Protein AF-A0A7S0KKI7-F1 (afdb_monomer)

Nearest PDB structures (foldseek):
  8ibj-assembly1_A  TM=8.497E-01  e=2.049E-06  Caldimonas taiwanensis
  8j45-assembly1_A  TM=9.038E-01  e=1.606E-05  Piscinibacter sakaiensis
  6ij5-assembly1_A  TM=8.948E-01  e=1.795E-05  Piscinibacter sakaiensis
  5xfy-assembly1_A  TM=8.787E-01  e=1.285E-05  Piscinibacter sakaiensis
  8c65-assembly2_B  TM=8.769E-01  e=1.795E-05  Acidovorax delafieldii

Solvent-accessible surface area (backbone atoms only — not comparable to full-atom values): 29581 Å² total; per-residue (Å²): 132,77,73,66,61,56,53,54,51,51,50,51,52,48,50,50,49,49,51,53,52,58,57,61,52,77,70,87,57,85,44,60,65,54,38,44,49,38,13,44,51,31,12,50,54,32,53,66,53,82,53,82,66,94,85,71,83,93,77,73,98,78,72,81,60,78,64,56,67,58,47,51,54,48,39,55,48,41,49,51,48,29,36,72,74,73,49,75,43,65,43,49,44,40,26,49,54,20,29,52,52,20,40,47,52,47,49,46,43,70,73,72,46,90,64,57,53,66,57,33,45,50,48,16,48,51,9,43,49,20,25,51,52,16,52,49,36,42,70,77,62,52,82,59,75,56,72,78,62,82,37,93,33,48,31,18,31,44,77,47,58,44,58,40,78,90,40,59,55,84,70,73,93,72,81,90,79,84,78,88,74,58,74,41,29,63,34,47,32,34,42,27,25,28,17,44,78,81,75,77,81,58,78,66,58,63,56,49,55,62,44,54,64,53,56,71,73,61,81,81,72,90,83,91,82,91,90,85,88,86,88,84,89,81,89,82,90,78,96,78,90,83,86,85,86,89,75,96,70,96,71,89,71,69,64,55,74,77,75,43,65,63,43,49,53,51,50,53,54,50,52,50,51,54,51,52,50,52,54,62,72,68,44,95,58,100,62,81,81,74,96,70,88,78,88,84,57,77,63,65,65,55,48,55,57,48,48,52,52,49,48,53,51,52,51,50,62,74,43,45,63,37,62,32,55,60,40,56,61,72,56,31,34,52,49,15,59,72,69,76,41,64,35,66,78,40,41,52,47,49,74,22,49,37,81,32,16,26,73,47,57,57,41,80,50,65,55,25,84,72,33,99,79,49,67,56,53,35,23,38,35,34,42,36,33,37,35,75,57,26,36,44,61,59,63,50,61,58,49,40,31,46,5,5,63,47,23,35,31,40,20,41,31,48,68,26,36,12,43,59,40,80,44,97,89,73,50,69,33,59,57,44,77,77,75,58,85,96,64,94,50,73,66,57,57,44,54,50,40,29,52,52,33,48,54,47,16,52,52,51,53,52,53,48,50,55,48,52,52,34,25,71,33,86,64,26,56,40,41,76,33,57,20,74,84,44,24,32,27,36,9,30,25,44,10,14,36,12,35,53,52,30,42,75,75,36,85,57,43,73,44,77,47,63,46,74,48,44,51,77,40,77,56,133

Organism: Micromonas pusilla (NCBI:txid38833)

Sequence (524 aa):
RHRGASDRRMVLVRVIRAVVRAIRVPLRRPLEPLLWIAASLSAKDVWTLPGSSPGSPSTSRTSRRPTSRRRRGGTLLVVAAQSQLDGARWQVYPAYMSAVACTLVDVVAGAGVDVHPVVCKIVAGLGGVGALVSTAAGVFAPVFLMPKPTGPYRTGKTTRLWIDATRRSWLLRSKARIGKIPESRMLMANVWYPAAAPRPRLRRERRIDRKKDKNNNNASSVGRAAGSNGGGENDDGYVSGESDGGCDSGDDLGKHWPDDEAAKVHYEAMAQEKLLRAQALGSPDGKRPEVGGGVSSIPDRITVANARKAEARRRRRRQRGKRTHWLEPTLATTMAVSFALPGWIVDYFRLVRMEARVDVPVADPPAASSSLDGITEGFPLVLFSHSFTGMKEQNSSLLQELASWGHIVVAVDHPHDAALVLYPDGSTADFRGYDMPMESEPRNWWRFRHEHARWRALDLAHALERIVDANGDPHSPLHRKVDLTRVACVGHSFGGAACLMLAQMDPRITSVVLMDPWMSPLGK

Structure (mmCIF, N/CA/C/O backbone):
data_AF-A0A7S0KKI7-F1
#
_entry.id   AF-A0A7S0KKI7-F1
#
loop_
_atom_site.group_PDB
_atom_site.id
_atom_site.type_symbol
_atom_site.label_atom_id
_atom_site.label_alt_id
_atom_site.label_comp_id
_atom_site.label_asym_id
_atom_site.label_entity_id
_atom_site.label_seq_id
_atom_site.pdbx_PDB_ins_code
_atom_site.Cartn_x
_atom_site.Cartn_y
_atom_site.Cartn_z
_atom_site.occupancy
_atom_site.B_iso_or_equiv
_atom_site.auth_seq_id
_atom_site.auth_comp_id
_atom_site.auth_asym_id
_atom_site.auth_atom_id
_atom_site.pdbx_PDB_model_num
ATOM 1 N N . ARG A 1 1 ? 44.548 33.006 -20.319 1.00 45.94 1 ARG A N 1
ATOM 2 C CA . ARG A 1 1 ? 43.792 31.801 -20.764 1.00 45.94 1 ARG A CA 1
ATOM 3 C C . ARG A 1 1 ? 44.023 30.529 -19.915 1.00 45.94 1 ARG A C 1
ATOM 5 O O . ARG A 1 1 ? 43.305 29.566 -20.132 1.00 45.94 1 ARG A O 1
ATOM 12 N N . HIS A 1 2 ? 44.902 30.512 -18.898 1.00 39.84 2 HIS A N 1
ATOM 13 C CA . HIS A 1 2 ? 45.171 29.296 -18.097 1.00 39.84 2 HIS A CA 1
ATOM 14 C C . HIS A 1 2 ? 44.315 29.080 -16.828 1.00 39.84 2 HIS A C 1
ATOM 16 O O . HIS A 1 2 ? 44.353 27.987 -16.271 1.00 39.84 2 HIS A O 1
ATOM 22 N N . ARG A 1 3 ? 43.493 30.047 -16.384 1.00 36.69 3 ARG A N 1
ATOM 23 C CA . ARG A 1 3 ? 42.661 29.885 -15.167 1.00 36.69 3 ARG A CA 1
ATOM 24 C C . ARG A 1 3 ? 41.327 29.142 -15.379 1.00 36.69 3 ARG A C 1
ATOM 26 O O . ARG A 1 3 ? 40.824 28.548 -14.439 1.00 36.69 3 ARG A O 1
ATOM 33 N N . GLY A 1 4 ? 40.798 29.067 -16.606 1.00 39.69 4 GLY A N 1
ATOM 34 C CA . GLY A 1 4 ? 39.500 28.417 -16.884 1.00 39.69 4 GLY A CA 1
ATOM 35 C C . GLY A 1 4 ? 39.531 26.885 -17.031 1.00 39.69 4 GLY A C 1
ATOM 36 O O . GLY A 1 4 ? 38.496 26.231 -16.923 1.00 39.69 4 GLY A O 1
ATOM 37 N N . ALA A 1 5 ? 40.703 26.288 -17.272 1.00 42.72 5 ALA A N 1
ATOM 38 C CA . ALA A 1 5 ? 40.836 24.836 -17.445 1.00 42.72 5 ALA A CA 1
ATOM 39 C C . ALA A 1 5 ? 40.915 24.076 -16.105 1.00 42.72 5 ALA A C 1
ATOM 41 O O . ALA A 1 5 ? 40.479 22.926 -16.024 1.00 42.72 5 ALA A O 1
ATOM 42 N N . SER A 1 6 ? 41.433 24.728 -15.056 1.00 44.22 6 SER A N 1
ATOM 43 C CA . SER A 1 6 ? 41.508 24.184 -13.693 1.00 44.22 6 SER A CA 1
ATOM 44 C C . SER A 1 6 ? 40.115 24.057 -13.067 1.00 44.22 6 SER A C 1
ATOM 46 O O . SER A 1 6 ? 39.755 22.987 -12.578 1.00 44.22 6 SER A O 1
ATOM 48 N N . ASP A 1 7 ? 39.280 25.092 -13.210 1.00 50.62 7 ASP A N 1
ATOM 49 C CA . ASP A 1 7 ? 37.913 25.101 -12.676 1.00 50.62 7 ASP A CA 1
ATOM 50 C C . ASP A 1 7 ? 37.009 24.065 -13.344 1.00 50.62 7 ASP A C 1
ATOM 52 O O . ASP A 1 7 ? 36.282 23.346 -12.664 1.00 50.62 7 ASP A O 1
ATOM 56 N N . ARG A 1 8 ? 37.105 23.887 -14.668 1.00 49.56 8 ARG A N 1
ATOM 57 C CA . ARG A 1 8 ? 36.327 22.850 -15.370 1.00 49.56 8 ARG A CA 1
ATOM 58 C C . ARG A 1 8 ? 36.723 21.436 -14.944 1.00 49.56 8 ARG A C 1
ATOM 60 O O . ARG A 1 8 ? 35.850 20.582 -14.806 1.00 49.56 8 ARG A O 1
ATOM 67 N N . ARG A 1 9 ? 38.013 21.182 -14.686 1.00 48.06 9 ARG A N 1
ATOM 68 C CA . ARG A 1 9 ? 38.480 19.898 -14.132 1.00 48.06 9 ARG A CA 1
ATOM 69 C C . ARG A 1 9 ? 38.008 19.705 -12.691 1.00 48.06 9 ARG A C 1
ATOM 71 O O . ARG A 1 9 ? 37.605 18.601 -12.342 1.00 48.06 9 ARG A O 1
ATOM 78 N N . MET A 1 10 ? 37.992 20.758 -11.877 1.00 46.94 10 MET A N 1
ATOM 79 C CA . MET A 1 10 ? 37.502 20.697 -10.496 1.00 46.94 10 MET A CA 1
ATOM 80 C C . MET A 1 10 ? 35.989 20.468 -10.419 1.00 46.94 10 MET A C 1
ATOM 82 O O . MET A 1 10 ? 35.539 19.656 -9.611 1.00 46.94 10 MET A O 1
ATOM 86 N N . VAL A 1 11 ? 35.211 21.115 -11.291 1.00 59.84 11 VAL A N 1
ATOM 87 C CA . VAL A 1 11 ? 33.765 20.891 -11.434 1.00 59.84 11 VAL A CA 1
ATOM 88 C C . VAL A 1 11 ? 33.498 19.468 -11.914 1.00 59.84 11 VAL A C 1
ATOM 90 O O . VAL A 1 11 ? 32.695 18.776 -11.301 1.00 59.84 11 VAL A O 1
ATOM 93 N N . LEU A 1 12 ? 34.227 18.977 -12.921 1.00 46.50 12 LEU A N 1
ATOM 94 C CA . LEU A 1 12 ? 34.089 17.601 -13.401 1.00 46.50 12 LEU A CA 1
ATOM 95 C C . LEU A 1 12 ? 34.428 16.576 -12.307 1.00 46.50 12 LEU A C 1
ATOM 97 O O . LEU A 1 12 ? 33.687 15.620 -12.117 1.00 46.50 12 LEU A O 1
ATOM 101 N N . VAL A 1 13 ? 35.491 16.791 -11.526 1.00 53.06 13 VAL A N 1
ATOM 102 C CA . VAL A 1 13 ? 35.854 15.918 -10.394 1.00 53.06 13 VAL A CA 1
ATOM 103 C C . VAL A 1 13 ? 34.822 15.996 -9.264 1.00 53.06 13 VAL A C 1
ATOM 105 O O . VAL A 1 13 ? 34.537 14.978 -8.634 1.00 53.06 13 VAL A O 1
ATOM 108 N N . ARG A 1 14 ? 34.225 17.167 -9.005 1.00 57.19 14 ARG A N 1
ATOM 109 C CA . ARG A 1 14 ? 33.130 17.327 -8.031 1.00 57.19 14 ARG A CA 1
ATOM 110 C C . ARG A 1 14 ? 31.849 16.643 -8.497 1.00 57.19 14 ARG A C 1
ATOM 112 O O . ARG A 1 14 ? 31.239 15.952 -7.691 1.00 57.19 14 ARG A O 1
ATOM 119 N N . VAL A 1 15 ? 31.495 16.755 -9.776 1.00 55.03 15 VAL A N 1
ATOM 120 C CA . VAL A 1 15 ? 30.362 16.047 -10.391 1.00 55.03 15 VAL A CA 1
ATOM 121 C C . VAL A 1 15 ? 30.605 14.542 -10.360 1.00 55.03 15 VAL A C 1
ATOM 123 O O . VAL A 1 15 ? 29.744 13.811 -9.895 1.00 55.03 15 VAL A O 1
ATOM 126 N N . ILE A 1 16 ? 31.799 14.067 -10.726 1.00 49.88 16 ILE A N 1
ATOM 127 C CA . ILE A 1 16 ? 32.164 12.646 -10.630 1.00 49.88 16 ILE A CA 1
ATOM 128 C C . ILE A 1 16 ? 32.102 12.170 -9.176 1.00 49.88 16 ILE A C 1
ATOM 130 O O . ILE A 1 16 ? 31.544 11.115 -8.917 1.00 49.88 16 ILE A O 1
ATOM 134 N N . ARG A 1 17 ? 32.606 12.933 -8.198 1.00 47.69 17 ARG A N 1
ATOM 135 C CA . ARG A 1 17 ? 32.500 12.569 -6.772 1.00 47.69 17 ARG A CA 1
ATOM 136 C C . ARG A 1 17 ? 31.064 12.604 -6.255 1.00 47.69 17 ARG A C 1
ATOM 138 O O . ARG A 1 17 ? 30.732 11.783 -5.407 1.00 47.69 17 ARG A O 1
ATOM 145 N N . ALA A 1 18 ? 30.228 13.521 -6.736 1.00 51.88 18 ALA A N 1
ATOM 146 C CA . ALA A 1 18 ? 28.810 13.591 -6.397 1.00 51.88 18 ALA A CA 1
ATOM 147 C C . ALA A 1 18 ? 28.044 12.409 -7.001 1.00 51.88 18 ALA A C 1
ATOM 149 O O . ALA A 1 18 ? 27.294 11.756 -6.287 1.00 51.88 18 ALA A O 1
ATOM 150 N N . VAL A 1 19 ? 28.324 12.054 -8.257 1.00 47.78 19 VAL A N 1
ATOM 151 C CA . VAL A 1 19 ? 27.808 10.855 -8.929 1.00 47.78 19 VAL A CA 1
ATOM 152 C C . VAL A 1 19 ? 28.298 9.592 -8.218 1.00 47.78 19 VAL A C 1
ATOM 154 O O . VAL A 1 19 ? 27.496 8.731 -7.902 1.00 47.78 19 VAL A O 1
ATOM 157 N N . VAL A 1 20 ? 29.576 9.500 -7.845 1.00 46.78 20 VAL A N 1
ATOM 158 C CA . VAL A 1 20 ? 30.139 8.365 -7.088 1.00 46.78 20 VAL A CA 1
ATOM 159 C C . VAL A 1 20 ? 29.568 8.279 -5.664 1.00 46.78 20 VAL A C 1
ATOM 161 O O . VAL A 1 20 ? 29.371 7.180 -5.153 1.00 46.78 20 VAL A O 1
ATOM 164 N N . ARG A 1 21 ? 29.258 9.406 -5.009 1.00 46.19 21 ARG A N 1
ATOM 165 C CA . ARG A 1 21 ? 28.536 9.422 -3.722 1.00 46.19 21 ARG A CA 1
ATOM 166 C C . ARG A 1 21 ? 27.056 9.070 -3.879 1.00 46.19 21 ARG A C 1
ATOM 168 O O . ARG A 1 21 ? 26.531 8.383 -3.013 1.00 46.19 21 ARG A O 1
ATOM 175 N N . ALA A 1 22 ? 26.412 9.459 -4.975 1.00 44.81 22 ALA A N 1
ATOM 176 C CA . ALA A 1 22 ? 25.058 9.025 -5.314 1.00 44.81 22 ALA A CA 1
ATOM 177 C C . ALA A 1 22 ? 25.017 7.518 -5.636 1.00 44.81 22 ALA A C 1
ATOM 179 O O . ALA A 1 22 ? 24.105 6.824 -5.212 1.00 44.81 22 ALA A O 1
ATOM 180 N N . ILE A 1 23 ? 26.070 6.983 -6.263 1.00 44.47 23 ILE A N 1
ATOM 181 C CA . ILE A 1 23 ? 26.322 5.546 -6.487 1.00 44.47 23 ILE A CA 1
ATOM 182 C C . ILE A 1 23 ? 26.644 4.805 -5.168 1.00 44.47 23 ILE A C 1
ATOM 184 O O . ILE A 1 23 ? 26.488 3.589 -5.092 1.00 44.47 23 ILE A O 1
ATOM 188 N N . ARG A 1 24 ? 27.069 5.508 -4.101 1.00 40.72 24 ARG A N 1
ATOM 189 C CA . ARG A 1 24 ? 27.228 4.939 -2.744 1.00 40.72 24 ARG A CA 1
ATOM 190 C C . ARG A 1 24 ? 25.910 4.800 -1.977 1.00 40.72 24 ARG A C 1
ATOM 192 O O . ARG A 1 24 ? 25.913 4.138 -0.939 1.00 40.72 24 ARG A O 1
ATOM 199 N N . VAL A 1 25 ? 24.796 5.351 -2.470 1.00 46.34 25 VAL A N 1
ATOM 200 C CA . VAL A 1 25 ? 23.472 4.837 -2.086 1.00 46.34 25 VAL A CA 1
ATOM 201 C C . VAL A 1 25 ? 23.472 3.396 -2.569 1.00 46.34 25 VAL A C 1
ATOM 203 O O . VAL A 1 25 ? 23.770 3.170 -3.738 1.00 46.34 25 VAL A O 1
ATOM 206 N N . PRO A 1 26 ? 23.291 2.406 -1.690 1.00 43.72 26 PRO A N 1
ATOM 207 C CA . PRO A 1 26 ? 23.769 1.072 -1.979 1.00 43.72 26 PRO A CA 1
ATOM 208 C C . PRO A 1 26 ? 23.005 0.551 -3.203 1.00 43.72 26 PRO A C 1
ATOM 210 O O . PRO A 1 26 ? 21.804 0.291 -3.133 1.00 43.72 26 PRO A O 1
ATOM 213 N N . LEU A 1 27 ? 23.700 0.442 -4.337 1.00 48.78 27 LEU A N 1
ATOM 214 C CA . LEU A 1 27 ? 23.246 -0.261 -5.532 1.00 48.78 27 LEU A CA 1
ATOM 215 C C . LEU A 1 27 ? 23.137 -1.739 -5.146 1.00 48.78 27 LEU A C 1
ATOM 217 O O . LEU A 1 27 ? 24.065 -2.524 -5.308 1.00 48.78 27 LEU A O 1
ATOM 221 N N . ARG A 1 28 ? 22.022 -2.111 -4.511 1.00 55.84 28 ARG A N 1
ATOM 222 C CA . ARG A 1 28 ? 21.781 -3.446 -3.932 1.00 55.84 28 ARG A CA 1
ATOM 223 C C . ARG A 1 28 ? 21.243 -4.454 -4.963 1.00 55.84 28 ARG A C 1
ATOM 225 O O . ARG A 1 28 ? 20.629 -5.448 -4.581 1.00 55.84 28 ARG A O 1
ATOM 232 N N . ARG A 1 29 ? 21.479 -4.206 -6.257 1.00 64.12 29 ARG A N 1
ATOM 233 C CA . ARG A 1 29 ? 21.270 -5.120 -7.394 1.00 64.12 29 ARG A CA 1
ATOM 234 C C . ARG A 1 29 ? 22.629 -5.301 -8.090 1.00 64.12 29 ARG A C 1
ATOM 236 O O . ARG A 1 29 ? 23.159 -4.326 -8.623 1.00 64.12 29 ARG A O 1
ATOM 243 N N . PRO A 1 30 ? 23.256 -6.487 -8.019 1.00 64.62 30 PRO A N 1
ATOM 244 C CA . PRO A 1 30 ? 24.683 -6.634 -8.307 1.00 64.62 30 PRO A CA 1
ATOM 245 C C . PRO A 1 30 ? 25.046 -6.513 -9.794 1.00 64.62 30 PRO A C 1
ATOM 247 O O . PRO A 1 30 ? 26.224 -6.336 -10.105 1.00 64.62 30 PRO A O 1
ATOM 250 N N . LEU A 1 31 ? 24.081 -6.608 -10.719 1.00 80.19 31 LEU A N 1
ATOM 251 C CA . LEU A 1 31 ? 24.379 -6.723 -12.150 1.00 80.19 31 LEU A CA 1
ATOM 252 C C . LEU A 1 31 ? 24.187 -5.424 -12.942 1.00 80.19 31 LEU A C 1
ATOM 254 O O . LEU A 1 31 ? 24.667 -5.351 -14.070 1.00 80.19 31 LEU A O 1
ATOM 258 N N . GLU A 1 32 ? 23.552 -4.385 -12.387 1.00 82.69 32 GLU A N 1
ATOM 259 C CA . GLU A 1 32 ? 23.390 -3.098 -13.093 1.00 82.69 32 GLU A CA 1
ATOM 260 C C . GLU A 1 32 ? 24.733 -2.421 -13.407 1.00 82.69 32 GLU A C 1
ATOM 262 O O . GLU A 1 32 ? 24.957 -2.066 -14.567 1.00 82.69 32 GLU A O 1
ATOM 267 N N . PRO A 1 33 ? 25.683 -2.308 -12.452 1.00 84.19 33 PRO A N 1
ATOM 268 C CA . PRO A 1 33 ? 26.984 -1.721 -12.758 1.00 84.19 33 PRO A CA 1
ATOM 269 C C . PRO A 1 33 ? 27.750 -2.547 -13.795 1.00 84.19 33 PRO A C 1
ATOM 271 O O . PRO A 1 33 ? 28.417 -1.987 -14.663 1.00 84.19 33 PRO A O 1
ATOM 274 N N . LEU A 1 34 ? 27.621 -3.878 -13.743 1.00 86.12 34 LEU A N 1
ATOM 275 C CA . LEU A 1 34 ? 28.231 -4.775 -14.725 1.00 86.12 34 LEU A CA 1
ATOM 276 C C . LEU A 1 34 ? 27.646 -4.559 -16.122 1.00 86.12 34 LEU A C 1
ATOM 278 O O . LEU A 1 34 ? 28.404 -4.537 -17.090 1.00 86.12 34 LEU A O 1
ATOM 282 N N . LEU A 1 35 ? 26.333 -4.347 -16.231 1.00 86.94 35 LEU A N 1
ATOM 283 C CA . LEU A 1 35 ? 25.683 -4.014 -17.494 1.00 86.94 35 LEU A CA 1
ATOM 284 C C . LEU A 1 35 ? 26.199 -2.690 -18.062 1.00 86.94 35 LEU A C 1
ATOM 286 O O . LEU A 1 35 ? 26.552 -2.632 -19.239 1.00 86.94 35 LEU A O 1
ATOM 290 N N . TRP A 1 36 ? 26.271 -1.634 -17.249 1.00 87.56 36 TRP A N 1
ATOM 291 C CA . TRP A 1 36 ? 26.745 -0.325 -17.709 1.00 87.56 36 TRP A CA 1
ATOM 292 C C . TRP A 1 36 ? 28.208 -0.369 -18.153 1.00 87.56 36 TRP A C 1
ATOM 294 O O . TRP A 1 36 ? 28.561 0.212 -19.183 1.00 87.56 36 TRP A O 1
ATOM 304 N N . ILE A 1 37 ? 29.050 -1.109 -17.424 1.00 86.38 37 ILE A N 1
ATOM 305 C CA . ILE A 1 37 ? 30.443 -1.356 -17.807 1.00 86.38 37 ILE A CA 1
ATOM 306 C C . ILE A 1 37 ? 30.497 -2.125 -19.131 1.00 86.38 37 ILE A C 1
ATOM 308 O O . ILE A 1 37 ? 31.207 -1.705 -20.043 1.00 86.38 37 ILE A O 1
ATOM 312 N N . ALA A 1 38 ? 29.732 -3.210 -19.275 1.00 86.31 38 ALA A N 1
ATOM 313 C CA . ALA A 1 38 ? 29.719 -4.024 -20.489 1.00 86.31 38 ALA A CA 1
ATOM 314 C C . ALA A 1 38 ? 29.248 -3.227 -21.719 1.00 86.31 38 ALA A C 1
ATOM 316 O O . ALA A 1 38 ? 29.893 -3.281 -22.767 1.00 86.31 38 ALA A O 1
ATOM 317 N N . ALA A 1 39 ? 28.187 -2.427 -21.582 1.00 86.69 39 ALA A N 1
ATOM 318 C CA . ALA A 1 39 ? 27.692 -1.548 -22.642 1.00 86.69 39 ALA A CA 1
ATOM 319 C C . ALA A 1 39 ? 28.735 -0.488 -23.041 1.00 86.69 39 ALA A C 1
ATOM 321 O O . ALA A 1 39 ? 28.987 -0.279 -24.227 1.00 86.69 39 ALA A O 1
ATOM 322 N N . SER A 1 40 ? 29.401 0.127 -22.059 1.00 86.12 40 SER A N 1
ATOM 323 C CA . SER A 1 40 ? 30.439 1.142 -22.298 1.00 86.12 40 SER A CA 1
ATOM 324 C C . SER A 1 40 ? 31.681 0.560 -22.977 1.00 86.12 40 SER A C 1
ATOM 326 O O . SER A 1 40 ? 32.249 1.176 -23.879 1.00 86.12 40 SER A O 1
ATOM 328 N N . LEU A 1 41 ? 32.104 -0.640 -22.568 1.00 85.31 41 LEU A N 1
ATOM 329 C CA . LEU A 1 41 ? 33.212 -1.353 -23.203 1.00 85.31 41 LEU A CA 1
ATOM 330 C C . LEU A 1 41 ? 32.865 -1.755 -24.640 1.00 85.31 41 LEU A C 1
ATOM 332 O O . LEU A 1 41 ? 33.694 -1.577 -25.526 1.00 85.31 41 LEU A O 1
ATOM 336 N N . SER A 1 42 ? 31.637 -2.218 -24.884 1.00 85.69 42 SER A N 1
ATOM 337 C CA . SER A 1 42 ? 31.173 -2.570 -26.228 1.00 85.69 42 SER A CA 1
ATOM 338 C C . SER A 1 42 ? 31.150 -1.354 -27.163 1.00 85.69 42 SER A C 1
ATOM 340 O O . SER A 1 42 ? 31.646 -1.435 -28.286 1.00 85.69 42 SER A O 1
ATOM 342 N N . ALA A 1 43 ? 30.680 -0.197 -26.683 1.00 86.50 43 ALA A N 1
ATOM 343 C CA . ALA A 1 43 ? 30.733 1.055 -27.436 1.00 86.50 43 ALA A CA 1
ATOM 344 C C . ALA A 1 43 ? 32.177 1.487 -27.745 1.00 86.50 43 ALA A C 1
ATOM 346 O O . ALA A 1 43 ? 32.480 1.892 -28.867 1.00 86.50 43 ALA A O 1
ATOM 347 N N . LYS A 1 44 ? 33.091 1.358 -26.775 1.00 85.50 44 LYS A N 1
ATOM 348 C CA . LYS A 1 44 ? 34.517 1.650 -26.977 1.00 85.50 44 LYS A CA 1
ATOM 349 C C . LYS A 1 44 ? 35.138 0.745 -28.041 1.00 85.50 44 LYS A C 1
ATOM 351 O O . LYS A 1 44 ? 35.861 1.246 -28.899 1.00 85.50 44 LYS A O 1
ATOM 356 N N . ASP A 1 45 ? 34.862 -0.555 -27.990 1.00 83.19 45 ASP A N 1
ATOM 357 C CA . ASP A 1 45 ? 35.420 -1.520 -28.937 1.00 83.19 45 ASP A CA 1
ATOM 358 C C . ASP A 1 45 ? 34.973 -1.180 -30.374 1.00 83.19 45 ASP A C 1
ATOM 360 O O . ASP A 1 45 ? 35.822 -1.071 -31.262 1.00 83.19 45 ASP A O 1
ATOM 364 N N . VAL A 1 46 ? 33.684 -0.871 -30.580 1.00 84.50 46 VAL A N 1
ATOM 365 C CA . VAL A 1 46 ? 33.142 -0.426 -31.880 1.00 84.50 46 VAL A CA 1
ATOM 366 C C . VAL A 1 46 ? 33.744 0.903 -32.342 1.00 84.50 46 VAL A C 1
ATOM 368 O O . VAL A 1 46 ? 34.077 1.046 -33.517 1.00 84.50 46 VAL A O 1
ATOM 371 N N . TRP A 1 47 ? 33.940 1.865 -31.435 1.00 85.38 47 TRP A N 1
ATOM 372 C CA . TRP A 1 47 ? 34.564 3.155 -31.760 1.00 85.38 47 TRP A CA 1
ATOM 373 C C . TRP A 1 47 ? 35.986 2.997 -32.314 1.00 85.38 47 TRP A C 1
ATOM 375 O O . TRP A 1 47 ? 36.420 3.775 -33.161 1.00 85.38 47 TRP A O 1
ATOM 385 N N . THR A 1 48 ? 36.720 1.999 -31.818 1.00 83.06 48 THR A N 1
ATOM 386 C CA . THR A 1 48 ? 38.120 1.742 -32.189 1.00 83.06 48 THR A CA 1
ATOM 387 C C . THR A 1 48 ? 38.298 0.810 -33.385 1.00 83.06 48 THR A C 1
ATOM 389 O O . THR A 1 48 ? 39.438 0.499 -33.731 1.00 83.06 48 THR A O 1
ATOM 392 N N . LEU A 1 49 ? 37.212 0.350 -34.018 1.00 79.06 49 LEU A N 1
ATOM 393 C CA . LEU A 1 49 ? 37.318 -0.494 -35.205 1.00 79.06 49 LEU A CA 1
ATOM 394 C C . LEU A 1 49 ? 38.060 0.267 -36.320 1.00 79.06 49 LEU A C 1
ATOM 396 O O . LEU A 1 49 ? 37.667 1.390 -36.653 1.00 79.06 49 LEU A O 1
ATOM 400 N N . PRO A 1 50 ? 39.138 -0.307 -36.887 1.00 65.75 50 PRO A N 1
ATOM 401 C CA . PRO A 1 50 ? 39.887 0.345 -37.948 1.00 65.75 50 PRO A CA 1
ATOM 402 C C . PRO A 1 50 ? 38.981 0.510 -39.165 1.00 65.75 50 PRO A C 1
ATOM 404 O O . PRO A 1 50 ? 38.390 -0.454 -39.649 1.00 65.75 50 PRO A O 1
ATOM 407 N N . GLY A 1 51 ? 38.860 1.746 -39.636 1.00 53.66 51 GLY A N 1
ATOM 408 C CA . GLY A 1 51 ? 38.179 2.035 -40.883 1.00 53.66 51 GLY A CA 1
ATOM 409 C C . GLY A 1 51 ? 39.030 1.610 -42.067 1.00 53.66 51 GLY A C 1
ATOM 410 O O . GLY A 1 51 ? 40.209 1.953 -42.123 1.00 53.66 51 GLY A O 1
ATOM 411 N N . SER A 1 52 ? 38.442 0.901 -43.024 1.00 44.44 52 SER A N 1
ATOM 412 C CA . SER A 1 52 ? 39.036 0.751 -44.348 1.00 44.44 52 SER A CA 1
ATOM 413 C C . SER A 1 52 ? 39.005 2.115 -45.043 1.00 44.44 52 SER A C 1
ATOM 415 O O . SER A 1 52 ? 37.954 2.560 -45.508 1.00 44.44 52 SER A O 1
ATOM 417 N N . SER A 1 53 ? 40.143 2.807 -45.092 1.00 38.25 53 SER A N 1
ATOM 418 C CA . SER A 1 53 ? 40.335 3.862 -46.088 1.00 38.25 53 SER A CA 1
ATOM 419 C C . SER A 1 53 ? 40.315 3.206 -47.473 1.00 38.25 53 SER A C 1
ATOM 421 O O . SER A 1 53 ? 40.995 2.192 -47.653 1.00 38.25 53 SER A O 1
ATOM 423 N N . PRO A 1 54 ? 39.573 3.736 -48.459 1.00 37.09 54 PRO A N 1
ATOM 424 C CA . PRO A 1 54 ? 39.644 3.222 -49.817 1.00 37.09 54 PRO A CA 1
ATOM 425 C C . PRO A 1 54 ? 41.033 3.565 -50.376 1.00 37.09 54 PRO A C 1
ATOM 427 O O . PRO A 1 54 ? 41.294 4.717 -50.708 1.00 37.09 54 PRO A O 1
ATOM 430 N N . GLY A 1 55 ? 41.949 2.588 -50.406 1.00 40.38 55 GLY A N 1
ATOM 431 C CA . GLY A 1 55 ? 43.236 2.732 -51.100 1.00 40.38 55 GLY A CA 1
ATOM 432 C C . GLY A 1 55 ? 44.496 2.127 -50.470 1.00 40.38 55 GLY A C 1
ATOM 433 O O . GLY A 1 55 ? 45.549 2.268 -51.082 1.00 40.38 55 GLY A O 1
ATOM 434 N N . SER A 1 56 ? 44.466 1.458 -49.309 1.00 32.81 56 SER A N 1
ATOM 435 C CA . SER A 1 56 ? 45.676 0.800 -48.771 1.00 32.81 56 SER A CA 1
ATOM 436 C C . SER A 1 56 ? 45.650 -0.728 -48.952 1.00 32.81 56 SER A C 1
ATOM 438 O O . SER A 1 56 ? 44.650 -1.369 -48.621 1.00 32.81 56 SER A O 1
ATOM 440 N N . PRO A 1 57 ? 46.730 -1.345 -49.475 1.00 37.75 57 PRO A N 1
ATOM 441 C CA . PRO A 1 57 ? 46.770 -2.780 -49.714 1.00 37.75 57 PRO A CA 1
ATOM 442 C C . PRO A 1 57 ? 46.769 -3.556 -48.395 1.00 37.75 57 PRO A C 1
ATOM 444 O O . PRO A 1 57 ? 47.427 -3.201 -47.414 1.00 37.75 57 PRO A O 1
ATOM 447 N N . SER A 1 58 ? 46.004 -4.644 -48.404 1.00 43.16 58 SER A N 1
ATOM 448 C CA . SER A 1 58 ? 45.789 -5.564 -47.297 1.00 43.16 58 SER A CA 1
ATOM 449 C C . SER A 1 58 ? 47.106 -6.107 -46.741 1.00 43.16 58 SER A C 1
ATOM 451 O O . SER A 1 58 ? 47.705 -7.017 -47.313 1.00 43.16 58 SER A O 1
ATOM 453 N N . THR A 1 59 ? 47.527 -5.612 -45.582 1.00 34.78 59 THR A N 1
ATOM 454 C CA . THR A 1 59 ? 48.578 -6.249 -44.785 1.00 34.78 59 THR A CA 1
ATOM 455 C C . THR A 1 59 ? 48.002 -6.709 -43.445 1.00 34.78 59 THR A C 1
ATOM 457 O O . THR A 1 59 ? 47.522 -5.932 -42.625 1.00 34.78 59 THR A O 1
ATOM 460 N N . SER A 1 60 ? 48.051 -8.030 -43.244 1.00 37.34 60 SER A N 1
ATOM 461 C CA . SER A 1 60 ? 47.709 -8.798 -42.034 1.00 37.34 60 SER A CA 1
ATOM 462 C C . SER A 1 60 ? 46.219 -8.951 -41.663 1.00 37.34 60 SER A C 1
ATOM 464 O O . SER A 1 60 ? 45.712 -8.428 -40.674 1.00 37.34 60 SER A O 1
ATOM 466 N N . ARG A 1 61 ? 45.524 -9.840 -42.388 1.00 44.66 61 ARG A N 1
ATOM 467 C CA . ARG A 1 61 ? 44.191 -10.375 -42.023 1.00 44.66 61 ARG A CA 1
ATOM 468 C C . ARG A 1 61 ? 44.208 -11.351 -40.822 1.00 44.66 61 ARG A C 1
ATOM 470 O O . ARG A 1 61 ? 43.196 -11.986 -40.543 1.00 44.66 61 ARG A O 1
ATOM 477 N N . THR A 1 62 ? 45.329 -11.480 -40.104 1.00 36.03 62 THR A N 1
ATOM 478 C CA . THR A 1 62 ? 45.600 -12.566 -39.138 1.00 36.03 62 THR A CA 1
ATOM 479 C C . THR A 1 62 ? 45.866 -12.135 -37.688 1.00 36.03 62 THR A C 1
ATOM 481 O O . THR A 1 62 ? 46.081 -13.002 -36.850 1.00 36.03 62 THR A O 1
ATOM 484 N N . SER A 1 63 ? 45.782 -10.848 -37.320 1.00 39.53 63 SER A N 1
ATOM 485 C CA . SER A 1 63 ? 46.047 -10.404 -35.929 1.00 39.53 63 SER A CA 1
ATOM 486 C C . SER A 1 63 ? 44.822 -9.892 -35.150 1.00 39.53 63 SER A C 1
ATOM 488 O O . SER A 1 63 ? 44.952 -9.146 -34.175 1.00 39.53 63 SER A O 1
ATOM 490 N N . ARG A 1 64 ? 43.595 -10.302 -35.507 1.00 48.31 64 ARG A N 1
ATOM 491 C CA . ARG A 1 64 ? 42.429 -9.982 -34.662 1.00 48.31 64 ARG A CA 1
ATOM 492 C C . ARG A 1 64 ? 42.521 -10.737 -33.334 1.00 48.31 64 ARG A C 1
ATOM 494 O O . ARG A 1 64 ? 42.327 -11.947 -33.273 1.00 48.31 64 ARG A O 1
ATOM 501 N N . ARG A 1 65 ? 42.830 -9.994 -32.264 1.00 46.38 65 ARG A N 1
ATOM 502 C CA . ARG A 1 65 ? 43.077 -10.515 -30.912 1.00 46.38 65 ARG A CA 1
ATOM 503 C C . ARG A 1 65 ? 41.963 -11.487 -30.461 1.00 46.38 65 ARG A C 1
ATOM 505 O O . ARG A 1 65 ? 40.786 -11.105 -30.504 1.00 46.38 65 ARG A O 1
ATOM 512 N N . PRO A 1 66 ? 42.302 -12.671 -29.906 1.00 42.75 66 PRO A N 1
ATOM 513 C CA . PRO A 1 66 ? 41.339 -13.634 -29.341 1.00 42.75 66 PRO A CA 1
ATOM 514 C C . PRO A 1 66 ? 40.487 -13.058 -28.191 1.00 42.75 66 PRO A C 1
ATOM 516 O O . PRO A 1 66 ? 39.484 -13.643 -27.781 1.00 42.75 66 PRO A O 1
ATOM 519 N N . THR A 1 67 ? 40.848 -11.875 -27.691 1.00 48.41 67 THR A N 1
ATOM 520 C CA . THR A 1 67 ? 40.125 -11.128 -26.662 1.00 48.41 67 THR A CA 1
ATOM 521 C C . THR A 1 67 ? 38.769 -10.587 -27.128 1.00 48.41 67 THR A C 1
ATOM 523 O O . THR A 1 67 ? 37.880 -10.452 -26.293 1.00 48.41 67 THR A O 1
ATOM 526 N N . SER A 1 68 ? 38.573 -10.300 -28.422 1.00 55.09 68 SER A N 1
ATOM 527 C CA . SER A 1 68 ? 37.310 -9.728 -28.939 1.00 55.09 68 SER A CA 1
ATOM 528 C C . SER A 1 68 ? 36.151 -10.730 -28.870 1.00 55.09 68 SER A C 1
ATOM 530 O O . SER A 1 68 ? 35.085 -10.428 -28.341 1.00 55.09 68 SER A O 1
ATOM 532 N N . ARG A 1 69 ? 36.382 -11.981 -29.290 1.00 57.94 69 ARG A N 1
ATOM 533 C CA . ARG A 1 69 ? 35.355 -13.036 -29.323 1.00 57.94 69 ARG A CA 1
ATOM 534 C C . ARG A 1 69 ? 34.864 -13.434 -27.925 1.00 57.94 69 ARG A C 1
ATOM 536 O O . ARG A 1 69 ? 33.665 -13.618 -27.734 1.00 57.94 69 ARG A O 1
ATOM 543 N N . ARG A 1 70 ? 35.765 -13.495 -26.932 1.00 59.50 70 ARG A N 1
ATOM 544 C CA . ARG A 1 70 ? 35.399 -13.725 -25.517 1.00 59.50 70 ARG A CA 1
ATOM 545 C C . ARG A 1 70 ? 34.602 -12.558 -24.920 1.00 59.50 70 ARG A C 1
ATOM 547 O O . ARG A 1 70 ? 33.686 -12.797 -24.139 1.00 59.50 70 ARG A O 1
ATOM 554 N N . ARG A 1 71 ? 34.907 -11.313 -25.303 1.00 67.56 71 ARG A N 1
ATOM 555 C CA . ARG A 1 71 ? 34.182 -10.120 -24.827 1.00 67.56 71 ARG A CA 1
ATOM 556 C C . ARG A 1 71 ? 32.762 -10.022 -25.388 1.00 67.56 71 ARG A C 1
ATOM 558 O O . ARG A 1 71 ? 31.858 -9.713 -24.620 1.00 67.56 71 ARG A O 1
ATOM 565 N N . ARG A 1 72 ? 32.542 -10.386 -26.660 1.00 72.44 72 ARG A N 1
ATOM 566 C CA . ARG A 1 72 ? 31.198 -10.455 -27.283 1.00 72.44 72 ARG A CA 1
ATOM 567 C C . ARG A 1 72 ? 30.246 -11.362 -26.505 1.00 72.44 72 ARG A C 1
ATOM 569 O O . ARG A 1 72 ? 29.142 -10.954 -26.157 1.00 72.44 72 ARG A O 1
ATOM 576 N N . GLY A 1 73 ? 30.702 -12.578 -26.192 1.00 74.75 73 GLY A N 1
ATOM 577 C CA . GLY A 1 73 ? 29.937 -13.521 -25.374 1.00 74.75 73 GLY A CA 1
ATOM 578 C C . GLY A 1 73 ? 29.690 -12.988 -23.962 1.00 74.75 73 GLY A C 1
ATOM 579 O O . GLY A 1 73 ? 28.577 -13.087 -23.459 1.00 74.75 73 GLY A O 1
ATOM 580 N N . GLY A 1 74 ? 30.697 -12.350 -23.355 1.00 82.94 74 GLY A N 1
ATOM 581 C CA . GLY A 1 74 ? 30.584 -11.735 -22.032 1.00 82.94 74 GLY A CA 1
ATOM 582 C C . GLY A 1 74 ? 29.496 -10.660 -21.943 1.00 82.94 74 GLY A C 1
ATOM 583 O O . GLY A 1 74 ? 28.680 -10.707 -21.029 1.00 82.94 74 GLY A O 1
ATOM 584 N N . THR A 1 75 ? 29.428 -9.733 -22.902 1.00 85.12 75 THR A N 1
ATOM 585 C CA . THR A 1 75 ? 28.419 -8.657 -22.905 1.00 85.12 75 THR A CA 1
ATOM 586 C C . THR A 1 75 ? 26.995 -9.203 -23.016 1.00 85.12 75 THR A C 1
ATOM 588 O O . THR A 1 75 ? 26.125 -8.804 -22.242 1.00 85.12 75 THR A O 1
ATOM 591 N N . LEU A 1 76 ? 26.749 -10.154 -23.923 1.00 87.94 76 LEU A N 1
ATOM 592 C CA . LEU A 1 76 ? 25.423 -10.765 -24.077 1.00 87.94 76 LEU A CA 1
ATOM 593 C C . LEU A 1 76 ? 25.032 -11.614 -22.861 1.00 87.94 76 LEU A C 1
ATOM 595 O O . LEU A 1 76 ? 23.874 -11.587 -22.448 1.00 87.94 76 LEU A O 1
ATOM 599 N N . LEU A 1 77 ? 25.991 -12.311 -22.243 1.00 88.88 77 LEU A N 1
ATOM 600 C CA . LEU A 1 77 ? 25.768 -13.029 -20.986 1.00 88.88 77 LEU A CA 1
ATOM 601 C C . LEU A 1 77 ? 25.413 -12.077 -19.844 1.00 88.88 77 LEU A C 1
ATOM 603 O O . LEU A 1 77 ? 24.521 -12.392 -19.065 1.00 88.88 77 LEU A O 1
ATOM 607 N N . VAL A 1 78 ? 26.056 -10.909 -19.752 1.00 88.00 78 VAL A N 1
ATOM 608 C CA . VAL A 1 78 ? 25.717 -9.886 -18.749 1.00 88.00 78 VAL A CA 1
ATOM 609 C C . VAL A 1 78 ? 24.306 -9.342 -18.977 1.00 88.00 78 VAL A C 1
ATOM 611 O O . VAL A 1 78 ? 23.545 -9.245 -18.017 1.00 88.00 78 VAL A O 1
ATOM 614 N N . VAL A 1 79 ? 23.919 -9.052 -20.225 1.00 89.44 79 VAL A N 1
ATOM 615 C CA . VAL A 1 79 ? 22.545 -8.633 -20.569 1.00 89.44 79 VAL A CA 1
ATOM 616 C C . VAL A 1 79 ? 21.532 -9.714 -20.177 1.00 89.44 79 VAL A C 1
ATOM 618 O O . VAL A 1 79 ? 20.552 -9.423 -19.490 1.00 89.44 79 VAL A O 1
ATOM 621 N N . ALA A 1 80 ? 21.786 -10.974 -20.545 1.00 87.94 80 ALA A N 1
ATOM 622 C CA . ALA A 1 80 ? 20.912 -12.095 -20.210 1.00 87.94 80 ALA A CA 1
ATOM 623 C C . ALA A 1 80 ? 20.816 -12.314 -18.690 1.00 87.94 80 ALA A C 1
ATOM 625 O O . ALA A 1 80 ? 19.715 -12.428 -18.150 1.00 87.94 80 ALA A O 1
ATOM 626 N N . ALA A 1 81 ? 21.948 -12.311 -17.985 1.00 86.62 81 ALA A N 1
ATOM 627 C CA . ALA A 1 81 ? 22.006 -12.479 -16.538 1.00 86.62 81 ALA A CA 1
ATOM 628 C C . ALA A 1 81 ? 21.282 -11.339 -15.809 1.00 86.62 81 ALA A C 1
ATOM 630 O O . ALA A 1 81 ? 20.473 -11.608 -14.923 1.00 86.62 81 ALA A O 1
ATOM 631 N N . GLN A 1 82 ? 21.499 -10.080 -16.206 1.00 89.81 82 GLN A N 1
ATOM 632 C CA . GLN A 1 82 ? 20.802 -8.937 -15.611 1.00 89.81 82 GLN A CA 1
ATOM 633 C C . GLN A 1 82 ? 19.292 -9.030 -15.856 1.00 89.81 82 GLN A C 1
ATOM 635 O O . GLN A 1 82 ? 18.512 -8.820 -14.926 1.00 89.81 82 GLN A O 1
ATOM 640 N N . SER A 1 83 ? 18.869 -9.422 -17.060 1.00 86.75 83 SER A N 1
ATOM 641 C CA . SER A 1 83 ? 17.453 -9.591 -17.395 1.00 86.75 83 SER A CA 1
ATOM 642 C C . SER A 1 83 ? 16.771 -10.673 -16.558 1.00 86.75 83 SER A C 1
ATOM 644 O O . SER A 1 83 ? 15.646 -10.465 -16.106 1.00 86.75 83 SER A O 1
ATOM 646 N N . GLN A 1 84 ? 17.436 -11.810 -16.337 1.00 85.62 84 GLN A N 1
ATOM 647 C CA . GLN A 1 84 ? 16.864 -12.947 -15.607 1.00 85.62 84 GLN A CA 1
ATOM 648 C C . GLN A 1 84 ? 16.911 -12.769 -14.084 1.00 85.62 84 GLN A C 1
ATOM 650 O O . GLN A 1 84 ? 15.956 -13.118 -13.393 1.00 85.62 84 GLN A O 1
ATOM 655 N N . LEU A 1 85 ? 18.007 -12.225 -13.551 1.00 82.62 85 LEU A N 1
ATOM 656 C CA . LEU A 1 85 ? 18.231 -12.131 -12.105 1.00 82.62 85 LEU A CA 1
ATOM 657 C C . LEU A 1 85 ? 17.699 -10.819 -11.523 1.00 82.62 85 LEU A C 1
ATOM 659 O O . LEU A 1 85 ? 16.995 -10.820 -10.510 1.00 82.62 85 LEU A O 1
ATOM 663 N N . ASP A 1 86 ? 17.993 -9.699 -12.185 1.00 81.88 86 ASP A N 1
ATOM 664 C CA . ASP A 1 86 ? 17.597 -8.371 -11.715 1.00 81.88 86 ASP A CA 1
ATOM 665 C C . ASP A 1 86 ? 16.263 -7.893 -12.309 1.00 81.88 86 ASP A C 1
ATOM 667 O O . ASP A 1 86 ? 15.619 -7.004 -11.748 1.00 81.88 86 ASP A O 1
ATOM 671 N N . GLY A 1 87 ? 15.800 -8.543 -13.378 1.00 83.31 87 GLY A N 1
ATOM 672 C CA . GLY A 1 87 ? 14.552 -8.238 -14.064 1.00 83.31 87 GLY A CA 1
ATOM 673 C C . GLY A 1 87 ? 14.726 -7.163 -15.137 1.00 83.31 87 GLY A C 1
ATOM 674 O O . GLY A 1 87 ? 15.295 -6.093 -14.900 1.00 83.31 87 GLY A O 1
ATOM 675 N N . ALA A 1 88 ? 14.195 -7.444 -16.326 1.00 84.94 88 ALA A N 1
ATOM 676 C CA . ALA A 1 88 ? 14.042 -6.474 -17.406 1.00 84.94 88 ALA A CA 1
ATOM 677 C C . ALA A 1 88 ? 13.098 -5.331 -16.990 1.00 84.94 88 ALA A C 1
ATOM 679 O O . ALA A 1 88 ? 12.011 -5.578 -16.459 1.00 84.94 88 ALA A O 1
ATOM 680 N N . ARG A 1 89 ? 13.537 -4.088 -17.215 1.00 88.25 89 ARG A N 1
ATOM 681 C CA . ARG A 1 89 ? 12.802 -2.855 -16.905 1.00 88.25 89 ARG A CA 1
ATOM 682 C C . ARG A 1 89 ? 13.298 -1.708 -17.774 1.00 88.25 89 ARG A C 1
ATOM 684 O O . ARG A 1 89 ? 14.411 -1.747 -18.295 1.00 88.25 89 ARG A O 1
ATOM 691 N N . TRP A 1 90 ? 12.497 -0.662 -17.883 1.00 88.75 90 TRP A N 1
ATOM 692 C CA . TRP A 1 90 ? 12.762 0.416 -18.824 1.00 88.75 90 TRP A CA 1
ATOM 693 C C . TRP A 1 90 ? 14.068 1.175 -18.571 1.00 88.75 90 TRP A C 1
ATOM 695 O O . TRP A 1 90 ? 14.717 1.583 -19.530 1.00 88.75 90 TRP A O 1
ATOM 705 N N . GLN A 1 91 ? 14.508 1.289 -17.312 1.00 90.50 91 GLN A N 1
ATOM 706 C CA . GLN A 1 91 ? 15.758 1.963 -16.948 1.00 90.50 91 GLN A CA 1
ATOM 707 C C . GLN A 1 91 ? 16.982 1.312 -17.611 1.00 90.50 91 GLN A C 1
ATOM 709 O O . GLN A 1 91 ? 17.970 1.990 -17.874 1.00 90.50 91 GLN A O 1
ATOM 714 N N . VAL A 1 92 ? 16.942 0.004 -17.892 1.00 90.88 92 VAL A N 1
ATOM 715 C CA . VAL A 1 92 ? 18.070 -0.747 -18.478 1.00 90.88 92 VAL A CA 1
ATOM 716 C C . VAL A 1 92 ? 17.924 -0.999 -19.975 1.00 90.88 92 VAL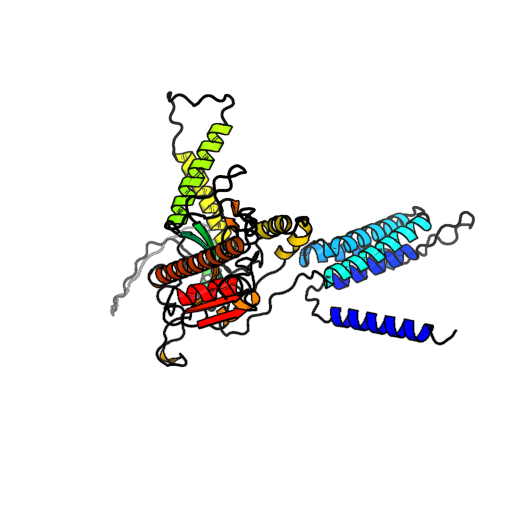 A C 1
ATOM 718 O O . VAL A 1 92 ? 18.902 -1.370 -20.618 1.00 90.88 92 VAL A O 1
ATOM 721 N N . TYR A 1 93 ? 16.753 -0.739 -20.567 1.00 92.25 93 TYR A N 1
ATOM 722 C CA . TYR A 1 93 ? 16.533 -0.937 -22.005 1.00 92.25 93 TYR A CA 1
ATOM 723 C C . TYR A 1 93 ? 17.478 -0.116 -22.888 1.00 92.25 93 TYR A C 1
ATOM 725 O O . TYR A 1 93 ? 18.025 -0.704 -23.821 1.00 92.25 93 TYR A O 1
ATOM 733 N N . PRO A 1 94 ? 17.779 1.167 -22.596 1.00 93.75 94 PR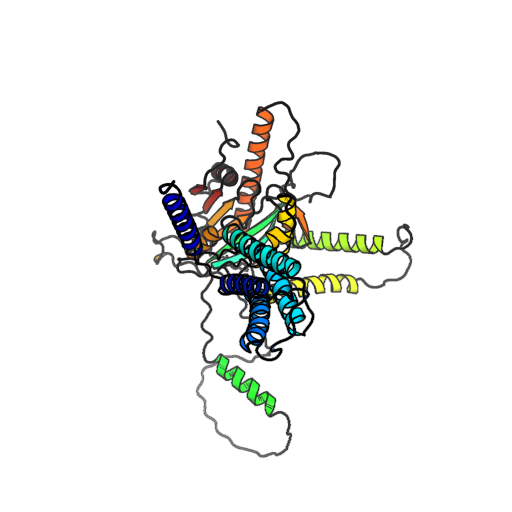O A N 1
ATOM 734 C CA . PRO A 1 94 ? 18.786 1.898 -23.359 1.00 93.75 94 PRO A CA 1
ATOM 735 C C . PRO A 1 94 ? 20.156 1.205 -23.338 1.00 93.75 94 PRO A C 1
ATOM 737 O O . PRO A 1 94 ? 20.781 1.065 -24.383 1.00 93.75 94 PRO A O 1
ATOM 740 N N . ALA A 1 95 ? 20.594 0.685 -22.185 1.00 91.81 95 ALA A N 1
ATOM 741 C CA . ALA A 1 95 ? 21.853 -0.054 -22.081 1.00 91.81 95 ALA A CA 1
ATOM 742 C C . ALA A 1 95 ? 21.805 -1.411 -22.805 1.00 91.81 95 ALA A C 1
ATOM 744 O O . ALA A 1 95 ? 22.791 -1.787 -23.436 1.00 91.81 95 ALA A O 1
ATOM 745 N N . TYR A 1 96 ? 20.675 -2.126 -22.764 1.00 92.94 96 TYR A N 1
ATOM 746 C CA . TYR A 1 96 ? 20.480 -3.368 -23.521 1.00 92.94 96 TYR A CA 1
ATOM 747 C C . TYR A 1 96 ? 20.581 -3.134 -25.026 1.00 92.94 96 TYR A C 1
ATOM 749 O O . TYR A 1 96 ? 21.364 -3.808 -25.693 1.00 92.94 96 TYR A O 1
ATOM 757 N N . MET A 1 97 ? 19.834 -2.162 -25.553 1.00 91.50 97 MET A N 1
ATOM 758 C CA . MET A 1 97 ? 19.830 -1.843 -26.982 1.00 91.50 97 MET A CA 1
ATOM 759 C C . MET A 1 97 ? 21.218 -1.395 -27.443 1.00 91.50 97 MET A C 1
ATOM 761 O O . MET A 1 97 ? 21.715 -1.891 -28.453 1.00 91.50 97 MET A O 1
ATOM 765 N N . SER A 1 98 ? 21.885 -0.543 -26.657 1.00 89.50 98 SER A N 1
ATOM 766 C CA . SER A 1 98 ? 23.270 -0.128 -26.896 1.00 89.50 98 SER A CA 1
ATOM 767 C C . SER A 1 98 ? 24.239 -1.308 -26.943 1.00 89.50 98 SER A C 1
ATOM 769 O O . SER A 1 98 ? 25.024 -1.426 -27.884 1.00 89.50 98 SER A O 1
ATOM 771 N N . ALA A 1 99 ? 24.186 -2.193 -25.944 1.00 89.56 99 ALA A N 1
ATOM 772 C CA . ALA A 1 99 ? 25.078 -3.342 -25.840 1.00 89.56 99 ALA A CA 1
ATOM 773 C C . ALA A 1 99 ? 24.867 -4.338 -26.989 1.00 89.56 99 ALA A C 1
ATOM 775 O O . ALA A 1 99 ? 25.841 -4.824 -27.567 1.00 89.56 99 ALA A O 1
ATOM 776 N N . VAL A 1 100 ? 23.612 -4.616 -27.355 1.00 91.00 100 VAL A N 1
ATOM 777 C CA . VAL A 1 100 ? 23.270 -5.518 -28.463 1.00 91.00 100 VAL A CA 1
ATOM 778 C C . VAL A 1 100 ? 23.693 -4.919 -29.804 1.00 91.00 100 VAL A C 1
ATOM 780 O O . VAL A 1 100 ? 24.348 -5.610 -30.579 1.00 91.00 100 VAL A O 1
ATOM 783 N N . ALA A 1 101 ? 23.403 -3.640 -30.063 1.00 90.94 101 ALA A N 1
ATOM 784 C CA . ALA A 1 101 ? 23.779 -2.973 -31.311 1.00 90.94 101 ALA A CA 1
ATOM 785 C C . ALA A 1 101 ? 25.304 -2.907 -31.496 1.00 90.94 101 ALA A C 1
ATOM 787 O O . ALA A 1 101 ? 25.815 -3.244 -32.564 1.00 90.94 101 ALA A O 1
ATOM 788 N N . CYS A 1 102 ? 26.045 -2.544 -30.443 1.00 89.00 102 CYS A N 1
ATOM 789 C CA . CYS A 1 102 ? 27.506 -2.517 -30.497 1.00 89.00 102 CYS A CA 1
ATOM 790 C C . CYS A 1 102 ? 28.090 -3.929 -30.681 1.00 89.00 102 CYS A C 1
ATOM 792 O O . CYS A 1 102 ? 28.998 -4.127 -31.488 1.00 89.00 102 CYS A O 1
ATOM 794 N N . THR A 1 103 ? 27.530 -4.935 -30.001 1.00 88.81 103 THR A N 1
ATOM 795 C CA . THR A 1 103 ? 27.950 -6.334 -30.180 1.00 88.81 103 THR A CA 1
ATOM 796 C C . THR A 1 103 ? 27.656 -6.831 -31.596 1.00 88.81 103 THR A C 1
ATOM 798 O O . THR A 1 103 ? 28.486 -7.532 -32.167 1.00 88.81 103 THR A O 1
ATOM 801 N N . LEU A 1 104 ? 26.522 -6.451 -32.195 1.00 89.38 104 LEU A N 1
ATOM 802 C CA . LEU A 1 104 ? 26.171 -6.820 -33.567 1.00 89.38 104 LEU A CA 1
ATOM 803 C C . LEU A 1 104 ? 27.163 -6.234 -34.577 1.00 89.38 104 LEU A C 1
ATOM 805 O O . LEU A 1 104 ? 27.662 -6.972 -35.422 1.00 89.38 104 LEU A O 1
ATOM 809 N N . VAL A 1 105 ? 27.504 -4.946 -34.460 1.00 87.94 105 VAL A N 1
ATOM 810 C CA . VAL A 1 105 ? 28.513 -4.310 -35.326 1.00 87.94 105 VAL A CA 1
ATOM 811 C C . VAL A 1 105 ? 29.873 -4.986 -35.178 1.00 87.94 105 VAL A C 1
ATOM 813 O O . VAL A 1 105 ? 30.515 -5.287 -36.181 1.00 87.94 105 VAL A O 1
ATOM 816 N N . ASP A 1 106 ? 30.296 -5.293 -33.950 1.00 83.94 106 ASP A N 1
ATOM 817 C CA . ASP A 1 106 ? 31.552 -6.010 -33.715 1.00 83.94 106 ASP A CA 1
ATOM 818 C C . ASP A 1 106 ? 31.512 -7.441 -34.296 1.00 83.94 106 ASP A C 1
ATOM 820 O O . ASP A 1 106 ? 32.484 -7.901 -34.899 1.00 83.94 106 ASP A O 1
ATOM 824 N N . VAL A 1 107 ? 30.382 -8.152 -34.200 1.00 85.25 107 VAL A N 1
ATOM 825 C CA . VAL A 1 107 ? 30.188 -9.473 -34.826 1.00 85.25 107 VAL A CA 1
ATOM 826 C C . VAL A 1 107 ? 30.275 -9.389 -36.350 1.00 85.25 107 VAL A C 1
ATOM 828 O O . VAL A 1 107 ? 31.045 -10.154 -36.931 1.00 85.25 107 VAL A O 1
ATOM 831 N N . VAL A 1 108 ? 29.554 -8.457 -36.979 1.00 85.69 108 VAL A N 1
ATOM 832 C CA . VAL A 1 108 ? 29.536 -8.244 -38.438 1.00 85.69 108 VAL A CA 1
ATOM 833 C C . VAL A 1 108 ? 30.927 -7.871 -38.944 1.00 85.69 108 VAL A C 1
ATOM 835 O O . VAL A 1 108 ? 31.468 -8.548 -39.819 1.00 85.69 108 VAL A O 1
ATOM 838 N N . ALA A 1 109 ? 31.565 -6.881 -38.313 1.00 81.75 109 ALA A N 1
ATOM 839 C CA . ALA A 1 109 ? 32.941 -6.512 -38.618 1.00 81.75 109 ALA A CA 1
ATOM 840 C C . ALA A 1 109 ? 33.876 -7.714 -38.438 1.00 81.75 109 ALA A C 1
ATOM 842 O O . ALA A 1 109 ? 34.737 -7.971 -39.278 1.00 81.75 109 ALA A O 1
ATOM 843 N N . GLY A 1 110 ? 33.686 -8.486 -37.363 1.00 76.69 110 GLY A N 1
ATOM 844 C CA . GLY A 1 110 ? 34.418 -9.704 -37.017 1.00 76.69 110 GLY A CA 1
ATOM 845 C C . GLY A 1 110 ? 34.310 -10.836 -38.039 1.00 76.69 110 GLY A C 1
ATOM 846 O O . GLY A 1 110 ? 35.283 -11.566 -38.215 1.00 76.69 110 GLY A O 1
ATOM 847 N N . ALA A 1 111 ? 33.165 -10.953 -38.711 1.00 80.38 111 ALA A N 1
ATOM 848 C CA . ALA A 1 111 ? 32.895 -11.931 -39.764 1.00 80.38 111 ALA A CA 1
ATOM 849 C C . ALA A 1 111 ? 33.535 -11.564 -41.117 1.00 80.38 111 ALA A C 1
ATOM 851 O O . ALA A 1 111 ? 33.460 -12.349 -42.056 1.00 80.38 111 ALA A O 1
ATOM 852 N N . GLY A 1 112 ? 34.198 -10.404 -41.207 1.00 76.06 112 GLY A N 1
ATOM 853 C CA . GLY A 1 112 ? 34.905 -9.958 -42.409 1.00 76.06 112 GLY A CA 1
ATOM 854 C C . GLY A 1 112 ? 34.089 -9.036 -43.313 1.00 76.06 112 GLY A C 1
ATOM 855 O O . GLY A 1 112 ? 34.505 -8.806 -44.441 1.00 76.06 112 GLY A O 1
ATOM 856 N N . VAL A 1 113 ? 32.954 -8.516 -42.834 1.00 82.38 113 VAL A N 1
ATOM 857 C CA . VAL A 1 113 ? 32.180 -7.482 -43.533 1.00 82.38 113 VAL A CA 1
ATOM 858 C C . VAL A 1 113 ? 32.750 -6.109 -43.183 1.00 82.38 113 VAL A C 1
ATOM 860 O O . VAL A 1 113 ? 32.874 -5.774 -42.002 1.00 82.38 113 VAL A O 1
ATOM 863 N N . ASP A 1 114 ? 33.070 -5.305 -44.194 1.00 80.56 114 ASP A N 1
ATOM 864 C CA . ASP A 1 114 ? 33.564 -3.943 -43.993 1.00 80.56 114 ASP A CA 1
ATOM 865 C C . ASP A 1 114 ? 32.420 -3.019 -43.555 1.00 80.56 114 ASP A C 1
ATOM 867 O O . ASP A 1 114 ? 31.490 -2.726 -44.307 1.00 80.56 114 ASP A O 1
ATOM 871 N N . VAL A 1 115 ? 32.478 -2.558 -42.304 1.00 82.38 115 VAL A N 1
ATOM 872 C CA . VAL A 1 115 ? 31.512 -1.602 -41.751 1.00 82.38 115 VAL A CA 1
ATOM 873 C C . VAL A 1 115 ? 32.078 -0.194 -41.887 1.00 82.38 115 VAL A C 1
ATOM 875 O O . VAL A 1 115 ? 33.181 0.092 -41.418 1.00 82.38 115 VAL A O 1
ATOM 878 N N . HIS A 1 116 ? 31.310 0.705 -42.504 1.00 87.12 116 HIS A N 1
ATOM 879 C CA . HIS A 1 116 ? 31.762 2.070 -42.752 1.00 87.12 116 HIS A CA 1
ATOM 880 C C . HIS A 1 116 ? 32.118 2.806 -41.436 1.00 87.12 116 HIS A C 1
ATOM 882 O O . HIS A 1 116 ? 31.335 2.764 -40.480 1.00 87.12 116 HIS A O 1
ATOM 888 N N . PRO A 1 117 ? 33.231 3.564 -41.366 1.00 84.75 117 PRO A N 1
ATOM 889 C CA . PRO A 1 117 ? 33.713 4.163 -40.112 1.00 84.75 117 PRO A CA 1
ATOM 890 C C . PRO A 1 117 ? 32.724 5.130 -39.454 1.00 84.75 117 PRO A C 1
ATOM 892 O O . PRO A 1 117 ? 32.673 5.245 -38.229 1.00 84.75 117 PRO A O 1
ATOM 895 N N . VAL A 1 118 ? 31.920 5.830 -40.260 1.00 86.44 118 VAL A N 1
ATOM 896 C CA . VAL A 1 118 ? 30.860 6.719 -39.754 1.00 86.44 118 VAL A CA 1
ATOM 897 C C . VAL A 1 118 ? 29.782 5.920 -39.021 1.00 86.44 118 VAL A C 1
ATOM 899 O O . VAL A 1 118 ? 29.346 6.342 -37.955 1.00 86.44 118 VAL A O 1
ATOM 902 N N . VAL A 1 119 ? 29.411 4.739 -39.526 1.00 87.44 119 VAL A N 1
ATOM 903 C CA . VAL A 1 119 ? 28.422 3.862 -38.881 1.00 87.44 119 VAL A CA 1
ATOM 904 C C . VAL A 1 119 ? 28.948 3.381 -37.530 1.00 87.44 119 VAL A C 1
ATOM 906 O O . VAL A 1 119 ? 28.233 3.479 -36.537 1.00 87.44 119 VAL A O 1
ATOM 909 N N . CYS A 1 120 ? 30.218 2.968 -37.451 1.00 86.06 120 CYS A N 1
ATOM 910 C CA . CYS A 1 120 ? 30.852 2.590 -36.183 1.00 86.06 120 CYS A CA 1
ATOM 911 C C . CYS A 1 120 ? 30.816 3.734 -35.157 1.00 86.06 120 CYS A C 1
ATOM 913 O O . CYS A 1 120 ? 30.422 3.522 -34.011 1.00 86.06 120 CYS A O 1
ATOM 915 N N . LYS A 1 121 ? 31.160 4.965 -35.563 1.00 89.06 121 LYS A N 1
ATOM 916 C CA . LYS A 1 121 ? 31.120 6.140 -34.673 1.00 89.06 121 LYS A CA 1
ATOM 917 C C . LYS A 1 121 ? 29.701 6.486 -34.219 1.00 89.06 121 LYS A C 1
ATOM 919 O O . LYS A 1 121 ? 29.516 6.808 -33.048 1.00 89.06 121 LYS A O 1
ATOM 924 N N . ILE A 1 122 ? 28.709 6.395 -35.107 1.00 90.88 122 ILE A N 1
ATOM 925 C CA . ILE A 1 122 ? 27.298 6.628 -34.765 1.00 90.88 122 ILE A CA 1
ATOM 926 C C . ILE A 1 122 ? 26.820 5.578 -33.759 1.00 90.88 122 ILE A C 1
ATOM 928 O O . ILE A 1 122 ? 26.303 5.941 -32.706 1.00 90.88 122 ILE A O 1
ATOM 932 N N . VAL A 1 123 ? 27.035 4.288 -34.039 1.00 90.56 123 VAL A N 1
ATOM 933 C CA . VAL A 1 123 ? 26.591 3.191 -33.163 1.00 90.56 123 VAL A CA 1
ATOM 934 C C . VAL A 1 123 ? 27.279 3.260 -31.803 1.00 90.56 123 VAL A C 1
ATOM 936 O O . VAL A 1 123 ? 26.611 3.141 -30.782 1.00 90.56 123 VAL A O 1
ATOM 939 N N . ALA A 1 124 ? 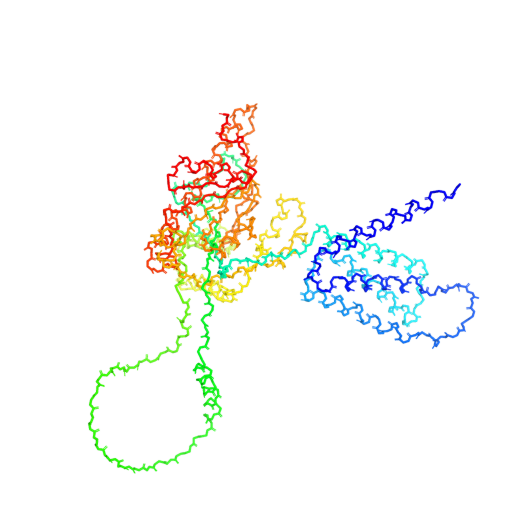28.585 3.521 -31.762 1.00 88.31 124 ALA A N 1
ATOM 940 C CA . ALA A 1 124 ? 29.311 3.700 -30.510 1.00 88.31 124 ALA A CA 1
ATOM 941 C C . ALA A 1 124 ? 28.869 4.959 -29.741 1.00 88.31 124 ALA A C 1
ATOM 943 O O . ALA A 1 124 ? 28.740 4.915 -28.517 1.00 88.31 124 ALA A O 1
ATOM 944 N N . GLY A 1 125 ? 28.595 6.066 -30.439 1.00 89.19 125 GLY A N 1
ATOM 945 C CA . GLY A 1 125 ? 28.071 7.297 -29.844 1.00 89.19 125 GLY A CA 1
ATOM 946 C C . GLY A 1 125 ? 26.694 7.093 -29.209 1.00 89.19 125 GLY A C 1
ATOM 947 O O . GLY A 1 125 ? 26.512 7.383 -28.027 1.00 89.19 125 GLY A O 1
ATOM 948 N N . LEU A 1 126 ? 25.752 6.511 -29.957 1.00 90.62 126 LEU A N 1
ATOM 949 C CA . LEU A 1 126 ? 24.437 6.104 -29.446 1.00 90.62 126 LEU A CA 1
ATOM 950 C C . LEU A 1 126 ? 24.573 5.085 -28.308 1.00 90.62 126 LEU A C 1
ATOM 952 O O . LEU A 1 126 ? 23.869 5.179 -27.305 1.00 90.62 126 LEU A O 1
ATOM 956 N N . GLY A 1 127 ? 25.533 4.166 -28.428 1.00 88.81 127 GLY A N 1
ATOM 957 C CA . GLY A 1 127 ? 25.897 3.186 -27.415 1.00 88.81 127 GLY A CA 1
ATOM 958 C C . GLY A 1 127 ? 26.222 3.837 -26.070 1.00 88.81 127 GLY A C 1
ATOM 959 O O . GLY A 1 127 ? 25.595 3.522 -25.053 1.00 88.81 127 GLY A O 1
ATOM 960 N N . GLY A 1 128 ? 27.156 4.792 -26.087 1.00 87.31 128 GLY A N 1
ATOM 961 C CA . GLY A 1 128 ? 27.563 5.573 -24.920 1.00 87.31 128 GLY A CA 1
ATOM 962 C C . GLY A 1 128 ? 26.430 6.421 -24.339 1.00 87.31 128 GLY A C 1
ATOM 963 O O . GLY A 1 128 ? 26.233 6.419 -23.124 1.00 87.31 128 GLY A O 1
ATOM 964 N N . VAL A 1 129 ? 25.636 7.086 -25.187 1.00 91.06 129 VAL A N 1
ATOM 965 C CA . VAL A 1 129 ? 24.451 7.846 -24.746 1.00 91.06 129 VAL A CA 1
ATOM 966 C C . VAL A 1 129 ? 23.436 6.927 -24.064 1.00 91.06 129 VAL A C 1
ATOM 968 O O . VAL A 1 129 ? 22.969 7.250 -22.976 1.00 91.06 129 VAL A O 1
ATOM 971 N N . GLY A 1 130 ? 23.137 5.755 -24.629 1.00 90.44 130 GLY A N 1
ATOM 972 C CA . GLY A 1 130 ? 22.207 4.800 -24.024 1.00 90.44 130 GLY A CA 1
ATOM 973 C C . GLY A 1 130 ? 22.685 4.270 -22.667 1.00 90.44 130 GLY A C 1
ATOM 974 O O . GLY A 1 130 ? 21.885 4.160 -21.739 1.00 90.44 130 GLY A O 1
ATOM 975 N N . ALA A 1 131 ? 23.989 4.029 -22.491 1.00 88.12 131 ALA A N 1
ATOM 976 C CA . ALA A 1 131 ? 24.553 3.663 -21.188 1.00 88.12 131 ALA A CA 1
ATOM 977 C C . ALA A 1 131 ? 24.419 4.800 -20.153 1.00 88.12 131 ALA A C 1
ATOM 979 O O . ALA A 1 131 ? 24.052 4.548 -19.001 1.00 88.12 131 ALA A O 1
ATOM 980 N N . LEU A 1 132 ? 24.654 6.053 -20.562 1.00 89.38 132 LEU A N 1
ATOM 981 C CA . LEU A 1 132 ? 24.489 7.233 -19.705 1.00 89.38 132 LEU A CA 1
ATOM 982 C C . LEU A 1 132 ? 23.027 7.453 -19.304 1.00 89.38 132 LEU A C 1
ATOM 984 O O . LEU A 1 132 ? 22.746 7.639 -18.121 1.00 89.38 132 LEU A O 1
ATOM 988 N N . VAL A 1 133 ? 22.100 7.380 -20.263 1.00 91.56 133 VAL A N 1
ATOM 989 C CA . VAL A 1 133 ? 20.654 7.483 -20.009 1.00 91.56 133 VAL A CA 1
ATOM 990 C C . VAL A 1 133 ? 20.205 6.380 -19.056 1.00 91.56 133 VAL A C 1
ATOM 992 O O . VAL A 1 133 ? 19.484 6.661 -18.104 1.00 91.56 133 VAL A O 1
ATOM 995 N N . SER A 1 134 ? 20.675 5.145 -19.255 1.00 90.69 134 SER A N 1
ATOM 996 C CA . SER A 1 134 ? 20.357 4.028 -18.363 1.00 90.69 134 SER A CA 1
ATOM 997 C C . SER A 1 134 ? 20.875 4.241 -16.941 1.00 90.69 134 SER A C 1
ATOM 999 O O . SER A 1 134 ? 20.147 4.007 -15.976 1.00 90.69 134 SER A O 1
ATOM 1001 N N . THR A 1 135 ? 22.103 4.741 -16.803 1.00 87.06 135 THR A N 1
ATOM 1002 C CA . THR A 1 135 ? 22.690 5.063 -15.497 1.00 87.06 135 THR A CA 1
ATOM 1003 C C . THR A 1 135 ? 21.886 6.158 -14.799 1.00 87.06 135 THR A C 1
ATOM 1005 O O . THR A 1 135 ? 21.516 6.007 -13.637 1.00 87.06 135 THR A O 1
ATOM 1008 N N . ALA A 1 136 ? 21.558 7.242 -15.509 1.00 87.69 136 ALA A N 1
ATOM 1009 C CA . ALA A 1 136 ? 20.749 8.327 -14.964 1.00 87.69 136 ALA A CA 1
ATOM 1010 C C . ALA A 1 136 ? 19.355 7.832 -14.546 1.00 87.69 136 ALA A C 1
ATOM 1012 O O . ALA A 1 136 ? 18.936 8.075 -13.417 1.00 87.69 136 ALA A O 1
ATOM 1013 N N . ALA A 1 137 ? 18.666 7.073 -15.404 1.00 87.19 137 ALA A N 1
ATOM 1014 C CA . ALA A 1 137 ? 17.354 6.506 -15.102 1.00 87.19 137 ALA A CA 1
ATOM 1015 C C . ALA A 1 137 ? 17.388 5.571 -13.881 1.00 87.19 137 ALA A C 1
ATOM 1017 O O . ALA A 1 137 ? 16.489 5.631 -13.045 1.00 87.19 137 ALA A O 1
ATOM 1018 N N . GLY A 1 138 ? 18.434 4.750 -13.737 1.00 84.12 138 GLY A N 1
ATOM 1019 C CA . GLY A 1 138 ? 18.627 3.885 -12.570 1.00 84.12 138 GLY A CA 1
ATOM 1020 C C . GLY A 1 138 ? 18.851 4.660 -11.268 1.00 84.12 138 GLY A C 1
ATOM 1021 O O . GLY A 1 138 ? 18.367 4.238 -10.222 1.00 84.12 138 GLY A O 1
ATOM 1022 N N . VAL A 1 139 ? 19.525 5.813 -11.330 1.00 82.19 139 VAL A N 1
ATOM 1023 C CA . VAL A 1 139 ? 19.737 6.694 -10.169 1.00 82.19 139 VAL A CA 1
ATOM 1024 C C . VAL A 1 139 ? 18.466 7.465 -9.798 1.00 82.19 139 VAL A C 1
ATOM 1026 O O . VAL A 1 139 ? 18.155 7.575 -8.615 1.00 82.19 139 VAL A O 1
ATOM 1029 N N . PHE A 1 140 ? 17.724 7.987 -10.779 1.00 81.56 140 PHE A N 1
ATOM 1030 C CA . PHE A 1 140 ? 16.517 8.789 -10.535 1.00 81.56 140 PHE A CA 1
ATOM 1031 C C . PHE A 1 140 ? 15.281 7.948 -10.188 1.00 81.56 140 PHE A C 1
ATOM 1033 O O . PHE A 1 140 ? 14.472 8.365 -9.364 1.00 81.56 140 PHE A O 1
ATOM 1040 N N . ALA A 1 141 ? 15.133 6.766 -10.791 1.00 82.25 141 ALA A N 1
ATOM 1041 C CA . ALA A 1 141 ? 13.997 5.867 -10.592 1.00 82.25 141 ALA A CA 1
ATOM 1042 C C . ALA A 1 141 ? 14.473 4.450 -10.210 1.00 82.25 141 ALA A C 1
ATOM 1044 O O . ALA A 1 141 ? 14.253 3.496 -10.968 1.00 82.25 141 ALA A O 1
ATOM 1045 N N . PRO A 1 142 ? 15.146 4.280 -9.054 1.00 81.50 142 PRO A N 1
ATOM 1046 C CA . PRO A 1 142 ? 15.722 3.001 -8.666 1.00 81.50 142 PRO A CA 1
ATOM 1047 C C . PRO A 1 142 ? 14.648 1.973 -8.299 1.00 81.50 142 PRO A C 1
ATOM 1049 O O . PRO A 1 142 ? 13.593 2.297 -7.746 1.00 81.50 142 PRO A O 1
ATOM 1052 N N . VAL A 1 143 ? 14.964 0.692 -8.513 1.00 81.81 143 VAL A N 1
ATOM 1053 C CA . VAL A 1 143 ? 14.255 -0.408 -7.844 1.00 81.81 143 VAL A CA 1
ATOM 1054 C C . VAL A 1 143 ? 14.699 -0.410 -6.383 1.00 81.81 143 VAL A C 1
ATOM 1056 O O . VAL A 1 143 ? 15.692 -1.043 -6.021 1.00 81.81 143 VAL A O 1
ATOM 1059 N N . PHE A 1 144 ? 14.000 0.339 -5.539 1.00 79.62 144 PHE A N 1
ATOM 1060 C CA . PHE A 1 144 ? 14.371 0.445 -4.135 1.00 79.62 144 PHE A CA 1
ATOM 1061 C C . PHE A 1 144 ? 14.092 -0.860 -3.378 1.00 79.62 144 PHE A C 1
ATOM 1063 O O . PHE A 1 144 ? 13.200 -1.642 -3.717 1.00 79.62 144 PHE A O 1
ATOM 1070 N N . LEU A 1 145 ? 14.885 -1.102 -2.337 1.00 78.56 145 LEU A N 1
ATOM 1071 C CA . LEU A 1 145 ? 14.636 -2.174 -1.383 1.00 78.56 145 LEU A CA 1
ATOM 1072 C C . LEU A 1 145 ? 13.950 -1.596 -0.158 1.00 78.56 145 LEU A C 1
ATOM 1074 O O . LEU A 1 145 ? 14.327 -0.530 0.328 1.00 78.56 145 LEU A O 1
ATOM 1078 N N . MET A 1 146 ? 12.977 -2.332 0.363 1.00 85.00 146 MET A N 1
ATOM 1079 C CA . MET A 1 146 ? 12.363 -1.971 1.629 1.00 85.00 146 MET A CA 1
ATOM 1080 C C . MET A 1 146 ? 13.385 -2.128 2.764 1.00 85.00 146 MET A C 1
ATOM 1082 O O . MET A 1 146 ? 14.086 -3.148 2.804 1.00 85.00 146 MET A O 1
ATOM 1086 N N . PRO A 1 147 ? 13.492 -1.146 3.680 1.00 88.00 147 PRO A N 1
ATOM 1087 C CA . PRO A 1 147 ? 14.269 -1.299 4.902 1.00 88.00 147 PRO A CA 1
ATOM 1088 C C . PRO A 1 147 ? 13.830 -2.551 5.661 1.00 88.00 147 PRO A C 1
ATOM 1090 O O . PRO A 1 147 ? 12.644 -2.888 5.686 1.00 88.00 147 PRO A O 1
ATOM 1093 N N . LYS A 1 148 ? 14.793 -3.255 6.262 1.00 89.88 148 LYS A N 1
ATOM 1094 C CA . LYS A 1 148 ? 14.480 -4.414 7.095 1.00 89.88 148 LYS A CA 1
ATOM 1095 C C . LYS A 1 148 ? 13.889 -3.916 8.417 1.00 89.88 148 LYS A C 1
ATOM 1097 O O . LYS A 1 148 ? 14.565 -3.103 9.046 1.00 89.88 148 LYS A O 1
ATOM 1102 N N . PRO A 1 149 ? 12.712 -4.415 8.839 1.00 94.25 149 PRO A N 1
ATOM 1103 C CA . PRO A 1 149 ? 12.145 -4.012 10.112 1.00 94.25 149 PRO A CA 1
ATOM 1104 C C . PRO A 1 149 ? 13.069 -4.339 11.286 1.00 94.25 149 PRO A C 1
ATOM 1106 O O . PRO A 1 149 ? 13.762 -5.366 11.242 1.00 94.25 149 PRO A O 1
ATOM 1109 N N . THR A 1 150 ? 13.099 -3.472 12.299 1.00 94.88 150 THR A N 1
ATOM 1110 C CA . THR A 1 150 ? 14.032 -3.608 13.436 1.00 94.88 150 THR A CA 1
ATOM 1111 C C . THR A 1 150 ? 13.423 -4.261 14.672 1.00 94.88 150 THR A C 1
ATOM 1113 O O . THR A 1 150 ? 14.168 -4.716 15.540 1.00 94.88 150 THR A O 1
ATOM 1116 N N . GLY A 1 151 ? 12.094 -4.364 14.733 1.00 90.62 151 GLY A N 1
ATOM 1117 C CA . GLY A 1 151 ? 11.397 -4.940 15.873 1.00 90.62 151 GLY A CA 1
ATOM 1118 C C . GLY A 1 151 ? 11.592 -6.457 16.037 1.00 90.62 151 GLY A C 1
ATOM 1119 O O . GLY A 1 151 ? 12.077 -7.149 15.132 1.00 90.62 151 GLY A O 1
ATOM 1120 N N . PRO A 1 152 ? 11.209 -7.000 17.207 1.00 90.75 152 PRO A N 1
ATOM 1121 C CA . PRO A 1 152 ? 11.429 -8.403 17.562 1.00 90.75 152 PRO A CA 1
ATOM 1122 C C . PRO A 1 152 ? 10.558 -9.384 16.766 1.00 90.75 152 PRO A C 1
ATOM 1124 O O . PRO A 1 152 ? 10.919 -10.555 16.620 1.00 90.75 152 PRO A O 1
ATOM 1127 N N . TYR A 1 153 ? 9.420 -8.933 16.231 1.00 91.75 153 TYR A N 1
ATOM 1128 C CA . TYR A 1 153 ? 8.513 -9.777 15.462 1.00 91.75 153 TYR A CA 1
ATOM 1129 C C . TYR A 1 153 ? 8.837 -9.739 13.971 1.00 91.75 153 TYR A C 1
ATOM 1131 O O . TYR A 1 153 ? 9.207 -8.719 13.390 1.00 91.75 153 TYR A O 1
ATOM 1139 N N . ARG A 1 154 ? 8.604 -10.866 13.295 1.00 93.44 154 ARG A N 1
ATOM 1140 C CA . ARG A 1 154 ? 8.496 -10.853 11.831 1.00 93.44 154 ARG A CA 1
ATOM 1141 C C . ARG A 1 154 ? 7.192 -10.162 11.449 1.00 93.44 154 ARG A C 1
ATOM 1143 O O . ARG A 1 154 ? 6.223 -10.245 12.188 1.00 93.44 154 ARG A O 1
ATOM 1150 N N . THR A 1 155 ? 7.124 -9.572 10.264 1.00 95.06 155 THR A N 1
ATOM 1151 C CA . THR A 1 155 ? 5.891 -8.923 9.800 1.00 95.06 155 THR A CA 1
ATOM 1152 C C . THR A 1 155 ? 5.050 -9.859 8.927 1.00 95.06 155 THR A C 1
ATOM 1154 O O . THR A 1 155 ? 5.545 -10.451 7.960 1.00 95.06 155 THR A O 1
ATOM 1157 N N . GLY A 1 156 ? 3.764 -9.974 9.241 1.00 94.88 156 GLY A N 1
ATOM 1158 C CA . GLY A 1 156 ? 2.735 -10.550 8.381 1.00 94.88 156 GLY A CA 1
ATOM 1159 C C . GLY A 1 156 ? 1.943 -9.459 7.662 1.00 94.88 156 GLY A C 1
ATOM 1160 O O . GLY A 1 156 ? 1.849 -8.333 8.146 1.00 94.88 156 GLY A O 1
ATOM 1161 N N . LYS A 1 157 ? 1.396 -9.789 6.491 1.00 94.31 157 LYS A N 1
ATOM 1162 C CA . LYS A 1 157 ? 0.449 -8.947 5.753 1.00 94.31 157 LYS A CA 1
ATOM 1163 C C . LYS A 1 157 ? -0.683 -9.810 5.222 1.00 94.31 157 LYS A C 1
ATOM 1165 O O . LYS A 1 157 ? -0.433 -10.869 4.643 1.00 94.31 157 LYS A O 1
ATOM 1170 N N . THR A 1 158 ? -1.905 -9.317 5.332 1.00 92.12 158 THR A N 1
ATOM 1171 C CA . THR A 1 158 ? -3.038 -9.815 4.557 1.00 92.12 158 THR A CA 1
ATOM 1172 C C . THR A 1 158 ? -3.784 -8.654 3.906 1.00 92.12 158 THR A C 1
ATOM 1174 O O . THR A 1 158 ? -3.728 -7.526 4.394 1.00 92.12 158 THR A O 1
ATOM 1177 N N . THR A 1 159 ? -4.465 -8.924 2.797 1.00 90.88 159 THR A N 1
ATOM 1178 C CA . THR A 1 159 ? -5.306 -7.946 2.102 1.00 90.88 159 THR A CA 1
ATOM 1179 C C . THR A 1 159 ? -6.740 -8.454 2.113 1.00 90.88 159 THR A C 1
ATOM 1181 O O . THR A 1 159 ? -6.991 -9.619 1.797 1.00 90.88 159 THR A O 1
ATOM 1184 N N . ARG A 1 160 ? -7.674 -7.589 2.503 1.00 89.31 160 ARG A N 1
ATOM 1185 C CA . ARG A 1 160 ? -9.092 -7.895 2.682 1.00 89.31 160 ARG A CA 1
ATOM 1186 C C . ARG A 1 160 ? -9.937 -6.935 1.860 1.00 89.31 160 ARG A C 1
ATOM 1188 O O . ARG A 1 160 ? -9.548 -5.792 1.645 1.00 89.31 160 ARG A O 1
ATOM 1195 N N . LEU A 1 161 ? -11.080 -7.431 1.407 1.00 89.56 161 LEU A N 1
ATOM 1196 C CA . LEU A 1 161 ? -12.173 -6.595 0.941 1.00 89.56 161 LEU A CA 1
ATOM 1197 C C . LEU A 1 161 ? -13.230 -6.592 2.036 1.00 89.56 161 LEU A C 1
ATOM 1199 O O . LEU A 1 161 ? -13.671 -7.667 2.440 1.00 89.56 161 LEU A O 1
ATOM 1203 N N . TRP A 1 162 ? -13.634 -5.405 2.457 1.00 90.00 162 TRP A N 1
ATOM 1204 C CA . TRP A 1 162 ? -14.745 -5.192 3.369 1.00 90.00 162 TRP A CA 1
ATOM 1205 C C . TRP A 1 162 ? -15.843 -4.416 2.661 1.00 90.00 162 TRP A C 1
ATOM 1207 O O . TRP A 1 162 ? -15.555 -3.512 1.873 1.00 90.00 162 TRP A O 1
ATOM 1217 N N . ILE A 1 163 ? -17.097 -4.781 2.912 1.00 87.25 163 ILE A N 1
ATOM 1218 C CA . ILE A 1 163 ? -18.246 -4.074 2.347 1.00 87.25 163 ILE A CA 1
ATOM 1219 C C . ILE A 1 163 ? -19.009 -3.383 3.466 1.00 87.25 163 ILE A C 1
ATOM 1221 O O . ILE A 1 163 ? -19.549 -4.015 4.372 1.00 87.25 163 ILE A O 1
ATOM 1225 N N . ASP A 1 164 ? -19.111 -2.065 3.346 1.00 86.12 164 ASP A N 1
ATOM 1226 C CA . ASP A 1 164 ? -20.016 -1.277 4.156 1.00 86.12 164 ASP A CA 1
ATOM 1227 C C . ASP A 1 164 ? -21.386 -1.208 3.481 1.00 86.12 164 ASP A C 1
ATOM 1229 O O . ASP A 1 164 ? -21.630 -0.396 2.587 1.00 86.12 164 ASP A O 1
ATOM 1233 N N . ALA A 1 165 ? -22.284 -2.093 3.914 1.00 81.19 165 ALA A N 1
ATOM 1234 C CA . ALA A 1 165 ? -23.660 -2.137 3.431 1.00 81.19 165 ALA A CA 1
ATOM 1235 C C . ALA A 1 165 ? -24.498 -0.930 3.892 1.00 81.19 165 ALA A C 1
ATOM 1237 O O . ALA A 1 165 ? -25.514 -0.622 3.272 1.00 81.19 165 ALA A O 1
ATOM 1238 N N . THR A 1 166 ? -24.083 -0.236 4.958 1.00 80.62 166 THR A N 1
ATOM 1239 C CA . THR A 1 166 ? -24.831 0.897 5.527 1.00 80.62 166 THR A CA 1
ATOM 1240 C C . THR A 1 166 ? -24.610 2.187 4.742 1.00 80.62 166 THR A C 1
ATOM 1242 O O . THR A 1 166 ? -25.455 3.083 4.757 1.00 80.62 166 THR A O 1
ATOM 1245 N N . ARG A 1 167 ? -23.486 2.284 4.020 1.00 79.56 167 ARG A N 1
ATOM 1246 C CA . ARG A 1 167 ? -23.099 3.475 3.262 1.00 79.56 167 ARG A CA 1
ATOM 1247 C C . ARG A 1 167 ? -23.053 3.185 1.770 1.00 79.56 167 ARG A C 1
ATOM 1249 O O . ARG A 1 167 ? -22.405 2.248 1.308 1.00 79.56 167 ARG A O 1
ATOM 1256 N N . ARG A 1 168 ? -23.687 4.061 0.990 1.00 70.12 168 ARG A N 1
ATOM 1257 C CA . ARG A 1 168 ? -23.556 4.044 -0.471 1.00 70.12 168 ARG A CA 1
ATOM 1258 C C . ARG A 1 168 ? -22.175 4.540 -0.889 1.00 70.12 168 ARG A C 1
ATOM 1260 O O . ARG A 1 168 ? -21.583 5.376 -0.204 1.00 70.12 168 ARG A O 1
ATOM 1267 N N . SER A 1 169 ? -21.670 4.064 -2.028 1.00 65.00 169 SER A N 1
ATOM 1268 C CA . SER A 1 169 ? -20.469 4.649 -2.629 1.00 65.00 169 SER A CA 1
ATOM 1269 C C . SER A 1 169 ? -20.799 6.064 -3.117 1.00 65.00 169 SER A C 1
ATOM 1271 O O . SER A 1 169 ? -21.425 6.253 -4.159 1.00 65.00 169 SER A O 1
ATOM 1273 N N . TRP A 1 170 ? -20.465 7.069 -2.308 1.00 61.44 170 TRP A N 1
ATOM 1274 C CA . TRP A 1 170 ? -20.739 8.463 -2.627 1.00 61.44 170 TRP A CA 1
ATOM 1275 C C . TRP A 1 170 ? -19.570 9.037 -3.422 1.00 61.44 170 TRP A C 1
ATOM 1277 O O . TRP A 1 170 ? -18.516 9.334 -2.875 1.00 61.44 170 TRP A O 1
ATOM 1287 N N . LEU A 1 171 ? -19.794 9.238 -4.715 1.00 53.81 171 LEU A N 1
ATOM 1288 C CA . LEU A 1 171 ? -19.257 10.382 -5.439 1.00 53.81 171 LEU A CA 1
ATOM 1289 C C . LEU A 1 171 ? -20.333 10.875 -6.381 1.00 53.81 171 LEU A C 1
ATOM 1291 O O . LEU A 1 171 ? -20.939 10.076 -7.081 1.00 53.81 171 LEU A O 1
ATOM 1295 N N . LEU A 1 172 ? -20.590 12.177 -6.256 1.00 48.50 172 LEU A N 1
ATOM 1296 C CA . LEU A 1 172 ? -21.482 13.049 -7.014 1.00 48.50 172 LEU A CA 1
ATOM 1297 C C . LEU A 1 172 ? -22.575 12.408 -7.884 1.00 48.50 172 LEU A C 1
ATOM 1299 O O . LEU A 1 172 ? -22.348 11.585 -8.761 1.00 48.50 172 LEU A O 1
ATOM 1303 N N . ARG A 1 173 ? -23.773 12.994 -7.784 1.00 43.78 173 ARG A N 1
ATOM 1304 C CA . ARG A 1 173 ? -24.845 12.913 -8.792 1.00 43.78 173 ARG A CA 1
ATOM 1305 C C . ARG A 1 173 ? -24.437 13.539 -10.150 1.00 43.78 173 ARG A C 1
ATOM 1307 O O . ARG A 1 173 ? -25.282 14.150 -10.805 1.00 43.78 173 ARG A O 1
ATOM 1314 N N . SER A 1 174 ? -23.175 13.456 -10.585 1.00 42.72 174 SER A N 1
ATOM 1315 C CA . SER A 1 174 ? -22.787 13.894 -11.924 1.00 42.72 174 SER A CA 1
ATOM 1316 C C . SER A 1 174 ? -23.353 12.888 -12.926 1.00 42.72 174 SER A C 1
ATOM 1318 O O . SER A 1 174 ? -22.923 11.747 -13.087 1.00 42.72 174 SER A O 1
ATOM 1320 N N . LYS A 1 175 ? -24.453 13.310 -13.544 1.00 46.75 175 LYS A N 1
ATOM 1321 C CA . LYS A 1 175 ? -25.124 12.586 -14.612 1.00 46.75 175 LYS A CA 1
ATOM 1322 C C . LYS A 1 175 ? -24.127 12.294 -15.747 1.00 46.75 175 LYS A C 1
ATOM 1324 O O . LYS A 1 175 ? -23.396 13.174 -16.186 1.00 46.75 175 LYS A O 1
ATOM 1329 N N . ALA A 1 176 ? -24.241 11.081 -16.286 1.00 42.47 176 ALA A N 1
ATOM 1330 C CA . ALA A 1 176 ? -24.082 10.758 -17.707 1.00 42.47 176 ALA A CA 1
ATOM 1331 C C . ALA A 1 176 ? -22.744 10.246 -18.278 1.00 42.47 176 ALA A C 1
ATOM 1333 O O . ALA A 1 176 ? -22.706 10.032 -19.488 1.00 42.47 176 ALA A O 1
ATOM 1334 N N . ARG A 1 177 ? -21.702 9.902 -17.505 1.00 40.38 177 ARG A N 1
ATOM 1335 C CA . ARG A 1 177 ? -20.603 9.087 -18.076 1.00 40.38 177 ARG A CA 1
ATOM 1336 C C . ARG A 1 177 ? -20.135 7.937 -17.175 1.00 40.38 177 ARG A C 1
ATOM 1338 O O . ARG A 1 177 ? -19.257 8.100 -16.348 1.00 40.38 177 ARG A O 1
ATOM 1345 N N . ILE A 1 178 ? -20.669 6.755 -17.508 1.00 46.78 178 ILE A N 1
ATOM 1346 C CA . ILE A 1 178 ? -19.980 5.450 -17.516 1.00 46.78 178 ILE A CA 1
ATOM 1347 C C . ILE A 1 178 ? -19.919 4.677 -16.175 1.00 46.78 178 ILE A C 1
ATOM 1349 O O . ILE A 1 178 ? -19.255 5.070 -15.224 1.00 46.78 178 ILE A O 1
ATOM 1353 N N . GLY A 1 179 ? -20.548 3.487 -16.186 1.00 52.53 179 GLY A N 1
ATOM 1354 C CA . GLY A 1 179 ? -20.406 2.401 -15.199 1.00 52.53 179 GLY A CA 1
ATOM 1355 C C . GLY A 1 179 ? -21.435 2.398 -14.058 1.00 52.53 179 GLY A C 1
ATOM 1356 O O . GLY A 1 179 ? -21.710 3.436 -13.467 1.00 52.53 179 GLY A O 1
ATOM 1357 N N . LYS A 1 180 ? -22.002 1.223 -13.723 1.00 51.81 180 LYS A N 1
ATOM 1358 C CA . LYS A 1 180 ? -22.769 1.036 -12.475 1.00 51.81 180 LYS A CA 1
ATO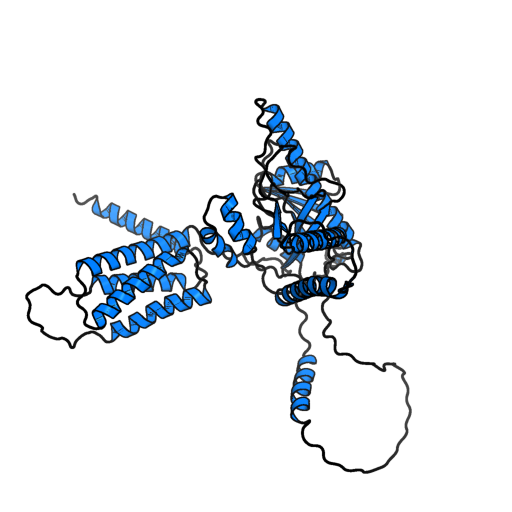M 1359 C C . LYS A 1 180 ? -21.794 1.205 -11.301 1.00 51.81 180 LYS A C 1
ATOM 1361 O O . LYS A 1 180 ? -20.923 0.359 -11.115 1.00 51.81 180 LYS A O 1
ATOM 1366 N N . ILE A 1 181 ? -21.929 2.285 -10.536 1.00 57.12 181 ILE A N 1
ATOM 1367 C CA . ILE A 1 181 ? -21.261 2.425 -9.237 1.00 57.12 181 ILE A CA 1
ATOM 1368 C C . ILE A 1 181 ? -21.886 1.378 -8.297 1.00 57.12 181 ILE A C 1
ATOM 1370 O O . ILE A 1 181 ? -23.115 1.253 -8.300 1.00 57.12 181 ILE A O 1
ATOM 1374 N N . PRO A 1 182 ? -21.096 0.607 -7.527 1.00 60.34 182 PRO A N 1
ATOM 1375 C CA . PRO A 1 182 ? -21.652 -0.354 -6.582 1.00 60.34 182 PRO A CA 1
ATOM 1376 C C . PRO A 1 182 ? -22.551 0.351 -5.558 1.00 60.34 182 PRO A C 1
ATOM 1378 O O . PRO A 1 182 ? -22.230 1.435 -5.066 1.00 60.34 182 PRO A O 1
ATOM 1381 N N . GLU A 1 183 ? -23.691 -0.270 -5.243 1.00 63.88 183 GLU A N 1
ATOM 1382 C CA . GLU A 1 183 ? -24.686 0.306 -4.327 1.00 63.88 183 GLU A CA 1
ATOM 1383 C C . GLU A 1 183 ? -24.140 0.484 -2.906 1.00 63.88 183 GLU A C 1
ATOM 1385 O O . GLU A 1 183 ? -24.544 1.415 -2.212 1.00 63.88 183 GLU A O 1
ATOM 1390 N N . SER A 1 184 ? -23.187 -0.360 -2.505 1.00 78.06 184 SER A N 1
ATOM 1391 C CA . SER A 1 184 ? -22.513 -0.337 -1.205 1.00 78.06 184 SER A CA 1
ATOM 1392 C C . SER A 1 184 ? -21.052 0.083 -1.338 1.00 78.06 184 SER A C 1
ATOM 1394 O O . SER A 1 184 ? -20.419 -0.098 -2.382 1.00 78.06 184 SER A O 1
ATOM 1396 N N . ARG A 1 185 ? -20.490 0.640 -0.265 1.00 84.25 185 ARG A N 1
ATOM 1397 C CA . ARG A 1 185 ? -19.106 1.115 -0.254 1.00 84.25 185 ARG A CA 1
ATOM 1398 C C . ARG A 1 185 ? -18.134 -0.044 -0.012 1.00 84.25 185 ARG A C 1
ATOM 1400 O O . ARG A 1 185 ? -18.139 -0.671 1.041 1.00 84.25 185 ARG A O 1
ATOM 1407 N N . MET A 1 186 ? -17.296 -0.324 -1.007 1.00 86.56 186 MET A N 1
ATOM 1408 C CA . MET A 1 186 ? -16.358 -1.453 -1.025 1.00 86.56 186 MET A CA 1
ATOM 1409 C C . MET A 1 186 ? -14.934 -0.998 -0.685 1.00 86.56 186 MET A C 1
ATOM 1411 O O . MET A 1 186 ? -14.321 -0.279 -1.473 1.00 86.56 186 MET A O 1
ATOM 1415 N N . LEU A 1 187 ? -14.386 -1.439 0.445 1.00 90.06 187 LEU A N 1
ATOM 1416 C CA . LEU A 1 187 ? -13.092 -1.013 0.981 1.00 90.06 187 LEU A CA 1
ATOM 1417 C C . LEU A 1 187 ? -12.036 -2.111 0.831 1.00 90.06 187 LEU A C 1
ATOM 1419 O O . LEU A 1 187 ? -12.156 -3.187 1.416 1.00 90.06 187 LEU A O 1
ATOM 1423 N N . MET A 1 188 ? -10.967 -1.833 0.086 1.00 92.06 188 MET A N 1
ATOM 1424 C CA . MET A 1 188 ? -9.779 -2.689 0.092 1.00 92.06 188 MET A CA 1
ATOM 1425 C C . MET A 1 188 ? -8.866 -2.272 1.242 1.00 92.06 188 MET A C 1
ATOM 1427 O O . MET A 1 188 ? -8.478 -1.112 1.335 1.00 92.06 188 MET A O 1
ATOM 1431 N N . ALA A 1 189 ? -8.491 -3.211 2.106 1.00 94.56 189 ALA A N 1
ATOM 1432 C CA . ALA A 1 189 ? -7.674 -2.937 3.281 1.00 94.56 189 ALA A CA 1
ATOM 1433 C C . ALA A 1 189 ? -6.483 -3.890 3.390 1.00 94.56 189 ALA A C 1
ATOM 1435 O O . ALA A 1 189 ? -6.586 -5.087 3.123 1.00 94.56 189 ALA A O 1
ATOM 1436 N N . ASN A 1 190 ? -5.340 -3.360 3.810 1.00 95.62 190 ASN A N 1
ATOM 1437 C CA . ASN A 1 190 ? -4.172 -4.128 4.212 1.00 95.62 190 ASN A CA 1
ATOM 1438 C C . ASN A 1 190 ? -4.120 -4.195 5.735 1.00 95.62 190 ASN A C 1
ATOM 1440 O O . ASN A 1 190 ? -4.112 -3.156 6.387 1.00 95.62 190 ASN A O 1
ATOM 1444 N N . VAL A 1 191 ? -4.001 -5.402 6.280 1.00 97.12 191 VAL A N 1
ATOM 1445 C CA . VAL A 1 191 ? -3.731 -5.626 7.702 1.00 97.12 191 VAL A CA 1
ATOM 1446 C C . VAL A 1 191 ? -2.304 -6.141 7.842 1.00 97.12 191 VAL A C 1
ATOM 1448 O O . VAL A 1 191 ? -1.973 -7.229 7.359 1.00 97.12 191 VAL A O 1
ATOM 1451 N N . TRP A 1 192 ? -1.454 -5.345 8.480 1.00 97.12 192 TRP A N 1
ATOM 1452 C CA . TRP A 1 192 ? -0.100 -5.703 8.885 1.00 97.12 192 TRP A CA 1
ATOM 1453 C C . TRP A 1 192 ? -0.115 -6.120 10.342 1.00 97.12 192 TRP A C 1
ATOM 1455 O O . TRP A 1 192 ? -0.804 -5.508 11.152 1.00 97.12 192 TRP A O 1
ATOM 1465 N N . TYR A 1 193 ? 0.628 -7.164 10.681 1.00 96.94 193 TYR A N 1
ATOM 1466 C CA . TYR A 1 193 ? 0.568 -7.721 12.026 1.00 96.94 193 TYR A CA 1
ATOM 1467 C C . TYR A 1 193 ? 1.879 -8.401 12.431 1.00 96.94 193 TYR A C 1
ATOM 1469 O O . TYR A 1 193 ? 2.652 -8.820 11.556 1.00 96.94 193 TYR A O 1
ATOM 1477 N N . PRO A 1 194 ? 2.123 -8.566 13.741 1.00 96.12 194 PRO A N 1
ATOM 1478 C CA . PRO A 1 194 ? 3.233 -9.359 14.246 1.00 96.12 194 PRO A CA 1
ATOM 1479 C C . PRO A 1 194 ? 3.011 -10.827 13.868 1.00 96.12 194 PRO A C 1
ATOM 1481 O O . PRO A 1 194 ? 1.979 -11.419 14.179 1.00 96.12 194 PRO A O 1
ATOM 1484 N N . ALA A 1 195 ? 3.951 -11.426 13.149 1.00 93.25 195 ALA A N 1
ATOM 1485 C CA . ALA A 1 195 ? 3.873 -12.804 12.683 1.00 93.25 195 ALA A CA 1
ATOM 1486 C C . ALA A 1 195 ? 4.613 -13.751 13.626 1.00 93.25 195 ALA A C 1
ATOM 1488 O O . ALA A 1 195 ? 5.720 -13.458 14.086 1.00 93.25 195 ALA A O 1
ATOM 1489 N N . ALA A 1 196 ? 4.023 -14.925 13.844 1.00 87.12 196 ALA A N 1
ATOM 1490 C CA . ALA A 1 196 ? 4.619 -15.971 14.656 1.00 87.12 196 ALA A CA 1
ATOM 1491 C C . ALA A 1 196 ? 5.965 -16.428 14.069 1.00 87.12 196 ALA A C 1
ATOM 1493 O O . ALA A 1 196 ? 6.169 -16.482 12.844 1.00 87.12 196 ALA A O 1
ATOM 1494 N N . ALA A 1 197 ? 6.894 -16.793 14.952 1.00 76.38 197 ALA A N 1
ATOM 1495 C CA . ALA A 1 197 ? 8.126 -17.441 14.536 1.00 76.38 197 ALA A CA 1
ATOM 1496 C C . ALA A 1 197 ? 7.798 -18.760 13.806 1.00 76.38 197 ALA A C 1
ATOM 1498 O O . ALA A 1 197 ? 6.857 -19.463 14.182 1.00 76.38 197 ALA A O 1
ATOM 1499 N N . PRO A 1 198 ? 8.544 -19.120 12.746 1.00 63.84 198 PRO A N 1
ATOM 1500 C CA . PRO A 1 198 ? 8.369 -20.421 12.120 1.00 63.84 198 PRO A CA 1
ATOM 1501 C C . PRO A 1 198 ? 8.684 -21.504 13.157 1.00 63.84 198 PRO A C 1
ATOM 1503 O O . PRO A 1 198 ? 9.788 -21.518 13.703 1.00 63.84 198 PRO A O 1
ATOM 1506 N N . ARG A 1 199 ? 7.726 -22.402 13.428 1.00 54.97 199 ARG A N 1
ATOM 1507 C CA . ARG A 1 199 ? 7.956 -23.542 14.323 1.00 54.97 199 ARG A CA 1
ATOM 1508 C C . ARG A 1 199 ? 9.176 -24.329 13.820 1.00 54.97 199 ARG A C 1
ATOM 1510 O O . ARG A 1 199 ? 9.250 -24.618 12.619 1.00 54.97 199 ARG A O 1
ATOM 1517 N N . PRO A 1 200 ? 10.150 -24.665 14.684 1.00 42.31 200 PRO A N 1
ATOM 1518 C CA . PRO A 1 200 ? 11.239 -25.534 14.278 1.00 42.31 200 PRO A CA 1
ATOM 1519 C C . PRO A 1 200 ? 10.642 -26.881 13.869 1.00 42.31 200 PRO A C 1
ATOM 1521 O O . PRO A 1 200 ? 9.958 -27.518 14.665 1.00 42.31 200 PRO A O 1
ATOM 1524 N N . ARG A 1 201 ? 10.885 -27.316 12.625 1.00 43.12 201 ARG A N 1
ATOM 1525 C CA . ARG A 1 201 ? 10.516 -28.669 12.185 1.00 43.12 201 ARG A CA 1
ATOM 1526 C C . ARG A 1 201 ? 11.194 -29.668 13.111 1.00 43.12 201 ARG A C 1
ATOM 1528 O O . ARG A 1 201 ? 12.422 -29.817 13.064 1.00 43.12 201 ARG A O 1
ATOM 1535 N N . LEU A 1 202 ? 10.406 -30.320 13.960 1.00 41.78 202 LEU A N 1
ATOM 1536 C CA . LEU A 1 202 ? 10.897 -31.324 14.888 1.00 41.78 202 LEU A CA 1
ATOM 1537 C C . LEU A 1 202 ? 11.592 -32.425 14.082 1.00 41.78 202 LEU A C 1
ATOM 1539 O O . LEU A 1 202 ? 11.091 -32.932 13.080 1.00 41.78 202 LEU A O 1
ATOM 1543 N N . ARG A 1 203 ? 12.789 -32.804 14.531 1.00 43.31 203 ARG A N 1
ATOM 1544 C CA . ARG A 1 203 ? 13.698 -33.765 13.880 1.00 43.31 203 ARG A CA 1
ATOM 1545 C C . ARG A 1 203 ? 13.051 -35.143 13.609 1.00 43.31 203 ARG A C 1
ATOM 1547 O O . ARG A 1 203 ? 13.611 -35.929 12.848 1.00 43.31 203 ARG A O 1
ATOM 1554 N N . ARG A 1 204 ? 11.882 -35.416 14.204 1.00 46.03 204 ARG A N 1
ATOM 1555 C CA . ARG A 1 204 ? 11.087 -36.646 14.075 1.00 46.03 204 ARG A CA 1
ATOM 1556 C C . ARG A 1 204 ? 10.412 -36.780 12.700 1.00 46.03 204 ARG A C 1
ATOM 1558 O O . ARG A 1 204 ? 10.435 -37.875 12.147 1.00 46.03 204 ARG A O 1
ATOM 1565 N N . GLU A 1 205 ? 9.953 -35.682 12.093 1.00 41.44 205 GLU A N 1
ATOM 1566 C CA . GLU A 1 205 ? 9.293 -35.689 10.768 1.00 41.44 205 GLU A CA 1
ATOM 1567 C C . GLU A 1 205 ? 10.249 -36.120 9.649 1.00 41.44 205 GLU A C 1
ATOM 1569 O O . GLU A 1 205 ? 9.908 -36.953 8.812 1.00 41.44 205 GLU A O 1
ATOM 1574 N N . ARG A 1 206 ? 11.520 -35.693 9.717 1.00 43.00 206 ARG A N 1
ATOM 1575 C CA . ARG A 1 206 ? 12.554 -36.137 8.762 1.00 43.00 206 ARG A CA 1
ATOM 1576 C C . ARG A 1 206 ? 12.780 -37.645 8.773 1.00 43.00 206 ARG A C 1
ATOM 1578 O O . ARG A 1 206 ? 13.283 -38.174 7.789 1.00 43.00 206 ARG A O 1
ATOM 1585 N N . ARG A 1 207 ? 12.492 -38.341 9.878 1.00 42.53 207 ARG A N 1
ATOM 1586 C CA . ARG A 1 207 ? 12.682 -39.797 9.967 1.00 42.53 207 ARG A CA 1
ATOM 1587 C C . ARG A 1 207 ? 11.508 -40.555 9.345 1.00 42.53 207 ARG A C 1
ATOM 1589 O O . ARG A 1 207 ? 11.722 -41.666 8.869 1.00 42.53 207 ARG A O 1
ATOM 1596 N N . ILE A 1 208 ? 10.318 -39.952 9.333 1.00 52.28 208 ILE A N 1
ATOM 1597 C CA . ILE A 1 208 ? 9.100 -40.522 8.750 1.00 52.28 208 ILE A CA 1
ATOM 1598 C C . ILE A 1 208 ? 9.140 -40.375 7.228 1.00 52.28 208 ILE A C 1
ATOM 1600 O O . ILE A 1 208 ? 8.995 -41.383 6.543 1.00 52.28 208 ILE A O 1
ATOM 1604 N N . ASP A 1 209 ? 9.494 -39.199 6.701 1.00 48.62 209 ASP A N 1
ATOM 1605 C CA . ASP A 1 209 ? 9.643 -38.993 5.249 1.00 48.62 209 ASP A CA 1
ATOM 1606 C C . ASP A 1 209 ? 10.723 -39.911 4.657 1.00 48.62 209 ASP A C 1
ATOM 1608 O O . ASP A 1 209 ? 10.503 -40.603 3.666 1.00 48.62 209 ASP A O 1
ATOM 1612 N N . ARG A 1 210 ? 11.861 -40.057 5.352 1.00 47.94 210 ARG A N 1
ATOM 1613 C CA . ARG A 1 210 ? 12.952 -40.954 4.927 1.00 47.94 210 ARG A CA 1
ATOM 1614 C C . ARG A 1 210 ? 12.595 -42.445 5.005 1.00 47.94 210 ARG A C 1
ATOM 1616 O O . ARG A 1 210 ? 13.297 -43.258 4.406 1.00 47.94 210 ARG A O 1
ATOM 1623 N N . LYS A 1 211 ? 11.561 -42.818 5.773 1.00 46.09 211 LYS A N 1
ATOM 1624 C CA . LYS A 1 211 ? 11.003 -44.182 5.814 1.00 46.09 211 LYS A CA 1
ATOM 1625 C C . LYS A 1 211 ? 9.917 -44.371 4.750 1.00 46.09 211 LYS A C 1
ATOM 1627 O O . LYS A 1 211 ? 9.904 -45.428 4.127 1.00 46.09 211 LYS A O 1
ATOM 1632 N N . LYS A 1 212 ? 9.076 -43.359 4.492 1.00 47.81 212 LYS A N 1
ATOM 1633 C CA . LYS A 1 212 ? 8.069 -43.360 3.412 1.00 47.81 212 LYS A CA 1
ATOM 1634 C C . LYS A 1 212 ? 8.744 -43.494 2.036 1.00 47.81 212 LYS A C 1
ATOM 1636 O O . LYS A 1 212 ? 8.334 -44.344 1.252 1.00 47.81 212 LYS A O 1
ATOM 1641 N N . ASP A 1 213 ? 9.864 -42.801 1.813 1.00 49.28 213 ASP A N 1
ATOM 1642 C CA . ASP A 1 213 ? 10.658 -42.913 0.576 1.00 49.28 213 ASP A CA 1
ATOM 1643 C C . ASP A 1 213 ? 11.346 -44.281 0.408 1.00 49.28 213 ASP A C 1
ATOM 1645 O O . ASP A 1 213 ? 11.581 -44.730 -0.711 1.00 49.28 213 ASP A O 1
ATOM 1649 N N . LYS A 1 214 ? 11.666 -44.977 1.510 1.00 47.34 214 LYS A N 1
ATOM 1650 C CA . LYS A 1 214 ? 12.266 -46.323 1.456 1.00 47.34 214 LYS A CA 1
ATOM 1651 C C . LYS A 1 214 ? 11.230 -47.431 1.273 1.00 47.34 214 LYS A C 1
ATOM 1653 O O . LYS A 1 214 ? 11.516 -48.394 0.570 1.00 47.34 214 LYS A O 1
ATOM 1658 N N . ASN A 1 215 ? 10.041 -47.298 1.861 1.00 43.59 215 ASN A N 1
ATOM 1659 C CA . ASN A 1 215 ? 8.982 -48.299 1.710 1.00 43.59 215 ASN A CA 1
ATOM 1660 C C . ASN A 1 215 ? 8.327 -48.268 0.322 1.00 43.59 215 ASN A C 1
ATOM 1662 O O . ASN A 1 215 ? 7.912 -49.318 -0.158 1.00 43.59 215 ASN A O 1
ATOM 1666 N N . ASN A 1 216 ? 8.299 -47.116 -0.358 1.00 45.19 216 ASN A N 1
ATOM 1667 C CA . ASN A 1 216 ? 7.760 -47.035 -1.721 1.00 45.19 216 ASN A CA 1
ATOM 1668 C C . ASN A 1 216 ? 8.659 -47.686 -2.788 1.00 45.19 216 ASN A C 1
ATOM 1670 O O . ASN A 1 216 ? 8.176 -47.993 -3.872 1.00 45.19 216 ASN A O 1
ATOM 1674 N N . ASN A 1 217 ? 9.933 -47.949 -2.480 1.00 44.00 217 ASN A N 1
ATOM 1675 C CA . ASN A 1 217 ? 10.863 -48.588 -3.417 1.00 44.00 217 ASN A CA 1
ATOM 1676 C C . ASN A 1 217 ? 10.924 -50.121 -3.288 1.00 44.00 217 ASN A C 1
ATOM 1678 O O . ASN A 1 217 ? 11.524 -50.762 -4.144 1.00 44.00 217 ASN A O 1
ATOM 1682 N N . ASN A 1 218 ? 10.286 -50.718 -2.272 1.00 40.50 218 ASN A N 1
ATOM 1683 C CA . ASN A 1 218 ? 10.325 -52.170 -2.036 1.00 40.50 218 ASN A CA 1
ATOM 1684 C C . ASN A 1 218 ? 8.980 -52.887 -2.264 1.00 40.50 218 ASN A C 1
ATOM 1686 O O . ASN A 1 218 ? 8.903 -54.099 -2.090 1.00 40.50 218 ASN A O 1
ATOM 1690 N N . ALA A 1 219 ? 7.930 -52.191 -2.707 1.00 38.50 219 ALA A N 1
ATOM 1691 C CA . ALA A 1 219 ? 6.626 -52.795 -3.007 1.00 38.50 219 ALA A CA 1
ATOM 1692 C C . ALA A 1 219 ? 6.528 -53.350 -4.448 1.00 38.50 219 ALA A C 1
ATOM 1694 O O . ALA A 1 219 ? 5.518 -53.183 -5.125 1.00 38.50 219 ALA A O 1
ATOM 1695 N N . SER A 1 220 ? 7.586 -54.012 -4.927 1.00 37.69 220 SER A N 1
ATOM 1696 C CA . SER A 1 220 ? 7.568 -54.811 -6.164 1.00 37.69 220 SER A CA 1
ATOM 1697 C C . SER A 1 220 ? 8.386 -56.099 -6.011 1.00 37.69 220 SER A C 1
ATOM 1699 O O . SER A 1 220 ? 9.359 -56.343 -6.709 1.00 37.69 220 SER A O 1
ATOM 1701 N N . SER A 1 221 ? 8.011 -56.944 -5.053 1.00 34.56 221 SER A N 1
ATOM 1702 C CA . SER A 1 221 ? 8.236 -58.395 -5.143 1.00 34.56 221 SER A CA 1
ATOM 1703 C C . SER A 1 221 ? 7.408 -59.111 -4.078 1.00 34.56 221 SER A C 1
ATOM 1705 O O . SER A 1 221 ? 7.675 -59.056 -2.883 1.00 34.56 221 SER A O 1
ATOM 1707 N N . VAL A 1 222 ? 6.343 -59.755 -4.542 1.00 34.56 222 VAL A N 1
ATOM 1708 C CA . VAL A 1 222 ? 5.517 -60.684 -3.771 1.00 34.56 222 VAL A CA 1
ATOM 1709 C C . VAL A 1 222 ? 6.208 -62.049 -3.768 1.00 34.56 222 VAL A C 1
ATOM 1711 O O . VAL A 1 222 ? 6.606 -62.531 -4.826 1.00 34.56 222 VAL A O 1
ATOM 1714 N N . GLY A 1 223 ? 6.292 -62.695 -2.600 1.00 29.31 223 GLY A N 1
ATOM 1715 C CA . GLY A 1 223 ? 6.762 -64.076 -2.459 1.00 29.31 223 GLY A CA 1
ATOM 1716 C C . GLY A 1 223 ? 6.493 -64.677 -1.071 1.00 29.31 223 GLY A C 1
ATOM 1717 O O . GLY A 1 223 ? 7.243 -64.436 -0.139 1.00 29.31 223 GLY A O 1
ATOM 1718 N N . ARG A 1 224 ? 5.390 -65.436 -0.985 1.00 31.00 224 ARG A N 1
ATOM 1719 C CA . ARG A 1 224 ? 4.898 -66.412 0.025 1.00 31.00 224 ARG A CA 1
ATOM 1720 C C . ARG A 1 224 ? 5.849 -66.986 1.108 1.00 31.00 224 ARG A C 1
ATOM 1722 O O . ARG A 1 224 ? 6.928 -67.448 0.763 1.00 31.00 224 ARG A O 1
ATOM 1729 N N . ALA A 1 225 ? 5.296 -67.159 2.329 1.00 28.41 225 ALA A N 1
ATOM 1730 C CA . ALA A 1 225 ? 5.257 -68.364 3.219 1.00 28.41 225 ALA A CA 1
ATOM 1731 C C . ALA A 1 225 ? 5.167 -67.920 4.710 1.00 28.41 225 ALA A C 1
ATOM 1733 O O . ALA A 1 225 ? 6.001 -67.145 5.152 1.00 28.41 225 ALA A O 1
ATOM 1734 N N . ALA A 1 226 ? 4.060 -68.116 5.446 1.00 29.42 226 ALA A N 1
ATOM 1735 C CA . ALA A 1 226 ? 3.632 -69.295 6.232 1.00 29.42 226 ALA A CA 1
ATOM 1736 C C . ALA A 1 226 ? 4.558 -69.686 7.417 1.00 29.42 226 ALA A C 1
ATOM 1738 O O . ALA A 1 226 ? 5.692 -70.090 7.190 1.00 29.42 226 ALA A O 1
ATOM 1739 N N . GLY A 1 227 ? 4.042 -69.647 8.661 1.00 27.47 227 GLY A N 1
ATOM 1740 C CA . GLY A 1 227 ? 4.679 -70.255 9.846 1.00 27.47 227 GLY A CA 1
ATOM 1741 C C . GLY A 1 227 ? 4.232 -69.677 11.202 1.00 27.47 227 GLY A C 1
ATOM 1742 O O . GLY A 1 227 ? 4.227 -68.471 11.384 1.00 27.47 227 GLY A O 1
ATOM 1743 N N . SER A 1 228 ? 3.842 -70.554 12.126 1.00 26.30 228 SER A N 1
ATOM 1744 C CA . SER A 1 228 ? 3.052 -70.383 13.361 1.00 26.30 228 SER A CA 1
ATOM 1745 C C . SER A 1 228 ? 3.806 -70.130 14.690 1.00 26.30 228 SER A C 1
ATOM 1747 O O . SER A 1 228 ? 4.937 -70.576 14.837 1.00 26.30 228 SER A O 1
ATOM 1749 N N . ASN A 1 229 ? 3.031 -69.662 15.690 1.00 28.23 229 ASN A N 1
ATOM 1750 C CA . ASN A 1 229 ? 2.983 -70.033 17.132 1.00 28.23 229 ASN A CA 1
ATOM 1751 C C . ASN A 1 229 ? 3.861 -69.379 18.232 1.00 28.23 229 ASN A C 1
ATOM 1753 O O . ASN A 1 229 ? 5.076 -69.282 18.117 1.00 28.23 229 ASN A O 1
ATOM 1757 N N . GLY A 1 230 ? 3.176 -69.130 19.374 1.00 25.84 230 GLY A N 1
ATOM 1758 C CA . GLY A 1 230 ? 3.665 -68.948 20.762 1.00 25.84 230 GLY A CA 1
ATOM 1759 C C . GLY A 1 230 ? 3.702 -67.479 21.217 1.00 25.84 230 GLY A C 1
ATOM 1760 O O . GLY A 1 230 ? 4.370 -66.689 20.573 1.00 25.84 230 GLY A O 1
ATOM 1761 N N . GLY A 1 231 ? 3.021 -66.977 22.257 1.00 24.19 231 GLY A N 1
ATOM 1762 C CA . GLY A 1 231 ? 2.510 -67.559 23.505 1.00 24.19 231 GLY A CA 1
ATOM 1763 C C . GLY A 1 231 ? 3.212 -66.860 24.686 1.00 24.19 231 GLY A C 1
ATOM 1764 O O . GLY A 1 231 ? 4.427 -66.988 24.795 1.00 24.19 231 GLY A O 1
ATOM 1765 N N . GLY A 1 232 ? 2.487 -66.117 25.536 1.00 25.95 232 GLY A N 1
ATOM 1766 C CA . GLY A 1 232 ? 3.038 -65.533 26.772 1.00 25.95 232 GLY A CA 1
ATOM 1767 C C . GLY A 1 232 ? 2.315 -64.278 27.272 1.00 25.95 232 GLY A C 1
ATOM 1768 O O . GLY A 1 232 ? 2.577 -63.180 26.789 1.00 25.95 232 GLY A O 1
ATOM 1769 N N . GLU A 1 233 ? 1.420 -64.473 28.239 1.00 25.89 233 GLU A N 1
ATOM 1770 C CA . GLU A 1 233 ? 0.786 -63.456 29.088 1.00 25.89 233 GLU A CA 1
ATOM 1771 C C . GLU A 1 233 ? 1.813 -62.721 29.969 1.00 25.89 233 GLU A C 1
ATOM 1773 O O . GLU A 1 233 ? 2.785 -63.326 30.422 1.00 25.89 233 GLU A O 1
ATOM 1778 N N . ASN A 1 234 ? 1.581 -61.427 30.219 1.00 28.84 234 ASN A N 1
ATOM 1779 C CA . ASN A 1 234 ? 1.495 -60.853 31.568 1.00 28.84 234 ASN A CA 1
ATOM 1780 C C . ASN A 1 234 ? 0.976 -59.406 31.498 1.00 28.84 234 ASN A C 1
ATOM 1782 O O . ASN A 1 234 ? 1.498 -58.571 30.756 1.00 28.84 234 ASN A O 1
ATOM 1786 N N . ASP A 1 235 ? -0.081 -59.183 32.277 1.00 25.69 235 ASP A N 1
ATOM 1787 C CA . ASP A 1 235 ? -0.719 -57.915 32.621 1.00 25.69 235 ASP A CA 1
ATOM 1788 C C . ASP A 1 235 ? 0.260 -56.935 33.284 1.00 25.69 235 ASP A C 1
ATOM 1790 O O . ASP A 1 235 ? 1.131 -57.355 34.038 1.00 25.69 235 ASP A O 1
ATOM 1794 N N . ASP A 1 236 ? 0.073 -55.639 33.010 1.00 25.84 236 ASP A N 1
ATOM 1795 C CA . ASP A 1 236 ? 0.021 -54.568 34.018 1.00 25.84 236 ASP A CA 1
ATOM 1796 C C . ASP A 1 236 ? -0.455 -53.266 33.344 1.00 25.84 236 ASP A C 1
ATOM 1798 O O . ASP A 1 236 ? 0.114 -52.773 32.366 1.00 25.84 236 ASP A O 1
ATOM 1802 N N . GLY A 1 237 ? -1.587 -52.754 33.828 1.00 24.72 237 GLY A N 1
ATOM 1803 C CA . GLY A 1 237 ? -2.429 -51.792 33.127 1.00 24.72 237 GLY A CA 1
ATOM 1804 C C . GLY A 1 237 ? -1.962 -50.335 33.128 1.00 24.72 237 GLY A C 1
ATOM 1805 O O . GLY A 1 237 ? -1.395 -49.835 34.091 1.00 24.72 237 GLY A O 1
ATOM 1806 N N . TYR A 1 238 ? -2.326 -49.628 32.054 1.00 23.58 238 TYR A N 1
ATOM 1807 C CA . TYR A 1 238 ? -2.839 -48.252 32.072 1.00 23.58 238 TYR A CA 1
ATOM 1808 C C . TYR A 1 238 ? -3.518 -47.980 30.718 1.00 23.58 238 TYR A C 1
ATOM 1810 O O . TYR A 1 238 ? -2.889 -48.064 29.664 1.00 23.58 238 TYR A O 1
ATOM 1818 N N . VAL A 1 239 ? -4.825 -47.703 30.727 1.00 24.19 239 VAL A N 1
ATOM 1819 C CA . VAL A 1 239 ? -5.632 -47.517 29.510 1.00 24.19 239 VAL A CA 1
ATOM 1820 C C . VAL A 1 239 ? -5.469 -46.087 28.988 1.00 24.19 239 VAL A C 1
ATOM 1822 O O . VAL A 1 239 ? -5.990 -45.142 29.575 1.00 24.19 239 VAL A O 1
ATOM 1825 N N . SER A 1 240 ? -4.786 -45.935 27.852 1.00 25.91 240 SER A N 1
ATOM 1826 C CA . SER A 1 240 ? -4.885 -44.769 26.966 1.00 25.91 240 SER A CA 1
ATOM 1827 C C . SER A 1 240 ? -5.379 -45.242 25.603 1.00 25.91 240 SER A C 1
ATOM 1829 O O . SER A 1 240 ? -4.692 -46.000 24.918 1.00 25.91 240 SER A O 1
ATOM 1831 N N . GLY A 1 241 ? -6.594 -44.830 25.249 1.00 23.52 241 GLY A N 1
ATOM 1832 C CA . GLY A 1 241 ? -7.245 -45.186 23.999 1.00 23.52 241 GLY A CA 1
ATOM 1833 C C . GLY A 1 241 ? -6.745 -44.360 22.819 1.00 23.52 241 GLY A C 1
ATOM 1834 O O . GLY A 1 241 ? -6.672 -43.140 22.900 1.00 23.52 241 GLY A O 1
ATOM 1835 N N . GLU A 1 242 ? -6.484 -45.053 21.717 1.00 27.02 242 GLU A N 1
ATOM 1836 C CA . GLU A 1 242 ? -6.574 -44.548 20.350 1.00 27.02 242 GLU A CA 1
ATOM 1837 C C . GLU A 1 242 ? -6.809 -45.760 19.434 1.00 27.02 242 GLU A C 1
ATOM 1839 O O . GLU A 1 242 ? -6.085 -46.753 19.501 1.00 27.02 242 GLU A O 1
ATOM 1844 N N . SER A 1 243 ? -7.820 -45.687 18.568 1.00 25.64 243 SER A N 1
ATOM 1845 C CA . SER A 1 243 ? -7.798 -46.424 17.306 1.00 25.64 243 SER A CA 1
ATOM 1846 C C . SER A 1 243 ? -8.371 -45.543 16.204 1.00 25.64 243 SER A C 1
ATOM 1848 O O . SER A 1 243 ? -9.574 -45.282 16.138 1.00 25.64 243 SER A O 1
ATOM 1850 N N . ASP A 1 244 ? -7.433 -45.088 15.384 1.00 29.14 244 ASP A N 1
ATOM 1851 C CA . ASP A 1 244 ? -7.547 -44.288 14.180 1.00 29.14 244 ASP A CA 1
ATOM 1852 C C . ASP A 1 244 ? -8.373 -44.938 13.061 1.00 29.14 244 ASP A C 1
ATOM 1854 O O . ASP A 1 244 ? -8.263 -46.131 12.777 1.00 29.14 244 ASP A O 1
ATOM 1858 N N . GLY A 1 245 ? -9.075 -44.087 12.312 1.00 24.86 245 GLY A N 1
ATOM 1859 C CA . GLY A 1 245 ? -9.399 -44.291 10.902 1.00 24.86 245 GLY A CA 1
ATOM 1860 C C . GLY A 1 245 ? -8.741 -43.180 10.084 1.00 24.86 245 GLY A C 1
ATOM 1861 O O . GLY A 1 245 ? -9.252 -42.065 10.017 1.00 24.86 245 GLY A O 1
ATOM 1862 N N . GLY A 1 246 ? -7.569 -43.466 9.516 1.00 23.22 246 GLY A N 1
ATOM 1863 C CA . GLY A 1 246 ? -6.702 -42.482 8.876 1.00 23.22 246 GLY A CA 1
ATOM 1864 C C . GLY A 1 246 ? -7.181 -41.954 7.520 1.00 23.22 246 GLY A C 1
ATOM 1865 O O . GLY A 1 246 ? -7.565 -42.715 6.637 1.00 23.22 246 GLY A O 1
ATOM 1866 N N . CYS A 1 247 ? -7.014 -40.642 7.331 1.00 25.53 247 CYS A N 1
ATOM 1867 C CA . CYS A 1 247 ? -6.707 -40.015 6.044 1.00 25.53 247 CYS A CA 1
ATOM 1868 C C . CYS A 1 247 ? -5.647 -38.927 6.287 1.00 25.53 247 CYS A C 1
ATOM 1870 O O . CYS A 1 247 ? -5.825 -38.054 7.129 1.00 25.53 247 CYS A O 1
ATOM 1872 N N . ASP A 1 248 ? -4.548 -38.991 5.544 1.00 34.47 248 ASP A N 1
ATOM 1873 C CA . ASP A 1 248 ? -3.394 -38.084 5.564 1.00 34.47 248 ASP A CA 1
ATOM 1874 C C . ASP A 1 248 ? -3.806 -36.638 5.180 1.00 34.47 248 ASP A C 1
ATOM 1876 O O . ASP A 1 248 ? -3.995 -36.332 4.000 1.00 34.47 248 ASP A O 1
ATOM 1880 N N . SER A 1 249 ? -3.965 -35.741 6.163 1.00 29.14 249 SER A N 1
ATOM 1881 C CA . SER A 1 249 ? -4.157 -34.297 5.954 1.00 29.14 249 SER A CA 1
ATOM 1882 C C . SER A 1 249 ? -3.040 -33.504 6.635 1.00 29.14 249 SER A C 1
ATOM 1884 O O . SER A 1 249 ? -3.022 -33.337 7.853 1.00 29.14 249 SER A O 1
ATOM 1886 N N . GLY A 1 250 ? -2.106 -32.976 5.839 1.00 32.75 250 GLY A N 1
ATOM 1887 C CA . GLY A 1 250 ? -1.104 -31.991 6.264 1.00 32.75 250 GLY A CA 1
ATOM 1888 C C . GLY A 1 250 ? -1.718 -30.625 6.609 1.00 32.75 250 GLY A C 1
ATOM 1889 O O . GLY A 1 250 ? -1.376 -29.617 5.987 1.00 32.75 250 GLY A O 1
ATOM 1890 N N . ASP A 1 251 ? -2.617 -30.602 7.591 1.00 34.53 251 ASP A N 1
ATOM 1891 C CA . ASP A 1 251 ? -3.457 -29.474 7.998 1.00 34.53 251 ASP A CA 1
ATOM 1892 C C . ASP A 1 251 ? -2.945 -28.750 9.260 1.00 34.53 251 ASP A C 1
ATOM 1894 O O . ASP A 1 251 ? -3.732 -28.229 10.043 1.00 34.53 251 ASP A O 1
ATOM 1898 N N . ASP A 1 252 ? -1.628 -28.578 9.444 1.00 40.66 252 ASP A N 1
ATOM 1899 C CA . ASP A 1 252 ? -1.124 -27.564 10.400 1.00 40.66 252 ASP A CA 1
ATOM 1900 C C . ASP A 1 252 ? -1.122 -26.164 9.745 1.00 40.66 252 ASP A C 1
ATOM 1902 O O . ASP A 1 252 ? -0.101 -25.484 9.606 1.00 40.66 252 ASP A O 1
ATOM 1906 N N . LEU A 1 253 ? -2.284 -25.754 9.220 1.00 46.28 253 LEU A N 1
ATOM 1907 C CA . LEU A 1 253 ? -2.456 -24.511 8.462 1.00 46.28 253 LEU A CA 1
ATOM 1908 C C . LEU A 1 253 ? -2.784 -23.294 9.343 1.00 46.28 253 LEU A C 1
ATOM 1910 O O . LEU A 1 253 ? -2.826 -22.191 8.792 1.00 46.28 253 LEU A O 1
ATOM 1914 N N . GLY A 1 254 ? -2.945 -23.436 10.663 1.00 53.97 254 GLY A N 1
ATOM 1915 C CA . GLY A 1 254 ? -3.352 -22.355 11.577 1.00 53.97 254 GLY A CA 1
ATOM 1916 C C . GLY A 1 254 ? -4.733 -21.754 11.257 1.00 53.97 254 GLY A C 1
ATOM 1917 O O . GLY A 1 254 ? -5.344 -22.080 10.239 1.00 53.97 254 GLY A O 1
ATOM 1918 N N . LYS A 1 255 ? -5.236 -20.849 12.113 1.00 63.09 255 LYS A N 1
ATOM 1919 C CA . LYS A 1 255 ? -6.505 -20.139 11.856 1.00 63.09 255 LYS A CA 1
ATOM 1920 C C . LYS A 1 255 ? -6.423 -19.358 10.537 1.00 63.09 255 LYS A C 1
ATOM 1922 O O . LYS A 1 255 ? -5.419 -18.692 10.264 1.00 63.09 255 LYS A O 1
ATOM 1927 N N . HIS A 1 256 ? -7.464 -19.451 9.710 1.00 65.75 256 HIS A N 1
ATOM 1928 C CA . HIS A 1 256 ? -7.569 -18.686 8.469 1.00 65.75 256 HIS A CA 1
ATOM 1929 C C . HIS A 1 256 ? -8.278 -17.365 8.740 1.00 65.75 256 HIS A C 1
ATOM 1931 O O . HIS A 1 256 ? -9.253 -17.319 9.476 1.00 65.75 256 HIS A O 1
ATOM 1937 N N . TRP A 1 257 ? -7.803 -16.292 8.118 1.00 66.06 257 TRP A N 1
ATOM 1938 C CA . TRP A 1 257 ? -8.491 -15.009 8.155 1.00 66.06 257 TRP A CA 1
ATOM 1939 C C . TRP A 1 257 ? -9.867 -15.132 7.490 1.00 66.06 257 TRP A C 1
ATOM 1941 O O . TRP A 1 257 ? -9.907 -15.530 6.318 1.00 66.06 257 TRP A O 1
ATOM 1951 N N . PRO A 1 258 ? -10.962 -14.773 8.178 1.00 59.94 258 PRO A N 1
ATOM 1952 C CA . PRO A 1 258 ? -12.291 -14.861 7.598 1.00 59.94 258 PRO A CA 1
ATOM 1953 C C . PRO A 1 258 ? -12.380 -14.001 6.327 1.00 59.94 258 PRO A C 1
ATOM 1955 O O . PRO A 1 258 ? -11.785 -12.923 6.212 1.00 59.94 258 PRO A O 1
ATOM 1958 N N . ASP A 1 259 ? -13.057 -14.539 5.317 1.00 64.81 259 ASP A N 1
ATOM 1959 C CA . ASP A 1 259 ? -13.501 -13.770 4.155 1.00 64.81 259 ASP A CA 1
ATOM 1960 C C . ASP A 1 259 ? -14.802 -13.056 4.577 1.00 64.81 259 ASP A C 1
ATOM 1962 O O . ASP A 1 259 ? -15.665 -13.690 5.178 1.00 64.81 259 ASP A O 1
ATOM 1966 N N . ASP A 1 260 ? -14.940 -11.765 4.270 1.00 66.69 260 ASP A N 1
ATOM 1967 C CA . ASP A 1 260 ? -16.129 -10.965 4.601 1.00 66.69 260 ASP A CA 1
ATOM 1968 C C . ASP A 1 260 ? -17.390 -11.560 3.939 1.00 66.69 260 ASP A C 1
ATOM 1970 O O . ASP A 1 260 ? -17.414 -11.772 2.723 1.00 66.69 260 ASP A O 1
ATOM 1974 N N . GLU A 1 261 ? -18.421 -11.877 4.731 1.00 66.44 261 GLU A N 1
ATOM 1975 C CA . GLU A 1 261 ? -19.645 -12.527 4.235 1.00 66.44 261 GLU A CA 1
ATOM 1976 C C . GLU A 1 261 ? -20.399 -11.649 3.229 1.00 66.44 261 GLU A C 1
ATOM 1978 O O . GLU A 1 261 ? -20.868 -12.148 2.206 1.00 66.44 261 GLU A O 1
ATOM 1983 N N . ALA A 1 262 ? -20.448 -10.331 3.443 1.00 62.44 262 ALA A N 1
ATOM 1984 C CA . ALA A 1 262 ? -21.066 -9.414 2.490 1.00 62.44 262 ALA A CA 1
ATOM 1985 C C . ALA A 1 262 ? -20.260 -9.360 1.183 1.00 62.44 262 ALA A C 1
ATOM 1987 O O . ALA A 1 262 ? -20.844 -9.357 0.097 1.00 62.44 262 ALA A O 1
ATOM 1988 N N . ALA A 1 263 ? -18.926 -9.412 1.256 1.00 62.25 263 ALA A N 1
ATOM 1989 C CA . ALA A 1 263 ? -18.076 -9.546 0.075 1.00 62.25 263 ALA A CA 1
ATOM 1990 C C . ALA A 1 263 ? -18.310 -10.869 -0.668 1.00 62.25 263 ALA A C 1
ATOM 1992 O O . ALA A 1 263 ? -18.362 -10.872 -1.900 1.00 62.25 263 ALA A O 1
ATOM 1993 N N . LYS A 1 264 ? -18.487 -11.988 0.047 1.00 63.34 264 LYS A N 1
ATOM 1994 C CA . LYS A 1 264 ? -18.829 -13.282 -0.567 1.00 63.34 264 LYS A CA 1
ATOM 1995 C C . LYS A 1 264 ? -20.156 -13.205 -1.315 1.00 63.34 264 LYS A C 1
ATOM 1997 O O . LYS A 1 264 ? -20.183 -13.534 -2.500 1.00 63.34 264 LYS A O 1
ATOM 2002 N N . VAL A 1 265 ? -21.210 -12.718 -0.658 1.00 66.56 265 VAL A N 1
ATOM 2003 C CA . VAL A 1 265 ? -22.550 -12.567 -1.250 1.00 66.56 265 VAL A CA 1
ATOM 2004 C C . VAL A 1 265 ? -22.501 -11.652 -2.474 1.00 66.56 265 VAL A C 1
ATOM 2006 O O . VAL A 1 265 ? -23.023 -12.003 -3.533 1.00 66.56 265 VAL A O 1
ATOM 2009 N N . HIS A 1 266 ? -21.810 -10.513 -2.376 1.00 64.56 266 HIS A N 1
ATOM 2010 C CA . HIS A 1 266 ? -21.649 -9.581 -3.490 1.00 64.56 266 HIS A CA 1
ATOM 2011 C C . HIS A 1 266 ? -20.964 -10.236 -4.699 1.00 64.56 266 HIS A C 1
ATOM 2013 O O . HIS A 1 266 ? -21.427 -10.094 -5.832 1.00 64.56 266 HIS A O 1
ATOM 2019 N N . TYR A 1 267 ? -19.891 -11.002 -4.483 1.00 61.53 267 TYR A N 1
ATOM 2020 C CA . TYR A 1 267 ? -19.212 -11.692 -5.580 1.00 61.53 267 TYR A CA 1
ATOM 2021 C C . TYR A 1 267 ? -20.021 -12.825 -6.186 1.00 61.53 267 TYR A C 1
ATOM 2023 O O . TYR A 1 267 ? -19.899 -13.071 -7.386 1.00 61.53 267 TYR A O 1
ATOM 2031 N N . GLU A 1 268 ? -20.833 -13.513 -5.394 1.00 64.19 268 GLU A N 1
ATOM 2032 C CA . GLU A 1 268 ? -21.738 -14.538 -5.902 1.00 64.19 268 GLU A CA 1
ATOM 2033 C C . GLU A 1 268 ? -22.818 -13.916 -6.790 1.00 64.19 268 GLU A C 1
ATOM 2035 O O . GLU A 1 268 ? -22.997 -14.366 -7.925 1.00 64.19 268 GLU A O 1
ATOM 2040 N N . ALA A 1 269 ? -23.419 -12.803 -6.361 1.00 64.94 269 ALA A N 1
ATOM 2041 C CA . ALA A 1 269 ? -24.363 -12.036 -7.173 1.00 64.94 269 ALA A CA 1
ATOM 2042 C C . ALA A 1 269 ? -23.726 -11.516 -8.480 1.00 64.94 269 ALA A C 1
ATOM 2044 O O . ALA A 1 269 ? -24.283 -11.685 -9.566 1.00 64.94 269 ALA A O 1
ATOM 2045 N N . MET A 1 270 ? -22.518 -10.950 -8.407 1.00 62.41 270 MET A N 1
ATOM 2046 C CA . MET A 1 270 ? -21.790 -10.430 -9.575 1.00 62.41 270 MET A CA 1
ATOM 2047 C C . MET A 1 270 ? -21.342 -11.531 -10.542 1.00 62.41 270 MET A C 1
ATOM 2049 O O . MET A 1 270 ? -21.385 -11.355 -11.763 1.00 62.41 270 MET A O 1
ATOM 2053 N N . ALA A 1 271 ? -20.899 -12.681 -10.024 1.00 59.03 271 ALA A N 1
ATOM 2054 C CA . ALA A 1 271 ? -20.570 -13.841 -10.846 1.00 59.03 271 ALA A CA 1
ATOM 2055 C C . ALA A 1 271 ? -21.806 -14.329 -11.613 1.00 59.03 271 ALA A C 1
ATOM 2057 O O . ALA A 1 271 ? -21.694 -14.685 -12.789 1.00 59.03 271 ALA A O 1
ATOM 2058 N N . GLN A 1 272 ? -22.978 -14.275 -10.977 1.00 61.12 272 GLN A N 1
ATOM 2059 C CA . GLN A 1 272 ? -24.255 -14.614 -11.592 1.00 61.12 272 GLN A CA 1
ATOM 2060 C C . GLN A 1 272 ? -24.661 -13.603 -12.678 1.00 61.12 272 GLN A C 1
ATOM 2062 O O . GLN A 1 272 ? -25.030 -14.021 -13.775 1.00 61.12 272 GLN A O 1
ATOM 2067 N N . GLU A 1 273 ? -24.497 -12.293 -12.456 1.00 65.25 273 GLU A N 1
ATOM 2068 C CA . GLU A 1 273 ? -24.755 -11.259 -13.479 1.00 65.25 273 GLU A CA 1
ATOM 2069 C C . GLU A 1 273 ? -23.805 -11.389 -14.685 1.00 65.25 273 GLU A C 1
ATOM 2071 O O . GLU A 1 273 ? -24.254 -11.371 -15.834 1.00 65.25 273 GLU A O 1
ATOM 2076 N N . LYS A 1 274 ? -22.495 -11.587 -14.458 1.00 59.66 274 LYS A N 1
ATOM 2077 C CA . LYS A 1 274 ? -21.508 -11.801 -15.539 1.00 59.66 274 LYS A CA 1
ATOM 2078 C C . LYS A 1 274 ? -21.841 -13.045 -16.365 1.00 59.66 274 LYS A C 1
ATOM 2080 O O . LYS A 1 274 ? -21.693 -13.021 -17.586 1.00 59.66 274 LYS A O 1
ATOM 2085 N N . LEU A 1 275 ? -22.306 -14.111 -15.718 1.00 59.72 275 LEU A N 1
ATOM 2086 C CA . LEU A 1 275 ? -22.720 -15.345 -16.379 1.00 59.72 275 LEU A CA 1
ATOM 2087 C C . LEU A 1 275 ? -23.973 -15.141 -17.244 1.00 59.72 275 LEU A C 1
ATOM 2089 O O . LEU A 1 275 ? -23.989 -15.568 -18.398 1.00 59.72 275 LEU A O 1
ATOM 2093 N N . LEU A 1 276 ? -24.984 -14.441 -16.721 1.00 67.25 276 LEU A N 1
ATOM 2094 C CA . LEU A 1 276 ? -26.188 -14.071 -17.472 1.00 67.25 276 LEU A CA 1
ATOM 2095 C C . LEU A 1 276 ? -25.848 -13.189 -18.682 1.00 67.25 276 LEU A C 1
ATOM 2097 O O . LEU A 1 276 ? -26.358 -13.406 -19.779 1.00 67.25 276 LEU A O 1
ATOM 2101 N N . ARG A 1 277 ? -24.931 -12.230 -18.516 1.00 62.19 277 ARG A N 1
ATOM 2102 C CA . ARG A 1 277 ? -24.483 -11.347 -19.600 1.00 62.19 277 ARG A CA 1
ATOM 2103 C C . ARG A 1 277 ? -23.679 -12.087 -20.671 1.00 62.19 277 ARG A C 1
ATOM 2105 O O . ARG A 1 277 ? -23.868 -11.820 -21.852 1.00 62.19 277 ARG A O 1
ATOM 2112 N N . ALA A 1 278 ? -22.814 -13.022 -20.279 1.00 58.88 278 ALA A N 1
ATOM 2113 C CA . ALA A 1 278 ? -22.075 -13.868 -21.217 1.00 58.88 278 ALA A CA 1
ATOM 2114 C C . ALA A 1 278 ? -23.012 -14.774 -22.034 1.00 58.88 278 ALA A C 1
ATOM 2116 O O . ALA A 1 278 ? -22.773 -14.989 -23.216 1.00 58.88 278 ALA A O 1
ATOM 2117 N N . GLN A 1 279 ? -24.106 -15.250 -21.433 1.00 63.00 279 GLN A N 1
ATOM 2118 C CA . GLN A 1 279 ? -25.144 -16.015 -22.133 1.00 63.00 279 GLN A CA 1
ATOM 2119 C C . GLN A 1 279 ? -25.956 -15.148 -23.093 1.00 63.00 279 GLN A C 1
ATOM 2121 O O . GLN A 1 279 ? -26.244 -15.582 -24.201 1.00 63.00 279 GLN A O 1
ATOM 2126 N N . ALA A 1 280 ? -26.260 -13.909 -22.705 1.00 59.31 280 ALA A N 1
ATOM 2127 C CA . ALA A 1 280 ? -26.920 -12.950 -23.586 1.00 59.31 280 ALA A CA 1
ATOM 2128 C C . ALA A 1 280 ? -26.047 -12.555 -24.794 1.00 59.31 280 ALA A C 1
ATOM 2130 O O . ALA A 1 280 ? -26.569 -12.354 -25.882 1.00 59.31 280 ALA A O 1
ATOM 2131 N N . LEU A 1 281 ? -24.723 -12.470 -24.614 1.00 53.06 281 LEU A N 1
ATOM 2132 C CA . LEU A 1 281 ? -23.755 -12.166 -25.679 1.00 53.06 281 LEU A CA 1
ATOM 2133 C C . LEU A 1 281 ? -23.403 -13.378 -26.561 1.00 53.06 281 LEU A C 1
ATOM 2135 O O . LEU A 1 281 ? -22.829 -13.196 -27.629 1.00 53.06 281 LEU A O 1
ATOM 2139 N N . GLY A 1 282 ? -23.719 -14.598 -26.118 1.00 47.34 282 GLY A N 1
ATOM 2140 C CA . GLY A 1 282 ? -23.518 -15.839 -26.871 1.00 47.34 282 GLY A CA 1
ATOM 2141 C C . GLY A 1 282 ? -24.712 -16.263 -27.734 1.00 47.34 282 GLY A C 1
ATOM 2142 O O . GLY A 1 282 ? -24.634 -17.309 -28.371 1.00 47.34 282 GLY A O 1
ATOM 2143 N N . SER A 1 283 ? -25.806 -15.492 -27.753 1.00 40.50 283 SER A N 1
ATOM 2144 C CA . SER A 1 283 ? -26.966 -15.739 -28.620 1.00 40.50 283 SER A CA 1
ATOM 2145 C C . SER A 1 283 ? -26.799 -14.948 -29.926 1.00 40.50 283 SER A C 1
ATOM 2147 O O . SER A 1 283 ? -26.766 -13.719 -29.854 1.00 40.50 283 SER A O 1
ATOM 2149 N N . PRO A 1 284 ? -26.678 -15.593 -31.107 1.00 40.19 284 PRO A N 1
ATOM 2150 C CA . PRO A 1 284 ? -26.428 -14.895 -32.375 1.00 40.19 284 PRO A CA 1
ATOM 2151 C C . PRO A 1 284 ? -27.555 -13.950 -32.803 1.00 40.19 284 PRO A C 1
ATOM 2153 O O . PRO A 1 284 ? -27.308 -13.029 -33.570 1.00 40.19 284 PRO A O 1
ATOM 2156 N N . ASP A 1 285 ? -28.760 -14.125 -32.264 1.00 42.09 285 ASP A N 1
ATOM 2157 C CA . ASP A 1 285 ? -29.907 -13.279 -32.558 1.00 42.09 285 ASP A CA 1
ATOM 2158 C C . ASP A 1 285 ? -30.470 -12.718 -31.254 1.00 42.09 285 ASP A C 1
ATOM 2160 O O . ASP A 1 285 ? -30.774 -13.466 -30.322 1.00 42.09 285 ASP A O 1
ATOM 2164 N N . GLY A 1 286 ? -30.598 -11.391 -31.176 1.00 39.34 286 GLY A N 1
ATOM 2165 C CA . GLY A 1 286 ? -31.053 -10.620 -30.014 1.00 39.34 286 GLY A CA 1
ATOM 2166 C C . GLY A 1 286 ? -32.519 -10.831 -29.613 1.00 39.34 286 GLY A C 1
ATOM 2167 O O . GLY A 1 286 ? -33.224 -9.865 -29.328 1.00 39.34 286 GLY A O 1
ATOM 2168 N N . LYS A 1 287 ? -32.995 -12.076 -29.566 1.00 36.50 287 LYS A N 1
ATOM 2169 C CA . LYS A 1 287 ? -34.270 -12.462 -28.961 1.00 36.50 287 LYS A CA 1
ATOM 2170 C C . LYS A 1 287 ? -34.013 -13.026 -27.565 1.00 36.50 287 LYS A C 1
ATOM 2172 O O . LYS A 1 287 ? -33.126 -13.853 -27.368 1.00 36.50 287 LYS A O 1
ATOM 2177 N N . ARG A 1 288 ? -34.801 -12.573 -26.579 1.00 38.06 288 ARG A N 1
ATOM 2178 C CA . ARG A 1 288 ? -34.901 -13.264 -25.282 1.00 38.06 288 ARG A CA 1
ATOM 2179 C C . ARG A 1 288 ? -35.243 -14.732 -25.566 1.00 38.06 288 ARG A C 1
ATOM 2181 O O . ARG A 1 288 ? -36.170 -14.953 -26.344 1.00 38.06 288 ARG A O 1
ATOM 2188 N N . PRO A 1 289 ? -34.548 -15.711 -24.965 1.00 35.59 289 PRO A N 1
ATOM 2189 C CA . PRO A 1 289 ? -34.914 -17.102 -25.157 1.00 35.59 289 PRO A CA 1
ATOM 2190 C C . PRO A 1 289 ? -36.294 -17.318 -24.535 1.00 35.59 289 PRO A C 1
ATOM 2192 O O . PRO A 1 289 ? -36.490 -17.089 -23.338 1.00 35.59 289 PRO A O 1
ATOM 2195 N N . GLU A 1 290 ? -37.258 -17.703 -25.369 1.00 33.97 290 GLU A N 1
ATOM 2196 C CA . GLU A 1 290 ? -38.518 -18.259 -24.898 1.00 33.97 290 GLU A CA 1
ATOM 2197 C C . GLU A 1 290 ? -38.221 -19.539 -24.118 1.00 33.97 290 GLU A C 1
ATOM 2199 O O . GLU A 1 290 ? -37.379 -20.357 -24.496 1.00 33.97 290 GLU A O 1
ATOM 2204 N N . VAL A 1 291 ? -38.891 -19.676 -22.978 1.00 44.25 291 VAL A N 1
ATOM 2205 C CA . VAL A 1 291 ? -38.799 -20.842 -22.106 1.00 44.25 291 VAL A CA 1
ATOM 2206 C C . VAL A 1 291 ? -39.467 -22.011 -22.829 1.00 44.25 291 VAL A C 1
ATOM 2208 O O . VAL A 1 291 ? -40.677 -22.190 -22.752 1.00 44.25 291 VAL A O 1
ATOM 2211 N N . GLY A 1 292 ? -38.667 -22.791 -23.553 1.00 31.95 292 GLY A N 1
ATOM 2212 C CA . GLY A 1 292 ? -39.101 -23.986 -24.267 1.00 31.95 292 GLY A CA 1
ATOM 2213 C C . GLY A 1 292 ? -38.081 -25.112 -24.130 1.00 31.95 292 GLY A C 1
ATOM 2214 O O . GLY A 1 292 ? -37.051 -25.091 -24.787 1.00 31.95 292 GLY A O 1
ATOM 2215 N N . GLY A 1 293 ? -38.391 -26.068 -23.249 1.00 37.22 293 GLY A N 1
ATOM 2216 C CA . GLY A 1 293 ? -37.959 -27.473 -23.277 1.00 37.22 293 GLY A CA 1
ATOM 2217 C C . GLY A 1 293 ? -36.482 -27.800 -23.531 1.00 37.22 293 GLY A C 1
ATOM 2218 O O . GLY A 1 293 ? -36.059 -27.936 -24.671 1.00 37.22 293 GLY A O 1
ATOM 2219 N N . GLY A 1 294 ? -35.737 -28.092 -22.459 1.00 30.81 294 GLY A N 1
ATOM 2220 C CA . GLY A 1 294 ? -34.435 -28.764 -22.550 1.00 30.81 294 GLY A CA 1
ATOM 2221 C C . GLY A 1 294 ? -33.500 -28.390 -21.409 1.00 30.81 294 GLY A C 1
ATOM 2222 O O . GLY A 1 294 ? -32.665 -27.500 -21.539 1.00 30.81 294 GLY A O 1
ATOM 2223 N N . VAL A 1 295 ? -33.645 -29.052 -20.262 1.00 40.00 295 VAL A N 1
ATOM 2224 C CA . VAL A 1 295 ? -32.789 -28.854 -19.087 1.00 40.00 295 VAL A CA 1
ATOM 2225 C C . VAL A 1 295 ? -31.374 -29.368 -19.388 1.00 40.00 295 VAL A C 1
ATOM 2227 O O . VAL A 1 295 ? -31.052 -30.514 -19.090 1.00 40.00 295 VAL A O 1
ATOM 2230 N N . SER A 1 296 ? -30.488 -28.517 -19.921 1.00 34.84 296 SER A N 1
ATOM 2231 C CA . SER A 1 296 ? -29.036 -28.691 -19.754 1.00 34.84 296 SER A CA 1
ATOM 2232 C C . SER A 1 296 ? -28.626 -28.068 -18.414 1.00 34.84 296 SER A C 1
ATOM 2234 O O . SER A 1 296 ? -28.184 -26.924 -18.309 1.00 34.84 296 SER A O 1
ATOM 2236 N N . SER A 1 297 ? -28.983 -28.825 -17.385 1.00 37.03 297 SER A N 1
ATOM 2237 C CA . SER A 1 297 ? -28.442 -28.912 -16.035 1.00 37.03 297 SER A CA 1
ATOM 2238 C C . SER A 1 297 ? -27.615 -27.712 -15.481 1.00 37.03 297 SER A C 1
ATOM 2240 O O . SER A 1 297 ? -26.513 -27.352 -15.888 1.00 37.03 297 SER A O 1
ATOM 2242 N N . ILE A 1 298 ? -28.134 -27.183 -14.372 1.00 42.78 298 ILE A N 1
ATOM 2243 C CA . ILE A 1 298 ? -27.505 -26.300 -13.373 1.00 42.78 298 ILE A CA 1
ATOM 2244 C C . ILE A 1 298 ? -26.092 -26.727 -12.846 1.00 42.78 298 ILE A C 1
ATOM 2246 O O . ILE A 1 298 ? -25.360 -25.829 -12.413 1.00 42.78 298 ILE A O 1
ATOM 2250 N N . PRO A 1 299 ? -25.628 -28.001 -12.889 1.00 36.16 299 PRO A N 1
ATOM 2251 C CA . PRO A 1 299 ? -24.305 -28.414 -12.408 1.00 36.16 299 PRO A CA 1
ATOM 2252 C C . PRO A 1 299 ? -23.121 -27.721 -13.095 1.00 36.16 299 PRO A C 1
ATOM 2254 O O . PRO A 1 299 ? -22.198 -27.309 -12.393 1.00 36.16 299 PRO A O 1
ATOM 2257 N N . ASP A 1 300 ? -23.163 -27.503 -14.417 1.00 43.97 300 ASP A N 1
ATOM 2258 C CA . ASP A 1 300 ? -21.991 -27.027 -15.178 1.00 43.97 300 ASP A CA 1
ATOM 2259 C C . ASP A 1 300 ? -21.585 -25.577 -14.839 1.00 43.97 300 ASP A C 1
ATOM 2261 O O . ASP A 1 300 ? -20.404 -25.204 -14.850 1.00 43.97 300 ASP A O 1
ATOM 2265 N N . ARG A 1 301 ? -22.561 -24.745 -14.458 1.00 40.22 301 ARG A N 1
ATOM 2266 C CA . ARG A 1 301 ? -22.354 -23.337 -14.065 1.00 40.22 301 ARG A CA 1
ATOM 2267 C C . ARG A 1 301 ? -21.734 -23.212 -12.673 1.00 40.22 301 ARG A C 1
ATOM 2269 O O . ARG A 1 301 ? -20.862 -22.368 -12.455 1.00 40.22 301 ARG A O 1
ATOM 2276 N N . ILE A 1 302 ? -22.151 -24.079 -11.752 1.00 49.66 302 ILE A N 1
ATOM 2277 C CA . ILE A 1 302 ? -21.617 -24.160 -10.389 1.00 49.66 302 ILE A CA 1
ATOM 2278 C C . ILE A 1 302 ? -20.161 -24.652 -10.433 1.00 49.66 302 ILE A C 1
ATOM 2280 O O . ILE A 1 302 ? -19.305 -24.124 -9.719 1.00 49.66 302 ILE A O 1
ATOM 2284 N N . THR A 1 303 ? -19.828 -25.576 -11.338 1.00 53.72 303 THR A N 1
ATOM 2285 C CA . THR A 1 303 ? -18.463 -26.103 -11.492 1.00 53.72 303 THR A CA 1
ATOM 2286 C C . THR A 1 303 ? -17.442 -25.078 -11.977 1.00 53.72 303 THR A C 1
ATOM 2288 O O . THR A 1 303 ? -16.327 -25.080 -11.463 1.00 53.72 303 THR A O 1
ATOM 2291 N N . VAL A 1 304 ? -17.777 -24.154 -12.887 1.00 51.03 304 VAL A N 1
ATOM 2292 C CA . VAL A 1 304 ? -16.807 -23.145 -13.376 1.00 51.03 304 VAL A CA 1
ATOM 2293 C C . VAL A 1 304 ? -16.501 -22.081 -12.315 1.00 51.03 304 VAL A C 1
ATOM 2295 O O . VAL A 1 304 ? -15.339 -21.710 -12.117 1.00 51.03 304 VAL A O 1
ATOM 2298 N N . ALA A 1 305 ? -17.514 -21.606 -11.584 1.00 50.25 305 ALA A N 1
ATOM 2299 C CA . ALA A 1 305 ? -17.318 -20.681 -10.466 1.00 50.25 305 ALA A CA 1
ATOM 2300 C C . ALA A 1 305 ? -16.523 -21.344 -9.327 1.00 50.25 305 ALA A C 1
ATOM 2302 O O . ALA A 1 305 ? -15.578 -20.750 -8.797 1.00 50.25 305 ALA A O 1
ATOM 2303 N N . ASN A 1 306 ? -16.831 -22.606 -9.017 1.00 52.25 306 ASN A N 1
ATOM 2304 C CA . ASN A 1 306 ? -16.077 -23.402 -8.052 1.00 52.25 306 ASN A CA 1
ATOM 2305 C C . ASN A 1 306 ? -14.645 -23.679 -8.520 1.00 52.25 306 ASN A C 1
ATOM 2307 O O . ASN A 1 306 ? -13.728 -23.620 -7.704 1.00 52.25 306 ASN A O 1
ATOM 2311 N N . ALA A 1 307 ? -14.416 -23.887 -9.818 1.00 53.12 307 ALA A N 1
ATOM 2312 C CA . ALA A 1 307 ? -13.082 -24.045 -10.390 1.00 53.12 307 ALA A CA 1
ATOM 2313 C C . ALA A 1 307 ? -12.252 -22.758 -10.263 1.00 53.12 307 ALA A C 1
ATOM 2315 O O . ALA A 1 307 ? -11.101 -22.821 -9.831 1.00 53.12 307 ALA A O 1
ATOM 2316 N N . ARG A 1 308 ? -12.836 -21.578 -10.526 1.00 57.84 308 ARG A N 1
ATOM 2317 C CA . ARG A 1 308 ? -12.173 -20.278 -10.297 1.00 57.84 308 ARG A CA 1
ATOM 2318 C C . ARG A 1 308 ? -11.878 -20.034 -8.818 1.00 57.84 308 ARG A C 1
ATOM 2320 O O . ARG A 1 308 ? -10.769 -19.623 -8.482 1.00 57.84 308 ARG A O 1
ATOM 2327 N N . LYS A 1 309 ? -12.827 -20.336 -7.922 1.00 56.62 309 LYS A N 1
ATOM 2328 C CA . LYS A 1 309 ? -12.623 -20.275 -6.462 1.00 56.62 309 LYS A CA 1
ATOM 2329 C C . LYS A 1 309 ? -11.506 -21.235 -6.025 1.00 56.62 309 LYS A C 1
ATOM 2331 O O . LYS A 1 309 ? -10.636 -20.853 -5.241 1.00 56.62 309 LYS A O 1
ATOM 2336 N N . ALA A 1 310 ? -11.473 -22.456 -6.557 1.00 56.81 310 ALA A N 1
ATOM 2337 C CA . ALA A 1 310 ? -10.432 -23.442 -6.283 1.00 56.81 310 ALA A CA 1
ATOM 2338 C C . ALA A 1 310 ? -9.063 -22.994 -6.813 1.00 56.81 310 ALA A C 1
ATOM 2340 O O . ALA A 1 310 ? -8.056 -23.148 -6.121 1.00 56.81 310 ALA A O 1
ATOM 2341 N N . GLU A 1 311 ? -9.005 -22.387 -7.998 1.00 61.44 311 GLU A N 1
ATOM 2342 C CA . GLU A 1 311 ? -7.775 -21.829 -8.553 1.00 61.44 311 GLU A CA 1
ATOM 2343 C C . GLU A 1 311 ? -7.284 -20.625 -7.739 1.00 61.44 311 GLU A C 1
ATOM 2345 O O . GLU A 1 311 ? -6.103 -20.564 -7.400 1.00 61.44 311 GLU A O 1
ATOM 2350 N N . ALA A 1 312 ? -8.174 -19.716 -7.331 1.00 60.53 312 ALA A N 1
ATOM 2351 C CA . ALA A 1 312 ? -7.848 -18.606 -6.438 1.00 60.53 312 ALA A CA 1
ATOM 2352 C C . ALA A 1 312 ? -7.312 -19.110 -5.086 1.00 60.53 312 ALA A C 1
ATOM 2354 O O . ALA A 1 312 ? -6.275 -18.637 -4.618 1.00 60.53 312 ALA A O 1
ATOM 2355 N N . ARG A 1 313 ? -7.936 -20.142 -4.499 1.00 63.59 313 ARG A N 1
ATOM 2356 C CA . ARG A 1 313 ? -7.442 -20.824 -3.287 1.00 63.59 313 ARG A CA 1
ATOM 2357 C C . ARG A 1 313 ? -6.065 -21.456 -3.509 1.00 63.59 313 ARG A C 1
ATOM 2359 O O . ARG A 1 313 ? -5.177 -21.294 -2.673 1.00 63.59 313 ARG A O 1
ATOM 2366 N N . ARG A 1 314 ? -5.841 -22.130 -4.643 1.00 66.06 314 ARG A N 1
ATOM 2367 C CA . ARG A 1 314 ? -4.530 -22.696 -5.021 1.00 66.06 314 ARG A CA 1
ATOM 2368 C C . ARG A 1 314 ? -3.473 -21.602 -5.200 1.00 66.06 314 ARG A C 1
ATOM 2370 O O . ARG A 1 314 ? -2.350 -21.770 -4.729 1.00 66.06 314 ARG A O 1
ATOM 2377 N N . ARG A 1 315 ? -3.814 -20.471 -5.827 1.00 66.19 315 ARG A N 1
ATOM 2378 C CA . ARG A 1 315 ? -2.931 -19.301 -5.979 1.00 66.19 315 ARG A CA 1
ATOM 2379 C C . ARG A 1 315 ? -2.577 -18.694 -4.621 1.00 66.19 315 ARG A C 1
ATOM 2381 O O . ARG A 1 315 ? -1.389 -18.524 -4.355 1.00 66.19 315 ARG A O 1
ATOM 2388 N N . ARG A 1 316 ? -3.559 -18.481 -3.733 1.00 66.06 316 ARG A N 1
ATOM 2389 C CA . ARG A 1 316 ? -3.336 -18.040 -2.340 1.00 66.06 316 ARG A CA 1
ATOM 2390 C C . ARG A 1 316 ? -2.386 -18.994 -1.605 1.00 66.06 316 ARG A C 1
ATOM 2392 O O . ARG A 1 316 ? -1.370 -18.556 -1.075 1.00 66.06 316 ARG A O 1
ATOM 2399 N N . ARG A 1 317 ? -2.620 -20.314 -1.675 1.00 67.06 317 ARG A N 1
ATOM 2400 C CA . ARG A 1 317 ? -1.719 -21.335 -1.095 1.00 67.06 317 ARG A CA 1
ATOM 2401 C C . ARG A 1 317 ? -0.291 -21.252 -1.651 1.00 67.06 317 ARG A C 1
ATOM 2403 O O . ARG A 1 317 ? 0.661 -21.351 -0.887 1.00 67.06 317 ARG A O 1
ATOM 2410 N N . ARG A 1 318 ? -0.124 -21.018 -2.959 1.00 72.81 318 ARG A N 1
ATOM 2411 C CA . ARG A 1 318 ? 1.195 -20.839 -3.602 1.00 72.81 318 ARG A CA 1
ATOM 2412 C C . ARG A 1 318 ? 1.905 -19.544 -3.198 1.00 72.81 318 ARG A C 1
ATOM 2414 O O . ARG A 1 318 ? 3.126 -19.460 -3.364 1.00 72.81 318 ARG A O 1
ATOM 2421 N N . GLN A 1 319 ? 1.169 -18.526 -2.761 1.00 70.56 319 GLN A N 1
ATOM 2422 C CA . GLN A 1 319 ? 1.709 -17.228 -2.347 1.00 70.56 319 GLN A CA 1
ATOM 2423 C C . GLN A 1 319 ? 1.970 -17.142 -0.838 1.00 70.56 319 GLN A C 1
ATOM 2425 O O . GLN A 1 319 ? 2.852 -16.389 -0.425 1.00 70.56 319 GLN A O 1
ATOM 2430 N N . ARG A 1 320 ? 1.271 -17.945 -0.030 1.00 74.44 320 ARG A N 1
ATOM 2431 C CA . ARG A 1 320 ? 1.403 -17.978 1.430 1.00 74.44 320 ARG A CA 1
ATOM 2432 C C . ARG A 1 320 ? 2.861 -18.116 1.879 1.00 74.44 320 ARG A C 1
ATOM 2434 O O . ARG A 1 320 ? 3.619 -18.937 1.364 1.00 74.44 320 ARG A O 1
ATOM 2441 N N . GLY A 1 321 ? 3.270 -17.286 2.835 1.00 76.88 321 GLY A N 1
ATOM 2442 C CA . GLY A 1 321 ? 4.620 -17.275 3.402 1.00 76.88 321 GLY A CA 1
ATOM 2443 C C . GLY A 1 321 ? 5.700 -16.635 2.522 1.00 76.88 321 GLY A C 1
ATOM 2444 O O . GLY A 1 321 ? 6.816 -16.414 3.010 1.00 76.88 321 GLY A O 1
ATOM 2445 N N . LYS A 1 322 ? 5.406 -16.292 1.260 1.00 84.94 322 LYS A N 1
ATOM 2446 C CA . LYS A 1 322 ? 6.322 -15.522 0.407 1.00 84.94 322 LYS A CA 1
ATOM 2447 C C . LYS A 1 322 ? 6.327 -14.055 0.824 1.00 84.94 322 LYS A C 1
ATOM 2449 O O . LYS A 1 322 ? 5.373 -13.553 1.413 1.00 84.94 322 LYS A O 1
ATOM 2454 N N . ARG A 1 323 ? 7.431 -13.375 0.507 1.00 86.06 323 ARG A N 1
ATOM 2455 C CA . ARG A 1 323 ? 7.526 -11.918 0.629 1.00 86.06 323 ARG A CA 1
ATOM 2456 C C . ARG A 1 323 ? 6.499 -11.261 -0.280 1.00 86.06 323 ARG A C 1
ATOM 2458 O O . ARG A 1 323 ? 6.358 -11.662 -1.436 1.00 86.06 323 ARG A O 1
ATOM 2465 N N . THR A 1 324 ? 5.818 -10.261 0.251 1.00 84.81 324 THR A N 1
ATOM 2466 C CA . THR A 1 324 ? 4.771 -9.535 -0.466 1.00 84.81 324 THR A CA 1
ATOM 2467 C C . THR A 1 324 ? 5.400 -8.593 -1.497 1.00 84.81 324 THR A C 1
ATOM 2469 O O . THR A 1 324 ? 6.438 -7.983 -1.235 1.00 84.81 324 THR A O 1
ATOM 2472 N N . HIS A 1 325 ? 4.783 -8.454 -2.668 1.00 85.38 325 HIS A N 1
ATOM 2473 C CA . HI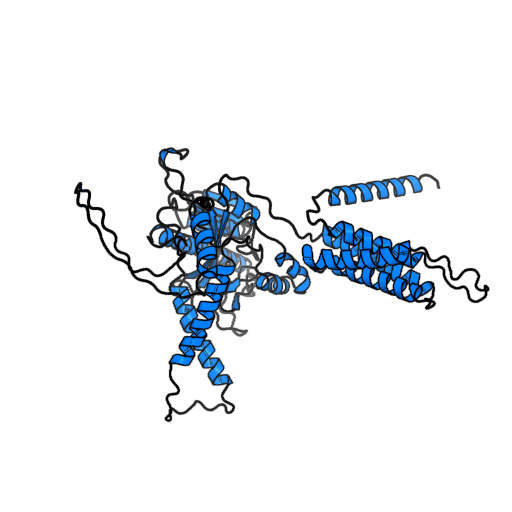S A 1 325 ? 5.113 -7.375 -3.602 1.00 85.38 325 HIS A CA 1
ATOM 2474 C C . HIS A 1 325 ? 4.627 -6.039 -3.042 1.00 85.38 325 HIS A C 1
ATOM 2476 O O . HIS A 1 325 ? 3.556 -6.003 -2.439 1.00 85.38 325 HIS A O 1
ATOM 2482 N N . TRP A 1 326 ? 5.405 -4.964 -3.210 1.00 84.06 326 TRP A N 1
ATOM 2483 C CA . TRP A 1 326 ? 4.975 -3.645 -2.739 1.00 84.06 326 TRP A CA 1
ATOM 2484 C C . TRP A 1 326 ? 3.709 -3.190 -3.458 1.00 84.06 326 TRP A C 1
ATOM 2486 O O . TRP A 1 326 ? 2.722 -2.920 -2.789 1.00 84.06 326 TRP A O 1
ATOM 2496 N N . LEU A 1 327 ? 3.716 -3.220 -4.792 1.00 79.00 327 LEU A N 1
ATOM 2497 C CA . LEU A 1 327 ? 2.536 -2.998 -5.621 1.00 79.00 327 LEU A CA 1
ATOM 2498 C C . LEU A 1 327 ? 2.130 -4.292 -6.320 1.00 79.00 327 LEU A C 1
ATOM 2500 O O . LEU A 1 327 ? 2.982 -5.055 -6.789 1.00 79.00 327 LEU A O 1
ATOM 2504 N N . GLU A 1 328 ? 0.824 -4.532 -6.404 1.00 68.62 328 GLU A N 1
ATOM 2505 C CA . GLU A 1 328 ? 0.306 -5.584 -7.269 1.00 68.62 328 GLU A CA 1
ATOM 2506 C C . GLU A 1 328 ? 0.645 -5.235 -8.735 1.00 68.62 328 GLU A C 1
ATOM 2508 O O . GLU A 1 328 ? 0.476 -4.080 -9.130 1.00 68.62 328 GLU A O 1
ATOM 2513 N N . PRO A 1 329 ? 1.129 -6.180 -9.563 1.00 63.72 329 PRO A N 1
ATOM 2514 C CA . PRO A 1 329 ? 1.528 -5.879 -10.945 1.00 63.72 329 PRO A CA 1
ATOM 2515 C C . PRO A 1 329 ? 0.424 -5.223 -11.798 1.00 63.72 329 PRO A C 1
ATOM 2517 O O . PRO A 1 329 ? 0.688 -4.337 -12.613 1.00 63.72 329 PRO A O 1
ATOM 2520 N N . THR A 1 330 ? -0.826 -5.631 -11.582 1.00 64.44 330 THR A N 1
ATOM 2521 C CA . THR A 1 330 ? -2.032 -5.071 -12.215 1.00 64.44 330 THR A CA 1
ATOM 2522 C C . THR A 1 330 ? -2.301 -3.635 -11.762 1.00 64.44 330 THR A C 1
ATOM 2524 O O . THR A 1 330 ? -2.593 -2.769 -12.589 1.00 64.44 330 THR A O 1
ATOM 2527 N N . LEU A 1 331 ? -2.127 -3.353 -10.468 1.00 66.06 331 LEU A N 1
ATOM 2528 C CA . LEU A 1 331 ? -2.252 -2.011 -9.904 1.00 66.06 331 LEU A CA 1
ATOM 2529 C C . LEU A 1 331 ? -1.148 -1.081 -10.427 1.00 66.06 331 LEU A C 1
ATOM 2531 O O . LEU A 1 331 ? -1.441 0.045 -10.810 1.00 66.06 331 LEU A O 1
ATOM 2535 N N . ALA A 1 332 ? 0.096 -1.562 -10.528 1.00 62.53 332 ALA A N 1
ATOM 2536 C CA . ALA A 1 332 ? 1.222 -0.777 -11.039 1.00 62.53 332 ALA A CA 1
ATOM 2537 C C . ALA A 1 332 ? 0.971 -0.283 -12.472 1.00 62.53 332 ALA A C 1
ATOM 2539 O O . ALA A 1 332 ? 1.109 0.905 -12.743 1.00 62.53 332 ALA A O 1
ATOM 2540 N N . THR A 1 333 ? 0.524 -1.168 -13.367 1.00 59.75 333 THR A N 1
ATOM 2541 C CA . THR A 1 333 ? 0.229 -0.814 -14.768 1.00 59.75 333 THR A CA 1
ATOM 2542 C C . THR A 1 333 ? -0.888 0.227 -14.870 1.00 59.75 333 THR A C 1
ATOM 2544 O O . THR A 1 333 ? -0.832 1.122 -15.710 1.00 59.75 333 THR A O 1
ATOM 2547 N N . THR A 1 334 ? -1.887 0.135 -13.993 1.00 60.19 334 THR A N 1
ATOM 2548 C CA . THR A 1 334 ? -3.067 1.004 -14.039 1.00 60.19 334 THR A CA 1
ATOM 2549 C C . THR A 1 334 ? -2.826 2.344 -13.330 1.00 60.19 334 THR A C 1
ATOM 2551 O O . THR A 1 334 ? -3.338 3.366 -13.770 1.00 60.19 334 THR A O 1
ATOM 2554 N N . MET A 1 335 ? -1.949 2.387 -12.321 1.00 64.50 335 MET A N 1
ATOM 2555 C CA . MET A 1 335 ? -1.474 3.625 -11.686 1.00 64.50 335 MET A CA 1
ATOM 2556 C C . MET A 1 335 ? -0.780 4.559 -12.690 1.00 64.50 335 MET A C 1
ATOM 2558 O O . MET A 1 335 ? -0.831 5.777 -12.544 1.00 64.50 335 MET A O 1
ATOM 2562 N N . ALA A 1 336 ? -0.180 4.006 -13.747 1.00 63.31 336 ALA A N 1
ATOM 2563 C CA . ALA A 1 336 ? 0.395 4.786 -14.841 1.00 63.31 336 ALA A CA 1
ATOM 2564 C C . ALA A 1 336 ? -0.646 5.685 -15.526 1.00 63.31 336 ALA A C 1
ATOM 2566 O O . ALA A 1 336 ? -0.351 6.838 -15.832 1.00 63.31 336 ALA A O 1
ATOM 2567 N N . VAL A 1 337 ? -1.877 5.186 -15.692 1.00 60.34 337 VAL A N 1
ATOM 2568 C CA . VAL A 1 337 ? -2.989 5.931 -16.301 1.00 60.34 337 VAL A CA 1
ATOM 2569 C C . VAL A 1 337 ? -3.336 7.155 -15.455 1.00 60.34 337 VAL A C 1
ATOM 2571 O O . VAL A 1 337 ? -3.477 8.244 -16.005 1.00 60.34 337 VAL A O 1
ATOM 2574 N N . SER A 1 338 ? -3.374 7.011 -14.125 1.00 56.75 338 SER A N 1
ATOM 2575 C CA . SER A 1 338 ? -3.660 8.118 -13.200 1.00 56.75 338 SER A CA 1
ATOM 2576 C C . SER A 1 338 ? -2.600 9.230 -13.240 1.00 56.75 338 SER A C 1
ATOM 2578 O O . SER A 1 338 ? -2.924 10.386 -12.984 1.00 56.75 338 SER A O 1
ATOM 2580 N N . PHE A 1 339 ? -1.351 8.911 -13.601 1.00 62.94 339 PHE A N 1
ATOM 2581 C CA . PHE A 1 339 ? -0.262 9.886 -13.765 1.00 62.94 339 PHE A CA 1
ATOM 2582 C C . PHE A 1 339 ? 0.006 10.282 -15.229 1.00 62.94 339 PHE A C 1
ATOM 2584 O O . PHE A 1 339 ? 0.995 10.961 -15.498 1.00 62.94 339 PHE A O 1
ATOM 2591 N N . ALA A 1 340 ? -0.837 9.854 -16.179 1.00 66.25 340 ALA A N 1
ATOM 2592 C CA . ALA A 1 340 ? -0.627 10.027 -17.623 1.00 66.25 340 ALA A CA 1
ATOM 2593 C C . ALA A 1 340 ? 0.738 9.502 -18.130 1.00 66.25 340 ALA A C 1
ATOM 2595 O O . ALA A 1 340 ? 1.281 9.978 -19.129 1.00 66.25 340 ALA A O 1
ATOM 2596 N N . LEU A 1 341 ? 1.296 8.500 -17.448 1.00 69.50 341 LEU A N 1
ATOM 2597 C CA . LEU A 1 341 ? 2.530 7.821 -17.827 1.00 69.50 341 LEU A CA 1
ATOM 2598 C C . LEU A 1 341 ? 2.210 6.507 -18.557 1.00 69.50 341 LEU A C 1
ATOM 2600 O O . LEU A 1 341 ? 1.257 5.811 -18.205 1.00 69.50 341 LEU A O 1
ATOM 2604 N N . PRO A 1 342 ? 3.022 6.092 -19.544 1.00 73.31 342 PRO A N 1
ATOM 2605 C CA . PRO A 1 342 ? 2.928 4.749 -20.099 1.00 73.31 342 PRO A CA 1
ATOM 2606 C C . PRO A 1 342 ? 3.094 3.661 -19.024 1.00 73.31 342 PRO A C 1
ATOM 2608 O O . PRO A 1 342 ? 4.027 3.714 -18.222 1.00 73.31 342 PRO A O 1
ATOM 2611 N N . GLY A 1 343 ? 2.246 2.624 -19.054 1.00 69.25 343 GLY A N 1
ATOM 2612 C CA . GLY A 1 343 ? 2.246 1.509 -18.086 1.00 69.25 343 GLY A CA 1
ATOM 2613 C C . GLY A 1 343 ? 3.616 0.871 -17.832 1.00 69.25 343 GLY A C 1
ATOM 2614 O O . GLY A 1 343 ? 3.963 0.529 -16.701 1.00 69.25 343 GLY A O 1
ATOM 2615 N N . TRP A 1 344 ? 4.444 0.782 -18.872 1.00 75.06 344 TRP A N 1
ATOM 2616 C CA . TRP A 1 344 ? 5.782 0.196 -18.791 1.00 75.06 344 TRP A CA 1
ATOM 2617 C C . TRP A 1 344 ? 6.780 1.016 -17.951 1.00 75.06 344 TRP A C 1
ATOM 2619 O O . TRP A 1 344 ? 7.782 0.455 -17.503 1.00 75.06 344 TRP A O 1
ATOM 2629 N N . ILE A 1 345 ? 6.523 2.309 -17.694 1.00 76.81 345 ILE A N 1
ATOM 2630 C CA . ILE A 1 345 ? 7.385 3.161 -16.853 1.00 76.81 345 ILE A CA 1
ATOM 2631 C C . ILE A 1 345 ? 7.280 2.775 -15.377 1.00 76.81 345 ILE A C 1
ATOM 2633 O O . ILE A 1 345 ? 8.262 2.875 -14.649 1.00 76.81 345 ILE A O 1
ATOM 2637 N N . VAL A 1 346 ? 6.120 2.312 -14.920 1.00 76.00 346 VAL A N 1
ATOM 2638 C CA . VAL A 1 346 ? 5.863 1.994 -13.503 1.00 76.00 346 VAL A CA 1
ATOM 2639 C C . VAL A 1 346 ? 5.804 0.490 -13.227 1.00 76.00 346 VAL A C 1
ATOM 2641 O O . VAL A 1 346 ? 5.873 0.076 -12.071 1.00 76.00 346 VAL A O 1
ATOM 2644 N N . ASP A 1 347 ? 5.773 -0.345 -14.274 1.00 76.38 347 ASP A N 1
ATOM 2645 C CA . ASP A 1 347 ? 5.778 -1.812 -14.167 1.00 76.38 347 ASP A CA 1
ATOM 2646 C C . ASP A 1 347 ? 6.936 -2.343 -13.306 1.00 76.38 347 ASP A C 1
ATOM 2648 O O . ASP A 1 347 ? 6.780 -3.318 -12.571 1.00 76.38 347 ASP A O 1
ATOM 2652 N N . TYR A 1 348 ? 8.093 -1.669 -13.308 1.00 80.62 348 TYR A N 1
ATOM 2653 C CA . TYR A 1 348 ? 9.254 -2.106 -12.529 1.00 80.62 348 TYR A CA 1
ATOM 2654 C C . TYR A 1 348 ? 8.998 -2.150 -11.015 1.00 80.62 348 TYR A C 1
ATOM 2656 O O . TYR A 1 348 ? 9.711 -2.869 -10.310 1.00 80.62 348 TYR A O 1
ATOM 2664 N N . PHE A 1 349 ? 7.976 -1.458 -10.494 1.00 81.88 349 PHE A N 1
ATOM 2665 C CA . PHE A 1 349 ? 7.602 -1.566 -9.084 1.00 81.88 349 PHE A CA 1
ATOM 2666 C C . PHE A 1 349 ? 7.173 -2.983 -8.682 1.00 81.88 349 PHE A C 1
ATOM 2668 O O . PHE A 1 349 ? 7.318 -3.343 -7.513 1.00 81.88 349 PHE A O 1
ATOM 2675 N N . ARG A 1 350 ? 6.782 -3.851 -9.630 1.00 81.25 350 ARG A N 1
ATOM 2676 C CA . ARG A 1 350 ? 6.556 -5.287 -9.366 1.00 81.25 350 ARG A CA 1
ATOM 2677 C C . ARG A 1 350 ? 7.799 -6.004 -8.832 1.00 81.25 350 ARG A C 1
ATOM 2679 O O . ARG A 1 350 ? 7.691 -7.063 -8.208 1.00 81.25 350 ARG A O 1
ATOM 2686 N N . LEU A 1 351 ? 8.986 -5.454 -9.100 1.00 83.19 351 LEU A N 1
ATOM 2687 C CA . LEU A 1 351 ? 10.272 -5.980 -8.643 1.00 83.19 351 LEU A CA 1
ATOM 2688 C C . LEU A 1 351 ? 10.586 -5.575 -7.196 1.00 83.19 351 LEU A C 1
ATOM 2690 O O . LEU A 1 351 ? 11.471 -6.181 -6.586 1.00 83.19 351 LEU A O 1
ATOM 2694 N N . VAL A 1 352 ? 9.873 -4.587 -6.643 1.00 86.06 352 VAL A N 1
ATOM 2695 C CA . VAL A 1 352 ? 10.016 -4.155 -5.251 1.00 86.06 352 VAL A CA 1
ATOM 2696 C C . VAL A 1 352 ? 9.274 -5.139 -4.354 1.00 86.06 352 VAL A C 1
ATOM 2698 O O . VAL A 1 352 ? 8.065 -5.356 -4.474 1.00 86.06 352 VAL A O 1
ATOM 2701 N N . ARG A 1 353 ? 10.019 -5.756 -3.437 1.00 87.44 353 ARG A N 1
ATOM 2702 C CA . ARG A 1 353 ? 9.482 -6.691 -2.448 1.00 87.44 353 ARG A CA 1
ATOM 2703 C C . ARG A 1 353 ? 9.587 -6.106 -1.054 1.00 87.44 353 ARG A C 1
ATOM 2705 O O . ARG A 1 353 ? 10.585 -5.487 -0.695 1.00 87.44 353 ARG A O 1
ATOM 2712 N N . MET A 1 354 ? 8.554 -6.367 -0.277 1.00 90.25 354 MET A N 1
ATOM 2713 C CA . MET A 1 354 ? 8.464 -6.045 1.135 1.00 90.25 354 MET A CA 1
ATOM 2714 C C . MET A 1 354 ? 9.040 -7.186 1.974 1.00 90.25 354 MET A C 1
ATOM 2716 O O . MET A 1 354 ? 9.169 -8.320 1.504 1.00 90.25 354 MET A O 1
ATOM 2720 N N . GLU A 1 355 ? 9.407 -6.892 3.218 1.00 91.44 355 GLU A N 1
ATOM 2721 C CA . GLU A 1 355 ? 9.887 -7.913 4.153 1.00 91.44 355 GLU A CA 1
ATOM 2722 C C . GLU A 1 355 ? 8.734 -8.732 4.742 1.00 91.44 355 GLU A C 1
ATOM 2724 O O . GLU A 1 355 ? 8.908 -9.916 5.053 1.00 91.44 355 GLU A O 1
ATOM 2729 N N . ALA A 1 356 ? 7.540 -8.141 4.809 1.00 91.88 356 ALA A N 1
ATOM 2730 C CA . ALA A 1 356 ? 6.341 -8.810 5.271 1.00 91.88 356 ALA A CA 1
ATOM 2731 C C . ALA A 1 356 ? 5.922 -9.989 4.395 1.00 91.88 356 ALA A C 1
ATOM 2733 O O . ALA A 1 356 ? 6.059 -9.980 3.161 1.00 91.88 356 ALA A O 1
ATOM 2734 N N . ARG A 1 357 ? 5.324 -10.986 5.044 1.00 91.44 357 ARG A N 1
ATOM 2735 C CA . ARG A 1 357 ? 4.911 -12.241 4.415 1.00 91.44 357 ARG A CA 1
ATOM 2736 C C . ARG A 1 357 ? 3.402 -12.384 4.351 1.00 91.44 357 ARG A C 1
ATOM 2738 O O . ARG A 1 357 ? 2.706 -12.074 5.312 1.00 91.44 357 ARG A O 1
ATOM 2745 N N . VAL A 1 358 ? 2.930 -12.911 3.227 1.00 89.12 358 VAL A N 1
ATOM 2746 C CA . VAL A 1 358 ? 1.499 -13.073 2.952 1.00 89.12 358 VAL A CA 1
ATOM 2747 C C . VAL A 1 358 ? 0.908 -14.202 3.798 1.00 89.12 358 VAL A C 1
ATOM 2749 O O . VAL A 1 358 ? 1.419 -15.326 3.756 1.00 89.12 358 VAL A O 1
ATOM 2752 N N . ASP A 1 359 ? -0.168 -13.908 4.532 1.00 86.56 359 ASP A N 1
ATOM 2753 C CA . ASP A 1 359 ? -1.030 -14.872 5.243 1.00 86.56 359 ASP A CA 1
ATOM 2754 C C . ASP A 1 359 ? -0.274 -15.871 6.149 1.00 86.56 359 ASP A C 1
ATOM 2756 O O . ASP A 1 359 ? -0.599 -17.063 6.241 1.00 86.56 359 ASP A O 1
ATOM 2760 N N . VAL A 1 360 ? 0.781 -15.397 6.814 1.00 89.38 360 VAL A N 1
ATOM 2761 C CA . VAL A 1 360 ? 1.487 -16.156 7.861 1.00 89.38 360 VAL A CA 1
ATOM 2762 C C . VAL A 1 360 ? 0.717 -16.093 9.187 1.00 89.38 360 VAL A C 1
ATOM 2764 O O . VAL A 1 360 ? -0.029 -15.135 9.386 1.00 89.38 360 VAL A O 1
ATOM 2767 N N . PRO A 1 361 ? 0.862 -17.077 10.094 1.00 90.75 361 PRO A N 1
ATOM 2768 C CA . PRO A 1 361 ? 0.180 -17.041 11.389 1.00 90.75 361 PRO A CA 1
ATOM 2769 C C . PRO A 1 361 ? 0.509 -15.773 12.190 1.00 90.75 361 PRO A C 1
ATOM 2771 O O . PRO A 1 361 ? 1.664 -15.339 12.217 1.00 90.75 361 PRO A O 1
ATOM 2774 N N . VAL A 1 362 ? -0.505 -15.191 12.832 1.00 92.44 362 VAL A N 1
ATOM 2775 C CA . VAL A 1 362 ? -0.355 -14.048 13.748 1.00 92.44 362 VAL A CA 1
ATOM 2776 C C . VAL A 1 362 ? 0.328 -14.537 15.026 1.00 92.44 362 VAL A C 1
ATOM 2778 O O . VAL A 1 362 ? -0.045 -15.594 15.541 1.00 92.44 362 VAL A O 1
ATOM 2781 N N . ALA A 1 363 ? 1.319 -13.797 15.523 1.00 92.56 363 ALA A N 1
ATOM 2782 C CA . ALA A 1 363 ? 1.969 -14.077 16.801 1.00 92.56 363 ALA A CA 1
ATOM 2783 C C . ALA A 1 363 ? 0.960 -14.012 17.955 1.00 92.56 363 ALA A C 1
ATOM 2785 O O . ALA A 1 363 ? -0.125 -13.449 17.811 1.00 92.56 363 ALA A O 1
ATOM 2786 N N . ASP A 1 364 ? 1.293 -14.615 19.087 1.00 90.06 364 ASP A N 1
ATOM 2787 C CA . ASP A 1 364 ? 0.543 -14.388 20.320 1.00 90.06 364 ASP A CA 1
ATOM 2788 C C . ASP A 1 364 ? 1.059 -13.104 20.984 1.00 90.06 364 ASP A C 1
ATOM 2790 O O . ASP A 1 364 ? 2.263 -12.826 20.892 1.00 90.06 364 ASP A O 1
ATOM 2794 N N . PRO A 1 365 ? 0.171 -12.287 21.575 1.00 87.75 365 PRO A N 1
ATOM 2795 C CA . PRO A 1 365 ? 0.592 -11.088 22.280 1.00 87.75 365 PRO A CA 1
ATOM 2796 C C . PRO A 1 365 ? 1.441 -11.447 23.509 1.00 87.75 365 PRO A C 1
ATOM 2798 O O . PRO A 1 365 ? 1.285 -12.537 24.068 1.00 87.75 365 PRO A O 1
ATOM 2801 N N . PRO A 1 366 ? 2.347 -10.550 23.936 1.00 79.00 366 PRO A N 1
ATOM 2802 C CA . PRO A 1 366 ? 3.049 -10.715 25.203 1.00 79.00 366 PRO A CA 1
ATOM 2803 C C . PRO A 1 366 ? 2.038 -10.824 26.356 1.00 79.00 366 PRO A C 1
ATOM 2805 O O . PRO A 1 366 ? 0.975 -10.204 26.312 1.00 79.00 366 PRO A O 1
ATOM 2808 N N . ALA A 1 367 ? 2.360 -11.623 27.378 1.00 70.06 367 ALA A N 1
ATOM 2809 C CA . ALA A 1 367 ? 1.527 -11.740 28.575 1.00 70.06 367 ALA A CA 1
ATOM 2810 C C . ALA A 1 367 ? 1.407 -10.379 29.282 1.00 70.06 367 ALA A C 1
ATOM 2812 O O . ALA A 1 367 ? 2.365 -9.602 29.240 1.00 70.06 367 ALA A O 1
ATOM 2813 N N . ALA A 1 368 ? 0.299 -10.121 29.988 1.00 67.56 368 ALA A N 1
ATOM 2814 C CA . ALA A 1 368 ? 0.100 -8.879 30.750 1.00 67.56 368 ALA A CA 1
ATOM 2815 C C . ALA A 1 368 ? 1.285 -8.563 31.677 1.00 67.56 368 ALA A C 1
ATOM 2817 O O . ALA A 1 368 ? 1.764 -7.440 31.728 1.00 67.56 368 ALA A O 1
ATOM 2818 N N . SER A 1 369 ? 1.871 -9.583 32.315 1.00 57.25 369 SER A N 1
ATOM 2819 C CA . SER A 1 369 ? 3.052 -9.435 33.181 1.00 57.25 369 SER A CA 1
ATOM 2820 C C . SER A 1 369 ? 4.312 -8.915 32.473 1.00 57.25 369 SER A C 1
ATOM 2822 O O . SER A 1 369 ? 5.292 -8.578 33.129 1.00 57.25 369 SER A O 1
ATOM 2824 N N . SER A 1 370 ? 4.325 -8.922 31.141 1.00 60.81 370 SER A N 1
ATOM 2825 C CA . SER A 1 370 ? 5.422 -8.438 30.298 1.00 60.81 370 SER A CA 1
ATOM 2826 C C . SER A 1 370 ? 5.091 -7.141 29.555 1.00 60.81 370 SER A C 1
ATOM 2828 O O . SER A 1 370 ? 5.942 -6.633 28.822 1.00 60.81 370 SER A O 1
ATOM 2830 N N . SER A 1 371 ? 3.886 -6.586 29.733 1.00 62.62 371 SER A N 1
ATOM 2831 C CA . SER A 1 371 ? 3.563 -5.245 29.253 1.00 62.62 371 SER A CA 1
ATOM 2832 C C . SER A 1 371 ? 4.175 -4.186 30.179 1.00 62.62 371 SER A C 1
ATOM 2834 O O . SER A 1 371 ? 4.382 -4.415 31.369 1.00 62.62 371 SER A O 1
ATOM 2836 N N . LEU A 1 372 ? 4.472 -3.001 29.636 1.00 57.44 372 LEU A N 1
ATOM 2837 C CA . LEU A 1 372 ? 5.059 -1.886 30.399 1.00 57.44 372 LEU A CA 1
ATOM 2838 C C . LEU A 1 372 ? 4.175 -1.418 31.570 1.00 57.44 372 LEU A C 1
ATOM 2840 O O . LEU A 1 372 ? 4.692 -0.853 32.527 1.00 57.44 372 LEU A O 1
ATOM 2844 N N . ASP A 1 373 ? 2.864 -1.645 31.486 1.00 60.72 373 ASP A N 1
ATOM 2845 C CA . ASP A 1 373 ? 1.878 -1.310 32.517 1.00 60.72 373 ASP A CA 1
ATOM 2846 C C . ASP A 1 373 ? 1.422 -2.519 33.355 1.00 60.72 373 ASP A C 1
ATOM 2848 O O . ASP A 1 373 ? 0.629 -2.347 34.275 1.00 60.72 373 ASP A O 1
ATOM 2852 N N . GLY A 1 374 ? 1.910 -3.731 33.065 1.00 58.94 374 GLY A N 1
ATOM 2853 C CA . GLY A 1 374 ? 1.581 -4.964 33.790 1.00 58.94 374 GLY A CA 1
ATOM 2854 C C . GLY A 1 374 ? 0.137 -5.468 33.642 1.00 58.94 374 GLY A C 1
ATOM 2855 O O . GLY A 1 374 ? -0.212 -6.473 34.261 1.00 58.94 374 GLY A O 1
ATOM 2856 N N . ILE A 1 375 ? -0.710 -4.769 32.876 1.00 63.66 375 ILE A N 1
ATOM 2857 C CA . ILE A 1 375 ? -2.167 -4.986 32.817 1.00 63.66 375 ILE A CA 1
ATOM 2858 C C . ILE A 1 375 ? -2.648 -5.197 31.372 1.00 63.66 375 ILE A C 1
ATOM 2860 O O . ILE A 1 375 ? -3.658 -5.865 31.157 1.00 63.66 375 ILE A O 1
ATOM 2864 N N . THR A 1 376 ? -1.955 -4.651 30.365 1.00 64.06 376 THR A N 1
ATOM 2865 C CA . THR A 1 376 ? -2.423 -4.734 28.974 1.00 64.06 376 THR A CA 1
ATOM 2866 C C . THR A 1 376 ? -2.177 -6.095 28.327 1.00 64.06 376 THR A C 1
ATOM 2868 O O . THR A 1 376 ? -1.049 -6.575 28.218 1.00 64.06 376 THR A O 1
ATOM 2871 N N . GLU A 1 377 ? -3.259 -6.682 27.812 1.00 78.25 377 GLU A N 1
ATOM 2872 C CA . GLU A 1 377 ? -3.248 -7.896 26.997 1.00 78.25 377 GLU A CA 1
ATOM 2873 C C . GLU A 1 377 ? -3.594 -7.561 25.544 1.00 78.25 377 GLU A C 1
ATOM 2875 O O . GLU A 1 377 ? -4.563 -6.858 25.263 1.00 78.25 377 GLU A O 1
ATOM 2880 N N . GLY A 1 378 ? -2.815 -8.092 24.601 1.00 89.69 378 GLY A N 1
ATOM 2881 C CA . GLY A 1 378 ? -3.043 -7.879 23.171 1.00 89.69 378 GLY A CA 1
ATOM 2882 C C . GLY A 1 378 ? -2.098 -6.866 22.524 1.00 89.69 378 GLY A C 1
ATOM 2883 O O . GLY A 1 378 ? -1.353 -6.133 23.174 1.00 89.69 378 GLY A O 1
ATOM 2884 N N . PHE A 1 379 ? -2.113 -6.854 21.196 1.00 94.00 379 PHE A N 1
ATOM 2885 C CA . PHE A 1 379 ? -1.370 -5.899 20.386 1.00 94.00 379 PHE A CA 1
ATOM 2886 C C . PHE A 1 379 ? -2.185 -4.610 20.194 1.00 94.00 379 PHE A C 1
ATOM 2888 O O . PHE A 1 379 ? -3.366 -4.708 19.841 1.00 94.00 379 PHE A O 1
ATOM 2895 N N . PRO A 1 380 ? -1.580 -3.416 20.353 1.00 95.44 380 PRO A N 1
ATOM 2896 C CA . PRO A 1 380 ? -2.230 -2.153 20.016 1.00 95.44 380 PRO A CA 1
ATOM 2897 C C . PRO A 1 380 ? -2.646 -2.097 18.544 1.00 95.44 380 PRO A C 1
ATOM 2899 O O . PRO A 1 380 ? -1.972 -2.6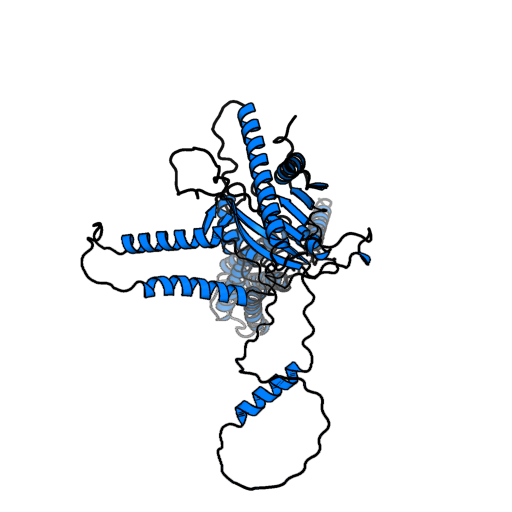60 17.670 1.00 95.44 380 PRO A O 1
ATOM 2902 N N . LEU A 1 381 ? -3.723 -1.365 18.265 1.00 97.56 381 LEU A N 1
ATOM 2903 C CA . LEU A 1 381 ? -4.255 -1.175 16.919 1.00 97.56 381 LEU A CA 1
ATOM 2904 C C . LEU A 1 381 ? -3.887 0.207 16.374 1.00 97.56 381 LEU A C 1
ATOM 2906 O O . LEU A 1 381 ? -4.062 1.225 17.036 1.00 97.56 381 LEU A O 1
ATOM 2910 N N . VAL A 1 382 ? -3.427 0.248 15.128 1.00 98.56 382 VAL A N 1
ATOM 2911 C CA . VAL A 1 382 ? -3.121 1.475 14.395 1.00 98.56 382 VAL A CA 1
ATOM 2912 C C . VAL A 1 382 ? -3.923 1.501 13.098 1.00 98.56 382 VAL A C 1
ATOM 2914 O O . VAL A 1 382 ? -3.713 0.675 12.213 1.00 98.56 382 VAL A O 1
ATOM 2917 N N . LEU A 1 383 ? -4.818 2.469 12.947 1.00 98.56 383 LEU A N 1
ATOM 2918 C CA . LEU A 1 383 ? -5.504 2.740 11.685 1.00 98.56 383 LEU A CA 1
ATOM 2919 C C . LEU A 1 383 ? -4.665 3.722 10.862 1.00 98.56 383 LEU A C 1
ATOM 2921 O O . LEU A 1 383 ? -4.179 4.718 11.393 1.00 98.56 383 LEU A O 1
ATOM 2925 N N . PHE A 1 384 ? -4.490 3.462 9.569 1.00 98.50 384 PHE A N 1
ATOM 2926 C CA . PHE A 1 384 ? -3.694 4.289 8.669 1.00 98.50 384 PHE A CA 1
ATOM 2927 C C . PHE A 1 384 ? -4.519 4.831 7.498 1.00 98.50 384 PHE A C 1
ATOM 2929 O O . PHE A 1 384 ? -5.154 4.060 6.773 1.00 98.50 384 PHE A O 1
ATOM 2936 N N . SER A 1 385 ? -4.438 6.146 7.264 1.00 98.00 385 SER A N 1
ATOM 2937 C CA . SER A 1 385 ? -5.048 6.819 6.108 1.00 98.00 385 SER A CA 1
ATOM 2938 C C . SER A 1 385 ? -3.999 7.459 5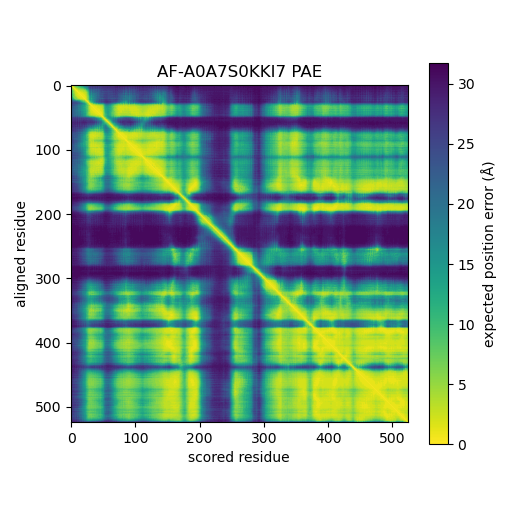.197 1.00 98.00 385 SER A C 1
ATOM 2940 O O . SER A 1 385 ? -3.134 8.231 5.626 1.00 98.00 385 SER A O 1
ATOM 2942 N N . HIS A 1 386 ? -4.082 7.138 3.905 1.00 96.50 386 HIS A N 1
ATOM 2943 C CA . HIS A 1 386 ? -3.152 7.604 2.879 1.00 96.50 386 HIS A CA 1
ATOM 2944 C C . HIS A 1 386 ? -3.392 9.075 2.487 1.00 96.50 386 HIS A C 1
ATOM 2946 O O . HIS A 1 386 ? -4.406 9.678 2.843 1.00 96.50 386 HIS A O 1
ATOM 2952 N N . SER A 1 387 ? -2.479 9.677 1.718 1.00 94.31 387 SER A N 1
ATOM 2953 C CA . SER A 1 387 ? -2.660 11.057 1.234 1.00 94.31 387 SER A CA 1
ATOM 2954 C C . SER A 1 387 ? -3.775 11.136 0.202 1.00 94.31 387 SER A C 1
ATOM 2956 O O . SER A 1 387 ? -4.286 10.118 -0.262 1.00 94.31 387 SER A O 1
ATOM 2958 N N . PHE A 1 388 ? -4.171 12.345 -0.179 1.00 88.94 388 PHE A N 1
ATOM 2959 C CA . PHE A 1 388 ? -4.996 12.533 -1.368 1.00 88.94 388 PHE A CA 1
ATOM 2960 C C . PHE A 1 388 ? -4.284 11.910 -2.579 1.00 88.94 388 PHE A C 1
ATOM 2962 O O . PHE A 1 388 ? -3.064 12.052 -2.674 1.00 88.94 388 PHE A O 1
ATOM 2969 N N . THR A 1 389 ? -4.988 11.171 -3.446 1.00 86.12 389 THR A N 1
ATOM 2970 C CA . THR A 1 389 ? -4.395 10.335 -4.524 1.00 86.12 389 THR A CA 1
ATOM 2971 C C . THR A 1 389 ? -3.460 9.211 -4.043 1.00 86.12 389 THR A C 1
ATOM 2973 O O . THR A 1 389 ? -2.700 8.651 -4.825 1.00 86.12 389 THR A O 1
ATOM 2976 N N . GLY A 1 390 ? -3.471 8.881 -2.750 1.00 88.56 390 GLY A N 1
ATOM 2977 C CA . GLY A 1 390 ? -2.640 7.822 -2.168 1.00 88.56 390 GLY A CA 1
ATOM 2978 C C . GLY A 1 390 ? -3.199 6.411 -2.383 1.00 88.56 390 GLY A C 1
ATOM 2979 O O . GLY A 1 390 ? -4.057 6.185 -3.231 1.00 88.56 390 GLY A O 1
ATOM 2980 N N . MET A 1 391 ? -2.700 5.450 -1.604 1.00 90.44 391 MET A N 1
ATOM 2981 C CA . MET A 1 391 ? -3.159 4.051 -1.589 1.00 90.44 391 MET A CA 1
ATOM 2982 C C . MET A 1 391 ? -2.785 3.371 -0.264 1.00 90.44 391 MET A C 1
ATOM 2984 O O . MET A 1 391 ? -1.880 3.830 0.434 1.00 90.44 391 MET A O 1
ATOM 2988 N N . LYS A 1 392 ? -3.406 2.240 0.073 1.00 92.06 392 LYS A N 1
ATOM 2989 C CA . LYS A 1 392 ? -3.133 1.418 1.275 1.00 92.06 392 LYS A CA 1
ATOM 2990 C C . LYS A 1 392 ? -1.715 0.823 1.326 1.00 92.06 392 LYS A C 1
ATOM 2992 O O . LYS A 1 392 ? -1.313 0.246 2.337 1.00 92.06 392 LYS A O 1
ATOM 2997 N N . GLU A 1 393 ? -0.963 0.893 0.228 1.00 90.94 393 GLU A N 1
ATOM 2998 C CA . GLU A 1 393 ? 0.465 0.555 0.138 1.00 90.94 393 GLU A CA 1
ATOM 2999 C C . GLU A 1 393 ? 1.391 1.737 0.490 1.00 90.94 393 GLU A C 1
ATOM 3001 O O . GLU A 1 393 ? 2.614 1.562 0.608 1.00 90.94 393 GLU A O 1
ATOM 3006 N N . GLN A 1 394 ? 0.841 2.942 0.659 1.00 90.38 394 GLN A N 1
ATOM 3007 C CA . GLN A 1 394 ? 1.596 4.122 1.059 1.00 90.38 394 GLN A CA 1
ATOM 3008 C C . GLN A 1 394 ? 2.251 3.896 2.428 1.00 90.38 394 GLN A C 1
ATOM 3010 O O . GLN A 1 394 ? 1.687 3.258 3.312 1.00 90.38 394 GLN A O 1
ATOM 3015 N N . ASN A 1 395 ? 3.475 4.400 2.591 1.00 93.62 395 ASN A N 1
ATOM 3016 C CA . ASN A 1 395 ? 4.270 4.274 3.815 1.00 93.62 395 ASN A CA 1
ATOM 3017 C C . ASN A 1 395 ? 4.514 2.820 4.269 1.00 93.62 395 ASN A C 1
ATOM 3019 O O . ASN A 1 395 ? 4.767 2.577 5.445 1.00 93.62 395 ASN A O 1
ATOM 3023 N N . SER A 1 396 ? 4.515 1.844 3.349 1.00 94.12 396 SER A N 1
ATOM 3024 C CA . SER A 1 396 ? 4.722 0.420 3.675 1.00 94.12 396 SER A CA 1
ATOM 3025 C C . SER A 1 396 ? 5.974 0.129 4.517 1.00 94.12 396 SER A C 1
ATOM 3027 O O . SER A 1 396 ? 5.981 -0.856 5.249 1.00 94.12 396 SER A O 1
ATOM 3029 N N . SER A 1 397 ? 7.040 0.932 4.430 1.00 93.69 397 SER A N 1
ATOM 3030 C CA . SER A 1 397 ? 8.207 0.804 5.318 1.00 93.69 397 SER A CA 1
ATOM 3031 C C . SER A 1 397 ? 7.836 1.048 6.786 1.00 93.69 397 SER A C 1
ATOM 3033 O O . SER A 1 397 ? 8.147 0.218 7.633 1.00 93.69 397 SER A O 1
ATOM 3035 N N . LEU A 1 398 ? 7.107 2.130 7.068 1.00 95.88 398 LEU A N 1
ATOM 3036 C CA . LEU A 1 398 ? 6.600 2.473 8.397 1.00 95.88 398 LEU A CA 1
ATOM 3037 C C . LEU A 1 398 ? 5.588 1.439 8.902 1.00 95.88 398 LEU A C 1
ATOM 3039 O O . LEU A 1 398 ? 5.701 0.980 10.033 1.00 95.88 398 LEU A O 1
ATOM 3043 N N . LEU A 1 399 ? 4.621 1.038 8.067 1.00 96.81 399 LEU A N 1
ATOM 3044 C CA . LEU A 1 399 ? 3.578 0.090 8.487 1.00 96.81 399 LEU A CA 1
ATOM 3045 C C . LEU A 1 399 ? 4.176 -1.270 8.882 1.00 96.81 399 LEU A C 1
ATOM 3047 O O . LEU A 1 399 ? 3.738 -1.894 9.847 1.00 96.81 399 LEU A O 1
ATOM 3051 N N . GLN A 1 400 ? 5.210 -1.718 8.162 1.00 95.94 400 GLN A N 1
ATOM 3052 C CA . GLN A 1 400 ? 5.922 -2.950 8.501 1.00 95.94 400 GLN A CA 1
ATOM 3053 C C . GLN A 1 400 ? 6.790 -2.813 9.752 1.00 95.94 400 GLN A C 1
ATOM 3055 O O . GLN A 1 400 ? 6.886 -3.778 10.511 1.00 95.94 400 GLN A O 1
ATOM 3060 N N . GLU A 1 401 ? 7.405 -1.645 9.959 1.00 96.81 401 GLU A N 1
ATOM 3061 C CA . GLU A 1 401 ? 8.177 -1.339 11.164 1.00 96.81 401 GLU A CA 1
ATOM 3062 C C . GLU A 1 401 ? 7.281 -1.410 12.401 1.00 96.81 401 GLU A C 1
ATOM 3064 O O . GLU A 1 401 ? 7.561 -2.193 13.306 1.00 96.81 401 GLU A O 1
ATOM 3069 N N . LEU A 1 402 ? 6.147 -0.704 12.400 1.00 97.12 402 LEU A N 1
ATOM 3070 C CA . LEU A 1 402 ? 5.170 -0.730 13.494 1.00 97.12 402 LEU A CA 1
ATOM 3071 C C . LEU A 1 402 ? 4.718 -2.160 13.818 1.00 97.12 402 LEU A C 1
ATOM 3073 O O . LEU A 1 402 ? 4.725 -2.575 14.980 1.00 97.12 402 LEU A O 1
ATOM 3077 N N . ALA A 1 403 ? 4.408 -2.949 12.787 1.00 96.88 403 ALA A N 1
ATOM 3078 C CA . ALA A 1 403 ? 4.027 -4.343 12.966 1.00 96.88 403 ALA A CA 1
ATOM 3079 C C . ALA A 1 403 ? 5.157 -5.224 13.523 1.00 96.88 403 ALA A C 1
ATOM 3081 O O . ALA A 1 403 ? 4.895 -6.126 14.317 1.00 96.88 403 ALA A O 1
ATOM 3082 N N . SER A 1 404 ? 6.418 -4.953 13.172 1.00 95.94 404 SER A N 1
ATOM 3083 C CA . SER A 1 404 ? 7.567 -5.661 13.759 1.00 95.94 404 SER A CA 1
ATOM 3084 C C . SER A 1 404 ? 7.763 -5.357 15.247 1.00 95.94 404 SER A C 1
ATOM 3086 O O . SER A 1 404 ? 8.289 -6.195 15.976 1.00 95.94 404 SER A O 1
ATOM 3088 N N . TRP A 1 405 ? 7.289 -4.196 15.708 1.00 95.00 405 TRP A N 1
ATOM 3089 C CA . TRP A 1 405 ? 7.300 -3.771 17.110 1.00 95.00 405 TRP A CA 1
ATOM 3090 C C . TRP A 1 405 ? 6.059 -4.200 17.900 1.00 95.00 405 TRP A C 1
ATOM 3092 O O . TRP A 1 405 ? 5.901 -3.788 19.043 1.00 95.00 405 TRP A O 1
ATOM 3102 N N . GLY A 1 406 ? 5.189 -5.037 17.328 1.00 94.38 406 GLY A N 1
ATOM 3103 C CA . GLY A 1 406 ? 4.031 -5.559 18.055 1.00 94.38 406 GLY A CA 1
ATOM 3104 C C . GLY A 1 406 ? 2.738 -4.768 17.853 1.00 94.38 406 GLY A C 1
ATOM 3105 O O . GLY A 1 406 ? 1.871 -4.832 18.711 1.00 94.38 406 GLY A O 1
ATOM 3106 N N . HIS A 1 407 ? 2.579 -4.024 16.755 1.00 95.75 407 HIS A N 1
ATOM 3107 C CA . HIS A 1 407 ? 1.321 -3.329 16.448 1.00 95.75 407 HIS A CA 1
ATOM 3108 C C . HIS A 1 407 ? 0.539 -4.057 15.353 1.00 95.75 407 HIS A C 1
ATOM 3110 O O . HIS A 1 407 ? 1.115 -4.577 14.396 1.00 95.75 407 HIS A O 1
ATOM 3116 N N . ILE A 1 408 ? -0.786 -4.054 15.443 1.00 97.81 408 ILE A N 1
ATOM 3117 C CA . ILE A 1 408 ? -1.643 -4.393 14.305 1.00 97.81 408 ILE A CA 1
ATOM 3118 C C . ILE A 1 408 ? -1.930 -3.096 13.564 1.00 97.81 408 ILE A C 1
ATOM 3120 O O . ILE A 1 408 ? -2.395 -2.135 14.163 1.00 97.81 408 ILE A O 1
ATOM 3124 N N . VAL A 1 409 ? -1.644 -3.049 12.266 1.00 98.38 409 VAL A N 1
ATOM 3125 C CA . VAL A 1 409 ? -1.786 -1.834 11.459 1.00 98.38 409 VAL A CA 1
ATOM 3126 C C . VAL A 1 409 ? -2.745 -2.081 10.306 1.00 98.38 409 VAL A C 1
ATOM 3128 O O . VAL A 1 409 ? -2.523 -2.988 9.506 1.00 98.38 409 VAL A O 1
ATOM 3131 N N . VAL A 1 410 ? -3.784 -1.260 10.182 1.00 98.19 410 VAL A N 1
ATOM 3132 C CA . VAL A 1 410 ? -4.811 -1.378 9.141 1.00 98.19 410 VAL A CA 1
ATOM 3133 C C . VAL A 1 410 ? -4.768 -0.163 8.232 1.00 98.19 410 VAL A C 1
ATOM 3135 O O . VAL A 1 410 ? -5.092 0.938 8.655 1.00 98.19 410 VAL A O 1
ATOM 3138 N N . ALA A 1 411 ? -4.388 -0.363 6.975 1.00 97.56 411 ALA A N 1
ATOM 3139 C CA . ALA A 1 411 ? -4.389 0.677 5.951 1.00 97.56 411 ALA A CA 1
ATOM 3140 C C . ALA A 1 411 ? -5.533 0.439 4.965 1.00 97.56 411 ALA A C 1
ATOM 3142 O O . ALA A 1 411 ? -5.645 -0.659 4.421 1.00 97.56 411 ALA A O 1
ATOM 3143 N N . VAL A 1 412 ? -6.352 1.457 4.709 1.00 94.31 412 VAL A N 1
ATOM 3144 C CA . VAL A 1 412 ? -7.553 1.356 3.864 1.00 94.31 412 VAL A CA 1
ATOM 3145 C C . VAL A 1 412 ? -7.358 2.163 2.585 1.00 94.31 412 VAL A C 1
ATOM 3147 O O . VAL A 1 412 ? -6.882 3.291 2.643 1.00 94.31 412 VAL A O 1
ATOM 3150 N N . ASP A 1 413 ? -7.726 1.594 1.438 1.00 92.56 413 ASP A N 1
ATOM 3151 C CA . ASP A 1 413 ? -7.944 2.352 0.208 1.00 92.56 413 ASP A CA 1
ATOM 3152 C C . ASP A 1 413 ? -9.303 3.040 0.308 1.00 92.56 413 ASP A C 1
ATOM 3154 O O . ASP A 1 413 ? -10.326 2.362 0.416 1.00 92.56 413 ASP A O 1
ATOM 3158 N N . HIS A 1 414 ? -9.324 4.369 0.234 1.00 92.25 414 HIS A N 1
ATOM 3159 C CA . HIS A 1 414 ? -10.561 5.140 0.160 1.00 92.25 414 HIS A CA 1
ATOM 3160 C C . HIS A 1 414 ? -11.082 5.126 -1.288 1.00 92.25 414 HIS A C 1
ATOM 3162 O O . HIS A 1 414 ? -10.456 5.736 -2.161 1.00 92.25 414 HIS A O 1
ATOM 3168 N N . PRO A 1 415 ? -12.199 4.433 -1.599 1.00 87.31 415 PRO A N 1
ATOM 3169 C CA . PRO A 1 415 ? -12.656 4.272 -2.974 1.00 87.31 415 PRO A CA 1
ATOM 3170 C C . PRO A 1 415 ? -12.905 5.609 -3.642 1.00 87.31 415 PRO A C 1
ATOM 3172 O O . PRO A 1 415 ? -13.542 6.485 -3.053 1.00 87.31 415 PRO A O 1
ATOM 3175 N N . HIS A 1 416 ? -12.404 5.706 -4.873 1.00 81.56 416 HIS A N 1
ATOM 3176 C CA . HIS A 1 416 ? -12.420 6.883 -5.733 1.00 81.56 416 HIS A CA 1
ATOM 3177 C C . HIS A 1 416 ? -11.670 8.126 -5.232 1.00 81.56 416 HIS A C 1
ATOM 3179 O O . HIS A 1 416 ? -11.721 9.190 -5.847 1.00 81.56 416 HIS A O 1
ATOM 3185 N N . ASP A 1 417 ? -10.935 8.001 -4.141 1.00 84.94 417 ASP A N 1
ATOM 3186 C CA . ASP A 1 417 ? -10.004 9.019 -3.672 1.00 84.94 417 ASP A CA 1
ATOM 3187 C C . ASP A 1 417 ? -8.554 8.497 -3.667 1.00 84.94 417 ASP A C 1
ATOM 3189 O O . ASP A 1 417 ? -7.608 9.254 -3.907 1.00 84.94 417 ASP A O 1
ATOM 3193 N N . ALA A 1 418 ? -8.380 7.189 -3.475 1.00 85.31 418 ALA A N 1
ATOM 3194 C CA . ALA A 1 418 ? -7.145 6.497 -3.800 1.00 85.31 418 ALA A CA 1
ATOM 3195 C C . ALA A 1 418 ? -6.811 6.655 -5.295 1.00 85.31 418 ALA A C 1
ATOM 3197 O O . ALA A 1 418 ? -7.711 6.794 -6.127 1.00 85.31 418 ALA A O 1
ATOM 3198 N N . ALA A 1 419 ? -5.521 6.592 -5.648 1.00 79.62 419 ALA A N 1
ATOM 3199 C CA . ALA A 1 419 ? -5.055 6.654 -7.041 1.00 79.62 419 ALA A CA 1
ATOM 3200 C C . ALA A 1 419 ? -5.794 5.658 -7.945 1.00 79.62 419 ALA A C 1
ATOM 3202 O O . ALA A 1 419 ? -6.075 5.958 -9.109 1.00 79.62 419 ALA A O 1
ATOM 3203 N N . LEU A 1 420 ? -6.064 4.473 -7.396 1.00 77.88 420 LEU A N 1
ATOM 3204 C CA . LEU A 1 420 ? -6.893 3.428 -7.970 1.00 77.88 420 LEU A CA 1
ATOM 3205 C C . LEU A 1 420 ? -7.169 2.367 -6.902 1.00 77.88 420 LEU A C 1
ATOM 3207 O O . LEU A 1 420 ? -6.254 1.961 -6.187 1.00 77.88 420 LEU A O 1
ATOM 3211 N N . VAL A 1 421 ? -8.390 1.843 -6.866 1.00 82.44 421 VAL A N 1
ATOM 3212 C CA . VAL A 1 421 ? -8.711 0.616 -6.125 1.00 82.44 421 VAL A CA 1
ATOM 3213 C C . VAL A 1 421 ? -8.992 -0.493 -7.123 1.00 82.44 421 VAL A C 1
ATOM 3215 O O . VAL A 1 421 ? -9.849 -0.328 -7.986 1.00 82.44 421 VAL A O 1
ATOM 3218 N N . LEU A 1 422 ? -8.285 -1.617 -7.011 1.00 80.19 422 LEU A N 1
ATOM 3219 C CA . LEU A 1 422 ? -8.552 -2.824 -7.792 1.00 80.19 422 LEU A CA 1
ATOM 3220 C C . LEU A 1 422 ? -9.260 -3.852 -6.910 1.00 80.19 422 LEU A C 1
ATOM 3222 O O . LEU A 1 422 ? -8.729 -4.260 -5.873 1.00 80.19 422 LEU A O 1
ATOM 3226 N N . TYR A 1 423 ? -10.442 -4.285 -7.335 1.00 82.12 423 TYR A N 1
ATOM 3227 C CA . TYR A 1 423 ? -11.208 -5.307 -6.640 1.00 82.12 423 TYR A CA 1
ATOM 3228 C C . TYR A 1 423 ? -10.885 -6.714 -7.175 1.00 82.12 423 TYR A C 1
ATOM 3230 O O . TYR A 1 423 ? -10.557 -6.877 -8.353 1.00 82.12 423 TYR A O 1
ATOM 3238 N N . PRO A 1 424 ? -10.998 -7.760 -6.334 1.00 75.88 424 PRO A N 1
ATOM 3239 C CA . PRO A 1 424 ? -10.791 -9.155 -6.727 1.00 75.88 424 PRO A CA 1
ATOM 3240 C C . PRO A 1 424 ? -11.530 -9.648 -7.984 1.00 75.88 424 PRO A C 1
ATOM 3242 O O . PRO A 1 424 ? -11.065 -10.598 -8.613 1.00 75.88 424 PRO A O 1
ATOM 3245 N N . ASP A 1 425 ? -12.657 -9.048 -8.373 1.00 68.50 425 ASP A N 1
ATOM 3246 C CA . ASP A 1 425 ? -13.372 -9.412 -9.605 1.00 68.50 425 ASP A CA 1
ATOM 3247 C C . ASP A 1 425 ? -12.858 -8.707 -10.873 1.00 68.50 425 ASP A C 1
ATOM 3249 O O . ASP A 1 425 ? -13.433 -8.899 -11.954 1.00 68.50 425 ASP A O 1
ATOM 3253 N N . GLY A 1 426 ? -11.809 -7.894 -10.735 1.00 72.25 426 GLY A N 1
ATOM 3254 C CA . GLY A 1 426 ? -11.210 -7.084 -11.790 1.00 72.25 426 GLY A CA 1
ATOM 3255 C C . GLY A 1 426 ? -11.894 -5.737 -12.015 1.00 72.25 426 GLY A C 1
ATOM 3256 O O . GLY A 1 426 ? -11.445 -4.993 -12.883 1.00 72.25 426 GLY A O 1
ATOM 3257 N N . SER A 1 427 ? -12.961 -5.413 -11.275 1.00 74.44 427 SER A N 1
ATOM 3258 C CA . SER A 1 427 ? -13.525 -4.062 -11.300 1.00 74.44 427 SER A CA 1
ATOM 3259 C C . SER A 1 427 ? -12.609 -3.075 -10.574 1.00 74.44 427 SER A C 1
ATOM 3261 O O . SER A 1 427 ? -11.763 -3.461 -9.763 1.00 74.44 427 SER A O 1
ATOM 3263 N N . THR A 1 428 ? -12.758 -1.788 -10.884 1.00 76.25 428 THR A N 1
ATOM 3264 C CA . THR A 1 428 ? -11.905 -0.734 -10.331 1.00 76.25 428 THR A CA 1
ATOM 3265 C C . THR A 1 428 ? -12.716 0.445 -9.816 1.00 76.25 428 THR A C 1
ATOM 3267 O O . THR A 1 428 ? -13.690 0.835 -10.458 1.00 76.25 428 THR A O 1
ATOM 3270 N N . ALA A 1 429 ? -12.265 1.065 -8.725 1.00 79.62 429 ALA A N 1
ATOM 3271 C CA . ALA A 1 429 ? -12.656 2.427 -8.367 1.00 79.62 429 ALA A CA 1
ATOM 3272 C C . ALA A 1 429 ? -11.532 3.384 -8.790 1.00 79.62 429 ALA A C 1
ATOM 3274 O O . ALA A 1 429 ? -10.464 3.413 -8.177 1.00 79.62 429 ALA A O 1
ATOM 3275 N N . ASP A 1 430 ? -11.765 4.114 -9.876 1.00 75.31 430 ASP A N 1
ATOM 3276 C CA . ASP A 1 430 ? -10.884 5.145 -10.425 1.00 75.31 430 ASP A CA 1
ATOM 3277 C C . ASP A 1 430 ? -10.878 6.406 -9.560 1.00 75.31 430 ASP A C 1
ATOM 3279 O O . ASP A 1 430 ? -11.861 6.704 -8.881 1.00 75.31 430 ASP A O 1
ATOM 3283 N N . PHE A 1 431 ? -9.777 7.155 -9.600 1.00 79.38 431 PHE A N 1
ATOM 3284 C CA . PHE A 1 431 ? -9.633 8.393 -8.847 1.00 79.38 431 PHE A CA 1
ATOM 3285 C C . PHE A 1 431 ? -10.573 9.493 -9.365 1.00 79.38 431 PHE A C 1
ATOM 3287 O O . PHE A 1 431 ? -10.506 9.890 -10.525 1.00 79.38 431 PHE A O 1
ATOM 3294 N N . ARG A 1 432 ? -11.404 10.025 -8.466 1.00 76.19 432 ARG A N 1
ATOM 3295 C CA . ARG A 1 432 ? -12.406 11.076 -8.705 1.00 76.19 432 ARG A CA 1
ATOM 3296 C C . ARG A 1 432 ? -12.375 12.160 -7.635 1.00 76.19 432 ARG A C 1
ATOM 3298 O O . ARG A 1 432 ? -13.320 12.922 -7.467 1.00 76.19 432 ARG A O 1
ATOM 3305 N N . GLY A 1 433 ? -11.272 12.277 -6.898 1.00 71.00 433 GLY A N 1
ATOM 3306 C CA . GLY A 1 433 ? -11.140 13.271 -5.832 1.00 71.00 433 GLY A CA 1
ATOM 3307 C C . GLY A 1 433 ? -11.193 14.732 -6.314 1.00 71.00 433 GLY A C 1
ATOM 3308 O O . GLY A 1 433 ? -11.264 15.636 -5.476 1.00 71.00 433 GLY A O 1
ATOM 3309 N N . TYR A 1 434 ? -11.118 14.975 -7.630 1.00 71.50 434 TYR A N 1
ATOM 3310 C CA . TYR A 1 434 ? -11.310 16.282 -8.276 1.00 71.50 434 TYR A CA 1
ATOM 3311 C C . TYR A 1 434 ? -12.652 16.431 -8.991 1.00 71.50 434 TYR A C 1
ATOM 3313 O O . TYR A 1 434 ? -12.911 17.513 -9.520 1.00 71.50 434 TYR A O 1
ATOM 3321 N N . ASP A 1 435 ? -13.505 15.406 -8.982 1.00 70.62 435 ASP A N 1
ATOM 3322 C CA . ASP A 1 435 ? -14.884 15.539 -9.432 1.00 70.62 435 ASP A CA 1
ATOM 3323 C C . ASP A 1 435 ? -15.589 16.408 -8.391 1.00 70.62 435 ASP A C 1
ATOM 3325 O O . ASP A 1 435 ? -16.120 15.935 -7.389 1.00 70.62 435 ASP A O 1
ATOM 3329 N N . MET A 1 436 ? -15.489 17.715 -8.592 1.00 65.25 436 MET A N 1
ATOM 3330 C CA . MET A 1 436 ? -16.163 18.752 -7.835 1.00 65.25 436 MET A CA 1
ATOM 3331 C C . MET A 1 436 ? -17.330 19.233 -8.697 1.00 65.25 436 MET A C 1
ATOM 3333 O O . MET A 1 436 ? -17.164 19.371 -9.914 1.00 65.25 436 MET A O 1
ATOM 3337 N N . PRO A 1 437 ? -18.493 19.560 -8.114 1.00 62.03 437 PRO A N 1
ATOM 3338 C CA . PRO A 1 437 ? -19.435 20.436 -8.793 1.00 62.03 437 PRO A CA 1
ATOM 3339 C C . PRO A 1 437 ? -18.681 21.704 -9.204 1.00 62.03 437 PRO A C 1
ATOM 3341 O O . PRO A 1 437 ? -17.972 22.300 -8.389 1.00 62.03 437 PRO A O 1
ATOM 3344 N N . MET A 1 438 ? -18.763 22.071 -10.481 1.00 55.19 438 MET A N 1
ATOM 3345 C CA . MET A 1 438 ? -18.104 23.266 -10.997 1.00 55.19 438 MET A CA 1
ATOM 3346 C C . MET A 1 438 ? -18.894 24.478 -10.494 1.00 55.19 438 MET A C 1
ATOM 3348 O O . MET A 1 438 ? -19.849 24.916 -11.126 1.00 55.19 438 MET A O 1
ATOM 3352 N N . GLU A 1 439 ? -18.557 24.949 -9.298 1.00 57.53 439 GLU A N 1
ATOM 3353 C CA . GLU A 1 439 ? -19.273 26.016 -8.602 1.00 57.53 439 GLU A CA 1
ATOM 3354 C C . GLU A 1 439 ? -18.320 27.175 -8.294 1.00 57.53 439 GLU A C 1
ATOM 3356 O O . GLU A 1 439 ? -17.165 26.974 -7.920 1.00 57.53 439 GLU A O 1
ATOM 3361 N N . SER A 1 440 ? -18.801 28.405 -8.479 1.00 58.81 440 SER A N 1
ATOM 3362 C CA . SER A 1 440 ? -18.014 29.641 -8.370 1.00 58.81 440 SER A CA 1
ATOM 3363 C C . SER A 1 440 ? -17.729 30.079 -6.928 1.00 58.81 440 SER A C 1
ATOM 3365 O O . SER A 1 440 ? -16.936 30.996 -6.718 1.00 58.81 440 SER A O 1
ATOM 3367 N N . GLU A 1 441 ? -18.349 29.446 -5.927 1.00 69.62 441 GLU A N 1
ATOM 3368 C CA . GLU A 1 441 ? -18.239 29.844 -4.523 1.00 69.62 441 GLU A CA 1
ATOM 3369 C C . GLU A 1 441 ? -17.149 29.064 -3.758 1.00 69.62 441 GLU A C 1
ATOM 3371 O O . GLU A 1 441 ? -17.272 27.849 -3.558 1.00 69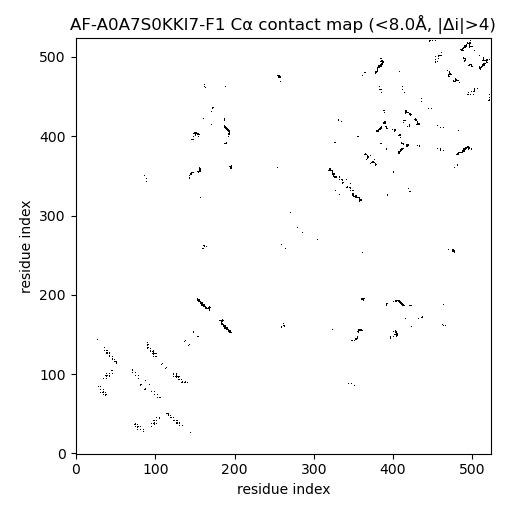.62 441 GLU A O 1
ATOM 3376 N N . PRO A 1 442 ? -16.129 29.742 -3.187 1.00 67.12 442 PRO A N 1
ATOM 3377 C CA . PRO A 1 442 ? -15.086 29.097 -2.379 1.00 67.12 442 PRO A CA 1
ATOM 3378 C C . PRO A 1 442 ? -15.609 28.310 -1.164 1.00 67.12 442 PRO A C 1
ATOM 3380 O O . PRO A 1 442 ? -14.976 27.354 -0.716 1.00 67.12 442 PRO A O 1
ATOM 3383 N N . ARG A 1 443 ? -16.780 28.677 -0.622 1.00 71.00 443 ARG A N 1
ATOM 3384 C CA . ARG A 1 443 ? -17.422 27.955 0.493 1.00 71.00 443 ARG A CA 1
ATOM 3385 C C . ARG A 1 443 ? -17.854 26.539 0.110 1.00 71.00 443 ARG A C 1
ATOM 3387 O O . ARG A 1 443 ? -17.820 25.651 0.961 1.00 71.00 443 ARG A O 1
ATOM 3394 N N . ASN A 1 444 ? -18.211 26.307 -1.150 1.00 75.44 444 ASN A N 1
ATOM 3395 C CA . ASN A 1 444 ? -18.666 24.995 -1.612 1.00 75.44 444 ASN A CA 1
ATOM 3396 C C . ASN A 1 444 ? -17.493 24.032 -1.778 1.00 75.44 444 ASN A C 1
ATOM 3398 O O . ASN A 1 444 ? -17.606 22.863 -1.407 1.00 75.44 444 ASN A O 1
ATOM 3402 N N . TRP A 1 445 ? -16.324 24.542 -2.180 1.00 78.31 445 TRP A N 1
ATOM 3403 C CA . TRP A 1 445 ? -15.074 23.783 -2.107 1.00 78.31 445 TRP A CA 1
ATOM 3404 C C . TRP A 1 445 ? -14.804 23.287 -0.686 1.00 78.31 445 TRP A C 1
ATOM 3406 O O . TRP A 1 445 ? -14.473 22.121 -0.473 1.00 78.31 445 TRP A O 1
ATOM 3416 N N . TRP A 1 446 ? -14.993 24.173 0.290 1.00 82.38 446 TRP A N 1
ATOM 3417 C CA . TRP A 1 446 ? -14.711 23.885 1.686 1.00 82.38 446 TRP A CA 1
ATOM 3418 C C . TRP A 1 446 ? -15.653 22.827 2.259 1.00 82.38 446 TRP A C 1
ATOM 3420 O O . TRP A 1 446 ? -15.198 21.808 2.774 1.00 82.38 446 TRP A O 1
ATOM 3430 N N . ARG A 1 447 ? -16.966 23.015 2.075 1.00 82.19 447 ARG A N 1
ATOM 3431 C CA . ARG A 1 447 ? -17.996 22.034 2.452 1.00 82.19 447 ARG A CA 1
ATOM 3432 C C . ARG A 1 447 ? -17.738 20.668 1.828 1.00 82.19 447 ARG A C 1
ATOM 3434 O O . ARG A 1 447 ? -17.807 19.659 2.521 1.00 82.19 447 ARG A O 1
ATOM 3441 N N . PHE A 1 448 ? -17.396 20.636 0.541 1.00 82.44 448 PHE A N 1
ATOM 3442 C CA . PHE A 1 448 ? -17.068 19.388 -0.137 1.00 82.44 448 PHE A CA 1
ATOM 3443 C C . PHE A 1 448 ? -15.847 18.711 0.486 1.00 82.44 448 PHE A C 1
ATOM 3445 O O . PHE A 1 448 ? -15.884 17.516 0.755 1.00 82.44 448 PHE A O 1
ATOM 3452 N N . ARG A 1 449 ? -14.752 19.446 0.719 1.00 86.31 449 ARG A N 1
ATOM 3453 C CA . ARG A 1 449 ? -13.527 18.861 1.284 1.00 86.31 449 ARG A CA 1
ATOM 3454 C C . ARG A 1 449 ? -13.719 18.397 2.721 1.00 86.31 449 ARG A C 1
ATOM 3456 O O . ARG A 1 449 ? -13.157 17.365 3.081 1.00 86.31 449 ARG A O 1
ATOM 3463 N N . HIS A 1 450 ? -14.537 19.102 3.492 1.00 89.88 450 HIS A N 1
ATOM 3464 C CA . HIS A 1 450 ? -14.937 18.693 4.832 1.00 89.88 450 HIS A CA 1
ATOM 3465 C C . HIS A 1 450 ? -15.709 17.367 4.812 1.00 89.88 450 HIS A C 1
ATOM 3467 O O . HIS A 1 450 ? -15.309 16.410 5.473 1.00 89.88 450 HIS A O 1
ATOM 3473 N N . GLU A 1 451 ? -16.749 17.259 3.980 1.00 86.75 451 GLU A N 1
ATOM 3474 C CA . GLU A 1 451 ? -17.486 16.000 3.794 1.00 86.75 451 GLU A CA 1
ATOM 3475 C C . GLU A 1 451 ? -16.592 14.883 3.240 1.00 86.75 451 GLU A C 1
ATOM 3477 O O . GLU A 1 451 ? -16.678 13.736 3.670 1.00 86.75 451 GLU A O 1
ATOM 3482 N N . HIS A 1 452 ? -15.650 15.208 2.357 1.00 86.94 452 HIS A N 1
ATOM 3483 C CA . HIS A 1 452 ? -14.689 14.240 1.845 1.00 86.94 452 HIS A CA 1
ATOM 3484 C C . HIS A 1 452 ? -13.763 13.702 2.958 1.00 86.94 452 HIS A C 1
ATOM 3486 O O . HIS A 1 452 ? -13.543 12.491 3.053 1.00 86.94 452 HIS A O 1
ATOM 3492 N N . ALA A 1 453 ? -13.266 14.563 3.851 1.00 91.56 453 ALA A N 1
ATOM 3493 C CA . ALA A 1 453 ? -12.513 14.123 5.027 1.00 91.56 453 ALA A CA 1
ATOM 3494 C C . ALA A 1 453 ? -13.374 13.238 5.946 1.00 91.56 453 ALA A C 1
ATOM 3496 O O . ALA A 1 453 ? -12.899 12.207 6.428 1.00 91.56 453 ALA A O 1
ATOM 3497 N N . ARG A 1 454 ? -14.658 13.578 6.106 1.00 91.69 454 ARG A N 1
ATOM 3498 C CA . ARG A 1 454 ? -15.631 12.788 6.871 1.00 91.69 454 ARG A CA 1
ATOM 3499 C C . ARG A 1 454 ? -15.852 11.402 6.286 1.00 91.69 454 ARG A C 1
ATOM 3501 O O . ARG A 1 454 ? -15.885 10.425 7.028 1.00 91.69 454 ARG A O 1
ATOM 3508 N N . TRP A 1 455 ? -15.955 11.271 4.966 1.00 89.25 455 TRP A N 1
ATOM 3509 C CA . TRP A 1 455 ? -16.096 9.960 4.324 1.00 89.25 455 TRP A CA 1
ATOM 3510 C C . TRP A 1 455 ? -14.888 9.065 4.583 1.00 89.25 455 TRP A C 1
ATOM 3512 O O . TRP A 1 455 ? -15.058 7.887 4.894 1.00 89.25 455 TRP A O 1
ATOM 3522 N N . ARG A 1 456 ? -13.678 9.631 4.527 1.00 93.44 456 ARG A N 1
ATOM 3523 C CA . ARG A 1 456 ? -12.446 8.913 4.872 1.00 93.44 456 ARG A CA 1
ATOM 3524 C C . ARG A 1 456 ? -12.423 8.502 6.345 1.00 93.44 456 ARG A C 1
ATOM 3526 O O . ARG A 1 456 ? -12.062 7.367 6.640 1.00 93.44 456 ARG A O 1
ATOM 3533 N N . ALA A 1 457 ? -12.854 9.377 7.255 1.00 95.75 457 ALA A N 1
ATOM 3534 C CA . ALA A 1 457 ? -12.981 9.051 8.677 1.00 95.75 457 ALA A CA 1
ATOM 3535 C C . ALA A 1 457 ? -13.948 7.876 8.906 1.00 95.75 457 ALA A C 1
ATOM 3537 O O . ALA A 1 457 ? -13.625 6.934 9.624 1.00 95.75 457 ALA A O 1
ATOM 3538 N N . LEU A 1 458 ? -15.095 7.871 8.224 1.00 94.56 458 LEU A N 1
ATOM 3539 C CA . LEU A 1 458 ? -16.066 6.777 8.300 1.00 94.56 458 LEU A CA 1
ATOM 3540 C C . LEU A 1 458 ? -15.540 5.461 7.694 1.00 94.56 458 LEU A C 1
ATOM 3542 O O . LEU A 1 458 ? -15.900 4.387 8.165 1.00 94.56 458 LEU A O 1
ATOM 3546 N N . ASP A 1 459 ? -14.676 5.512 6.677 1.00 95.06 459 ASP A N 1
ATOM 3547 C CA . ASP A 1 459 ? -14.012 4.310 6.146 1.00 95.06 459 ASP A CA 1
ATOM 3548 C C . ASP A 1 459 ? -13.053 3.686 7.161 1.00 95.06 459 ASP A C 1
ATOM 3550 O O . ASP A 1 459 ? -13.004 2.463 7.295 1.00 95.06 459 ASP A O 1
ATOM 3554 N N . LEU A 1 460 ? -12.320 4.520 7.901 1.00 97.12 460 LEU A N 1
ATOM 3555 C CA . LEU A 1 460 ? -11.470 4.070 9.001 1.00 97.12 460 LEU A CA 1
ATOM 3556 C C . LEU A 1 460 ? -12.307 3.518 10.164 1.00 97.12 460 LEU A C 1
ATOM 3558 O O . LEU A 1 460 ? -11.950 2.480 10.713 1.00 97.12 460 LEU A O 1
ATOM 3562 N N . ALA A 1 461 ? -13.434 4.155 10.499 1.00 96.19 461 ALA A N 1
ATOM 3563 C CA . ALA A 1 461 ? -14.366 3.647 11.508 1.00 96.19 461 ALA A CA 1
ATOM 3564 C C . ALA A 1 461 ? -14.905 2.262 11.120 1.00 96.19 461 ALA A C 1
ATOM 3566 O O . ALA A 1 461 ? -14.908 1.340 11.928 1.00 96.19 461 ALA A O 1
ATOM 3567 N N . HIS A 1 462 ? -15.281 2.070 9.854 1.00 94.81 462 HIS A N 1
ATOM 3568 C CA . HIS A 1 462 ? -15.704 0.760 9.366 1.00 94.81 462 HIS A CA 1
ATOM 3569 C C . HIS A 1 462 ? -14.580 -0.283 9.458 1.00 94.81 462 HIS A C 1
ATOM 3571 O O . HIS A 1 462 ? -14.811 -1.421 9.860 1.00 94.81 462 HIS A O 1
ATOM 3577 N N . ALA A 1 463 ? -13.349 0.096 9.109 1.00 95.81 463 ALA A N 1
ATOM 3578 C CA . ALA A 1 463 ? -12.189 -0.775 9.264 1.00 95.81 463 ALA A CA 1
ATOM 3579 C C . ALA A 1 463 ? -11.932 -1.158 10.731 1.00 95.81 463 ALA A C 1
ATOM 3581 O O . ALA A 1 463 ? -11.566 -2.303 10.995 1.00 95.81 463 ALA A O 1
ATOM 3582 N N . LEU A 1 464 ? -12.155 -0.237 11.675 1.00 96.69 464 LEU A N 1
ATOM 3583 C CA . LEU A 1 464 ? -12.098 -0.517 13.109 1.00 96.69 464 LEU A CA 1
ATOM 3584 C C . LEU A 1 464 ? -13.125 -1.582 13.503 1.00 96.69 464 LEU A C 1
ATOM 3586 O O . LEU A 1 464 ? -12.735 -2.579 14.105 1.00 96.69 464 LEU A O 1
ATOM 3590 N N . GLU A 1 465 ? -14.389 -1.437 13.094 1.00 95.12 465 GLU A N 1
ATOM 3591 C CA . GLU A 1 465 ? -15.434 -2.437 13.373 1.00 95.12 465 GLU A CA 1
ATOM 3592 C C . GLU A 1 465 ? -15.057 -3.825 12.848 1.00 95.12 465 GLU A C 1
ATOM 3594 O O . GLU A 1 465 ? -15.185 -4.819 13.557 1.00 95.12 465 GLU A O 1
ATOM 3599 N N . ARG A 1 466 ? -14.481 -3.914 11.643 1.00 94.56 466 ARG A N 1
ATOM 3600 C CA . ARG A 1 466 ? -14.018 -5.198 11.089 1.00 94.56 466 ARG A CA 1
ATOM 3601 C C . ARG A 1 466 ? -12.906 -5.846 11.911 1.00 94.56 466 ARG A C 1
ATOM 3603 O O . ARG A 1 466 ? -12.822 -7.074 11.951 1.00 94.56 466 ARG A O 1
ATOM 3610 N N . ILE A 1 467 ? -12.059 -5.059 12.573 1.00 95.62 467 ILE A N 1
ATOM 3611 C CA . ILE A 1 467 ? -11.059 -5.588 13.508 1.00 95.62 467 ILE A CA 1
ATOM 3612 C C . ILE A 1 467 ? -11.693 -5.982 14.842 1.00 95.62 467 ILE A C 1
ATOM 3614 O O . ILE A 1 467 ? -11.296 -7.006 15.394 1.00 95.62 467 ILE A O 1
ATOM 3618 N N . VAL A 1 468 ? -12.675 -5.227 15.342 1.00 94.75 468 VAL A N 1
ATOM 3619 C CA . VAL A 1 468 ? -13.440 -5.580 16.550 1.00 94.75 468 VAL A CA 1
ATOM 3620 C C . VAL A 1 468 ? -14.139 -6.928 16.357 1.00 94.75 468 VAL A C 1
ATOM 3622 O O . VAL A 1 468 ? -13.937 -7.837 17.164 1.00 94.75 468 VAL A O 1
ATOM 3625 N N . ASP A 1 469 ? -14.848 -7.100 15.239 1.00 93.06 469 ASP A N 1
ATOM 3626 C CA . ASP A 1 469 ? -15.500 -8.356 14.852 1.00 93.06 469 ASP A CA 1
ATOM 3627 C C . ASP A 1 469 ? -14.480 -9.507 14.797 1.00 93.06 469 ASP A C 1
ATOM 3629 O O . ASP A 1 469 ? -14.661 -10.563 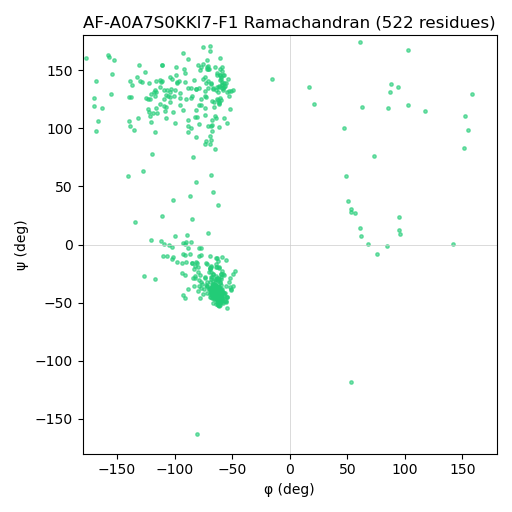15.408 1.00 93.06 469 ASP A O 1
ATOM 3633 N N . ALA A 1 470 ? -13.346 -9.283 14.122 1.00 92.31 470 ALA A N 1
ATOM 3634 C CA . ALA A 1 470 ? -12.277 -10.271 14.006 1.00 92.31 470 ALA A CA 1
ATOM 3635 C C . ALA A 1 470 ? -11.582 -10.582 15.345 1.00 92.31 470 ALA A C 1
ATOM 3637 O O . ALA A 1 470 ? -11.002 -11.658 15.483 1.00 92.31 470 ALA A O 1
ATOM 3638 N N . ASN A 1 471 ? -11.596 -9.673 16.318 1.00 93.44 471 ASN A N 1
ATOM 3639 C CA . ASN A 1 471 ? -11.069 -9.917 17.661 1.00 93.44 471 ASN A CA 1
ATOM 3640 C C . ASN A 1 471 ? -12.047 -10.761 18.499 1.00 93.44 471 ASN A C 1
ATOM 3642 O O . ASN A 1 471 ? -11.613 -11.570 19.322 1.00 93.44 471 ASN A O 1
ATOM 3646 N N . GLY A 1 472 ? -13.355 -10.609 18.267 1.00 90.50 472 GLY A N 1
ATOM 3647 C CA . GLY A 1 472 ? -14.419 -11.371 18.928 1.00 90.50 472 GLY A CA 1
ATOM 3648 C C . GLY A 1 472 ? -14.630 -12.784 18.374 1.00 90.50 472 GLY A C 1
ATOM 3649 O O . GLY A 1 472 ? -14.968 -13.687 19.135 1.00 90.50 472 GLY A O 1
ATOM 3650 N N . ASP A 1 473 ? -14.369 -13.012 17.085 1.00 90.38 473 ASP A N 1
ATOM 3651 C CA . ASP A 1 473 ? -14.609 -14.294 16.405 1.00 90.38 473 ASP A CA 1
ATOM 3652 C C . ASP A 1 473 ? -13.583 -15.388 16.789 1.00 90.38 473 ASP A C 1
ATOM 3654 O O . ASP A 1 473 ? -12.401 -15.246 16.463 1.00 90.38 473 ASP A O 1
ATOM 3658 N N . PRO A 1 474 ? -13.992 -16.519 17.406 1.00 89.56 474 PRO A N 1
ATOM 3659 C CA . PRO A 1 474 ? -13.103 -17.636 17.746 1.00 89.56 474 PRO A CA 1
ATOM 3660 C C . PRO A 1 474 ? -12.351 -18.250 16.560 1.00 89.56 474 PRO A C 1
ATOM 3662 O O . PRO A 1 474 ? -11.269 -18.821 16.750 1.00 89.56 474 PRO A O 1
ATOM 3665 N N . HIS A 1 475 ? -12.880 -18.141 15.342 1.00 87.25 475 HIS A N 1
ATOM 3666 C CA . HIS A 1 475 ? -12.260 -18.678 14.130 1.00 87.25 475 HIS A CA 1
ATOM 3667 C C . HIS A 1 475 ? -11.233 -17.727 13.510 1.00 87.25 475 HIS A C 1
ATOM 3669 O O . HIS A 1 475 ? -10.383 -18.163 12.725 1.00 87.25 475 HIS A O 1
ATOM 3675 N N . SER A 1 476 ? -11.244 -16.457 13.906 1.00 89.75 476 SER A N 1
ATOM 3676 C CA . SER A 1 476 ? -10.327 -15.449 13.399 1.00 89.75 476 SER A CA 1
ATOM 3677 C C . SER A 1 476 ? -8.898 -15.622 13.946 1.00 89.75 476 SER A C 1
ATOM 3679 O O . SER A 1 476 ? -8.697 -15.949 15.122 1.00 89.75 476 SER A O 1
ATOM 3681 N N . PRO A 1 477 ? -7.856 -15.339 13.136 1.00 90.69 477 PRO A N 1
ATOM 3682 C CA . PRO A 1 477 ? -6.470 -15.276 13.598 1.00 90.69 477 PRO A CA 1
ATOM 3683 C C . PRO A 1 477 ? -6.210 -14.167 14.620 1.00 90.69 477 PRO A C 1
ATOM 3685 O O . PRO A 1 477 ? -5.196 -14.231 15.313 1.00 90.69 477 PRO A O 1
ATOM 3688 N N . LEU A 1 478 ? -7.093 -13.166 14.690 1.00 92.81 478 LEU A N 1
ATOM 3689 C CA . LEU A 1 478 ? -7.022 -12.052 15.633 1.00 92.81 478 LEU A CA 1
ATOM 3690 C C . LEU A 1 478 ? -7.806 -12.299 16.926 1.00 92.81 478 LEU A C 1
ATOM 3692 O O . LEU A 1 478 ? -7.805 -11.417 17.775 1.00 92.81 478 LEU A O 1
ATOM 3696 N N . HIS A 1 479 ? -8.439 -13.465 17.099 1.00 93.25 479 HIS A N 1
ATOM 3697 C CA . HIS A 1 479 ? -9.264 -13.745 18.274 1.00 93.25 479 HIS A CA 1
ATOM 3698 C C . HIS A 1 479 ? -8.526 -13.470 19.591 1.00 93.25 479 HIS A C 1
ATOM 3700 O O . HIS A 1 479 ? -7.544 -14.157 19.886 1.00 93.25 479 HIS A O 1
ATOM 3706 N N . ARG A 1 480 ? -9.018 -12.504 20.379 1.00 91.44 480 ARG A N 1
ATOM 3707 C CA . ARG A 1 480 ? -8.424 -12.044 21.651 1.00 91.44 480 ARG A CA 1
ATOM 3708 C C . ARG A 1 480 ? -6.949 -11.633 21.543 1.00 91.44 480 ARG A C 1
ATOM 3710 O O . ARG A 1 480 ? -6.183 -11.804 22.487 1.00 91.44 480 ARG A O 1
ATOM 3717 N N . LYS A 1 481 ? -6.525 -11.125 20.384 1.00 92.62 481 LYS A N 1
ATOM 3718 C CA . LYS A 1 481 ? -5.143 -10.669 20.153 1.00 92.62 481 LYS A CA 1
ATOM 3719 C C . LYS A 1 481 ? -5.013 -9.161 20.016 1.00 92.62 481 LYS A C 1
ATOM 3721 O O . LYS A 1 481 ? -3.886 -8.675 19.960 1.00 92.62 481 LYS A O 1
ATOM 3726 N N . VAL A 1 482 ? -6.124 -8.435 19.915 1.00 93.94 482 VAL A N 1
ATOM 3727 C CA . VAL A 1 482 ? -6.136 -6.981 19.728 1.00 93.94 482 VAL A CA 1
ATOM 3728 C C . VAL A 1 482 ? -6.539 -6.302 21.025 1.00 93.94 482 VAL A C 1
ATOM 3730 O O . VAL A 1 482 ? -7.590 -6.614 21.588 1.00 93.94 482 VAL A O 1
ATOM 3733 N N . ASP A 1 483 ? -5.728 -5.343 21.454 1.00 92.88 483 ASP A N 1
ATOM 3734 C CA . ASP A 1 483 ? -6.055 -4.454 22.560 1.00 92.88 483 ASP A CA 1
ATOM 3735 C C . ASP A 1 483 ? -6.868 -3.262 22.037 1.00 92.88 483 ASP A C 1
ATOM 3737 O O . ASP A 1 483 ? -6.333 -2.314 21.457 1.00 92.88 483 ASP A O 1
ATOM 3741 N N . LEU A 1 484 ? -8.185 -3.326 22.226 1.00 91.94 484 LEU A N 1
ATOM 3742 C CA . LEU A 1 484 ? -9.124 -2.300 21.767 1.00 91.94 484 LEU A CA 1
ATOM 3743 C C . LEU A 1 484 ? -9.167 -1.061 22.678 1.00 91.94 484 LEU A C 1
ATOM 3745 O O . LEU A 1 484 ? -9.856 -0.100 22.346 1.00 91.94 484 LEU A O 1
ATOM 3749 N N . THR A 1 485 ? -8.432 -1.054 23.795 1.00 90.94 485 THR A N 1
ATOM 3750 C CA . THR A 1 485 ? -8.261 0.145 24.637 1.00 90.94 485 THR A CA 1
ATOM 3751 C C . THR A 1 485 ? -7.133 1.048 24.129 1.00 90.94 485 THR A C 1
ATOM 3753 O O . THR A 1 485 ? -7.061 2.224 24.483 1.00 90.94 485 THR A O 1
ATOM 3756 N N . ARG A 1 486 ? -6.268 0.525 23.247 1.00 92.50 486 ARG A N 1
ATOM 3757 C CA . ARG A 1 486 ? -5.145 1.245 22.635 1.00 92.50 486 ARG A CA 1
ATOM 3758 C C . ARG A 1 486 ? -5.283 1.282 21.118 1.00 92.50 486 ARG A C 1
ATOM 3760 O O . ARG A 1 486 ? -4.603 0.551 20.393 1.00 92.50 486 ARG A O 1
ATOM 3767 N N . VAL A 1 487 ? -6.155 2.171 20.643 1.00 96.94 487 VAL A N 1
ATOM 3768 C CA . VAL A 1 487 ? -6.364 2.419 19.213 1.00 96.94 487 VAL A CA 1
ATOM 3769 C C . VAL A 1 487 ? -5.812 3.790 18.832 1.00 96.94 487 VAL A C 1
ATOM 3771 O O . VAL A 1 487 ? -6.277 4.819 19.315 1.00 96.94 487 VAL A O 1
ATOM 3774 N N . ALA A 1 488 ? -4.835 3.810 17.929 1.00 97.94 488 ALA A N 1
ATOM 3775 C CA . ALA A 1 488 ? -4.259 5.030 17.380 1.00 97.94 488 ALA A CA 1
ATOM 3776 C C . ALA A 1 488 ? -4.616 5.208 15.900 1.00 97.94 488 ALA A C 1
ATOM 3778 O O . ALA A 1 488 ? -4.822 4.240 15.168 1.00 97.94 488 ALA A O 1
ATOM 3779 N N . CYS A 1 489 ? -4.628 6.454 15.433 1.00 97.75 489 CYS A N 1
ATOM 3780 C CA . CYS A 1 489 ? -4.770 6.786 14.016 1.00 97.75 489 CYS A CA 1
ATOM 3781 C C . CYS A 1 489 ? -3.525 7.503 13.488 1.00 97.75 489 CYS A C 1
ATOM 3783 O O . CYS A 1 489 ? -3.046 8.463 14.085 1.00 97.75 489 CYS A O 1
ATOM 3785 N N . VAL A 1 490 ? -3.019 7.075 12.335 1.00 98.25 490 VAL A N 1
ATOM 3786 C CA . VAL A 1 490 ? -1.861 7.673 11.663 1.00 98.25 490 VAL A CA 1
ATOM 3787 C C . VAL A 1 490 ? -2.263 8.092 10.256 1.00 98.25 490 VAL A C 1
ATOM 3789 O O . VAL A 1 490 ? -2.741 7.278 9.470 1.00 98.25 490 VAL A O 1
ATOM 3792 N N . GLY A 1 491 ? -2.047 9.353 9.899 1.00 97.50 491 GLY A N 1
ATOM 3793 C CA . GLY A 1 491 ? -2.480 9.874 8.603 1.00 97.50 491 GLY A CA 1
ATOM 3794 C C . GLY A 1 491 ? -1.445 10.781 7.962 1.00 97.50 491 GLY A C 1
ATOM 3795 O O . GLY A 1 491 ? -0.828 11.587 8.651 1.00 97.50 491 GLY A O 1
ATOM 3796 N N . HIS A 1 492 ? -1.266 10.676 6.643 1.00 97.44 492 HIS A N 1
ATOM 3797 C CA . HIS A 1 492 ? -0.391 11.568 5.870 1.00 97.44 492 HIS A CA 1
ATOM 3798 C C . HIS A 1 492 ? -1.203 12.548 5.026 1.00 97.44 492 HIS A C 1
ATOM 3800 O O . HIS A 1 492 ? -2.116 12.127 4.310 1.00 97.44 492 HIS A O 1
ATOM 3806 N N . SER A 1 493 ? -0.855 13.838 5.054 1.00 96.19 493 SER A N 1
ATOM 3807 C CA . SER A 1 493 ? -1.531 14.878 4.273 1.00 96.19 493 SER A CA 1
ATOM 3808 C C . SER A 1 493 ? -3.046 14.854 4.512 1.00 96.19 493 SER A C 1
ATOM 3810 O O . SER A 1 493 ? -3.490 15.027 5.648 1.00 96.19 493 SER A O 1
ATOM 3812 N N . PHE A 1 494 ? -3.862 14.603 3.488 1.00 95.31 494 PHE A N 1
ATOM 3813 C CA . PHE A 1 494 ? -5.316 14.505 3.638 1.00 95.31 494 PHE A CA 1
ATOM 3814 C C . PHE A 1 494 ? -5.767 13.376 4.576 1.00 95.31 494 PHE A C 1
ATOM 3816 O O . PHE A 1 494 ? -6.772 13.511 5.271 1.00 95.31 494 PHE A O 1
ATOM 3823 N N . GLY A 1 495 ? -4.992 12.291 4.661 1.00 96.69 495 GLY A N 1
ATOM 3824 C CA . GLY A 1 495 ? -5.231 11.233 5.637 1.00 96.69 495 GLY A CA 1
ATOM 3825 C C . GLY A 1 495 ? -5.073 11.720 7.075 1.00 96.69 495 GLY A C 1
ATOM 3826 O O . GLY A 1 495 ? -5.777 11.244 7.955 1.00 96.69 495 GLY A O 1
ATOM 3827 N N . GLY A 1 496 ? -4.218 12.721 7.316 1.00 96.75 496 GLY A N 1
ATOM 3828 C CA . GLY A 1 496 ? -4.097 13.363 8.624 1.00 96.75 496 GLY A CA 1
ATOM 3829 C C . GLY A 1 496 ? -5.393 14.062 9.046 1.00 96.75 496 GLY A C 1
ATOM 3830 O O . GLY A 1 496 ? -5.851 13.878 10.170 1.00 96.75 496 GLY A O 1
ATOM 3831 N N . ALA A 1 497 ? -6.042 14.783 8.125 1.00 95.62 497 ALA A N 1
ATOM 3832 C CA . ALA A 1 497 ? -7.347 15.385 8.394 1.00 95.62 497 ALA A CA 1
ATOM 3833 C C . ALA A 1 497 ? -8.420 14.330 8.698 1.00 95.62 497 ALA A C 1
ATOM 3835 O O . ALA A 1 497 ? -9.176 14.481 9.653 1.00 95.62 497 ALA A O 1
ATOM 3836 N N . ALA A 1 498 ? -8.449 13.235 7.932 1.00 96.50 498 ALA A N 1
ATOM 3837 C CA . ALA A 1 498 ? -9.374 12.129 8.172 1.00 96.50 498 ALA A CA 1
ATOM 3838 C C . ALA A 1 498 ? -9.158 11.467 9.545 1.00 96.50 498 ALA A C 1
ATOM 3840 O O . ALA A 1 498 ? -10.125 11.196 10.251 1.00 96.50 498 ALA A O 1
ATOM 3841 N N . CYS A 1 499 ? -7.902 11.240 9.946 1.00 97.75 499 CYS A N 1
ATOM 3842 C CA . CYS A 1 499 ? -7.565 10.688 11.259 1.00 97.75 499 CYS A CA 1
ATOM 3843 C C . CYS A 1 499 ? -7.991 11.610 12.404 1.00 97.75 499 CYS A C 1
ATOM 3845 O O . CYS A 1 499 ? -8.548 11.135 13.390 1.00 97.75 499 CYS A O 1
ATOM 3847 N N . LEU A 1 500 ? -7.757 12.919 12.270 1.00 96.38 500 LEU A N 1
ATOM 3848 C CA . LEU A 1 500 ? -8.176 13.883 13.284 1.00 96.38 500 LEU A CA 1
ATOM 3849 C C . LEU A 1 500 ? -9.704 13.960 13.388 1.00 96.38 500 LEU A C 1
ATOM 3851 O O . LEU A 1 500 ? -10.241 13.974 14.490 1.00 96.38 500 LEU A O 1
ATOM 3855 N N . MET A 1 501 ? -10.407 13.940 12.253 1.00 95.88 501 MET A N 1
ATOM 3856 C CA . MET A 1 501 ? -11.867 13.918 12.241 1.00 95.88 501 MET A CA 1
ATOM 3857 C C . MET A 1 501 ? -12.430 12.635 12.860 1.00 95.88 501 MET A C 1
ATOM 3859 O O . MET A 1 501 ? -13.366 12.707 13.648 1.00 95.88 501 MET A O 1
ATOM 3863 N N . LEU A 1 502 ? -11.840 11.468 12.572 1.00 97.25 502 LEU A N 1
ATOM 3864 C CA . LEU A 1 502 ? -12.243 10.220 13.222 1.00 97.25 502 LEU A CA 1
ATOM 3865 C C . LEU A 1 502 ? -12.065 10.303 14.743 1.00 97.25 502 LEU A C 1
ATOM 3867 O O . LEU A 1 502 ? -12.976 9.928 15.469 1.00 97.25 502 LEU A O 1
ATOM 3871 N N . ALA A 1 503 ? -10.940 10.833 15.225 1.00 96.88 503 ALA A N 1
ATOM 3872 C CA . ALA A 1 503 ? -10.701 10.973 16.660 1.00 96.88 503 ALA A CA 1
ATOM 3873 C C . ALA A 1 503 ? -11.708 11.905 17.357 1.00 96.88 503 ALA A C 1
ATOM 3875 O O . ALA A 1 503 ? -12.013 11.713 18.528 1.00 96.88 503 ALA A O 1
ATOM 3876 N N . GLN A 1 504 ? -12.264 12.890 16.643 1.00 95.00 504 GLN A N 1
ATOM 3877 C CA . GLN A 1 504 ? -13.365 13.714 17.158 1.00 95.00 504 GLN A CA 1
ATOM 3878 C C . GLN A 1 504 ? -14.708 12.970 17.188 1.00 95.00 504 GLN A C 1
ATOM 3880 O O . GLN A 1 504 ? -15.572 13.301 17.996 1.00 95.00 504 GLN A O 1
ATOM 3885 N N . MET A 1 505 ? -14.904 12.002 16.291 1.00 94.31 505 MET A N 1
ATOM 3886 C CA . MET A 1 505 ? -16.158 11.259 16.132 1.00 94.31 505 MET A CA 1
ATOM 3887 C C . MET A 1 505 ? -16.222 9.982 16.979 1.00 94.31 505 MET A C 1
ATOM 3889 O O . MET A 1 505 ? -17.321 9.523 17.284 1.00 94.31 505 MET A O 1
ATOM 3893 N N . ASP A 1 506 ? -15.076 9.389 17.320 1.00 96.31 506 ASP A N 1
ATOM 3894 C CA . ASP A 1 506 ? -14.984 8.080 17.964 1.00 96.31 506 ASP A CA 1
ATOM 3895 C C . ASP A 1 506 ? -14.030 8.115 19.173 1.00 96.31 506 ASP A C 1
ATOM 3897 O O . ASP A 1 506 ? -12.809 8.186 18.996 1.00 96.31 506 ASP A O 1
ATOM 3901 N N . PRO A 1 507 ? -14.559 8.022 20.410 1.00 95.38 507 PRO A N 1
ATOM 3902 C CA . PRO A 1 507 ? -13.758 8.127 21.628 1.00 95.38 507 PRO A CA 1
ATOM 3903 C C . PRO A 1 507 ? -12.813 6.937 21.845 1.00 95.38 507 PRO A C 1
ATOM 3905 O O . PRO A 1 507 ? -11.960 6.998 22.729 1.00 95.38 507 PRO A O 1
ATOM 3908 N N . ARG A 1 508 ? -12.932 5.853 21.062 1.00 95.75 508 ARG A N 1
ATOM 3909 C CA . ARG A 1 508 ? -11.991 4.723 21.119 1.00 95.75 508 ARG A CA 1
ATOM 3910 C C . ARG A 1 508 ? -10.612 5.094 20.579 1.00 95.75 508 ARG A C 1
ATOM 3912 O O . ARG A 1 508 ? -9.644 4.406 20.892 1.00 95.75 508 ARG A O 1
ATOM 3919 N N . ILE A 1 509 ? -10.503 6.152 19.769 1.00 97.56 509 ILE A N 1
ATOM 3920 C CA . ILE A 1 509 ? -9.218 6.625 19.252 1.00 97.56 509 ILE A CA 1
ATOM 3921 C C . ILE A 1 509 ? -8.507 7.434 20.334 1.00 97.56 509 ILE A C 1
ATOM 3923 O O . ILE A 1 509 ? -8.826 8.593 20.586 1.00 97.56 509 ILE A O 1
ATOM 3927 N N . THR A 1 510 ? -7.503 6.830 20.959 1.00 95.19 510 THR A N 1
ATOM 3928 C CA . THR A 1 510 ? -6.800 7.416 22.107 1.00 95.19 510 THR A CA 1
ATOM 3929 C C . THR A 1 510 ? -5.603 8.272 21.710 1.00 95.19 510 THR A C 1
ATOM 3931 O O . THR A 1 510 ? -5.073 9.022 22.527 1.00 95.19 510 THR A O 1
ATOM 3934 N N . SER A 1 511 ? -5.124 8.164 20.469 1.00 96.44 511 SER A N 1
ATOM 3935 C CA . SER A 1 511 ? -3.961 8.912 19.983 1.00 96.44 511 SER A CA 1
ATOM 3936 C C . SER A 1 511 ? -3.995 9.114 18.472 1.00 96.44 511 SER A C 1
ATOM 3938 O O . SER A 1 511 ? -4.442 8.245 17.721 1.00 96.44 511 SER A O 1
ATOM 3940 N N . VAL A 1 512 ? -3.462 10.248 18.009 1.00 97.56 512 VAL A N 1
ATOM 3941 C CA . VAL A 1 512 ? -3.306 10.549 16.581 1.00 97.56 512 VAL A CA 1
ATOM 3942 C C . VAL A 1 512 ? -1.876 10.967 16.248 1.00 97.56 512 VAL A C 1
ATOM 3944 O O . VAL A 1 512 ? -1.252 11.719 16.992 1.00 97.56 512 VAL A O 1
ATOM 3947 N N . VAL A 1 513 ? -1.361 10.509 15.106 1.00 98.00 513 VAL A N 1
ATOM 3948 C CA . VAL A 1 513 ? -0.082 10.956 14.534 1.00 98.00 513 VAL A CA 1
ATOM 3949 C C . VAL A 1 513 ? -0.338 11.495 13.135 1.00 98.00 513 VAL A C 1
ATOM 3951 O O . VAL A 1 513 ? -0.725 10.763 12.221 1.00 98.00 513 VAL A O 1
ATOM 3954 N N . LEU A 1 514 ? -0.119 12.795 12.966 1.00 97.31 514 LEU A N 1
ATOM 3955 C CA . LEU A 1 514 ? -0.433 13.510 11.736 1.00 97.31 514 LEU A CA 1
ATOM 3956 C C . LEU A 1 514 ? 0.864 13.851 10.997 1.00 97.31 514 LEU A C 1
ATOM 3958 O O . LEU A 1 514 ? 1.640 14.698 11.432 1.00 97.31 514 LEU A O 1
ATOM 3962 N N . MET A 1 515 ? 1.112 13.176 9.879 1.00 97.31 515 MET A N 1
ATOM 3963 C CA . MET A 1 515 ? 2.281 13.401 9.034 1.00 97.31 515 MET A CA 1
ATOM 3964 C C . MET A 1 515 ? 1.952 14.484 8.006 1.00 97.31 515 MET A C 1
ATOM 3966 O O . MET A 1 515 ? 1.262 14.209 7.025 1.00 97.31 515 MET A O 1
ATOM 3970 N N . ASP A 1 516 ? 2.436 15.700 8.249 1.00 96.56 516 ASP A N 1
ATOM 3971 C CA . ASP A 1 516 ? 2.254 16.869 7.376 1.00 96.56 516 ASP A CA 1
ATOM 3972 C C . ASP A 1 516 ? 0.784 17.069 6.940 1.00 96.56 516 ASP A C 1
ATOM 3974 O O . ASP A 1 516 ? 0.450 16.952 5.757 1.00 96.56 516 ASP A O 1
ATOM 3978 N N . PRO A 1 517 ? -0.150 17.235 7.901 1.00 96.00 517 PRO A N 1
ATOM 3979 C CA . PRO A 1 517 ? -1.575 17.138 7.626 1.00 96.00 517 PRO A CA 1
ATOM 3980 C C . PRO A 1 517 ? -2.079 18.288 6.758 1.00 96.00 517 PRO A C 1
ATOM 3982 O O . PRO A 1 517 ? -1.798 19.464 6.994 1.00 96.00 517 PRO A O 1
ATOM 3985 N N . TRP A 1 518 ? -2.944 17.957 5.803 1.00 93.44 518 TRP A N 1
ATOM 3986 C CA . TRP A 1 518 ? -3.691 18.969 5.073 1.00 93.44 518 TRP A CA 1
ATOM 3987 C C . TRP A 1 518 ? -4.897 19.402 5.906 1.00 93.44 518 TRP A C 1
ATOM 3989 O O . TRP A 1 518 ? -5.945 18.774 5.839 1.00 93.44 518 TRP A O 1
ATOM 3999 N N . MET A 1 519 ? -4.738 20.457 6.708 1.00 92.62 519 MET A N 1
ATOM 4000 C CA . MET A 1 519 ? -5.736 20.886 7.706 1.00 92.62 519 MET A CA 1
ATOM 4001 C C . MET A 1 519 ? -6.907 21.694 7.134 1.00 92.62 519 MET A C 1
ATOM 4003 O O . MET A 1 519 ? -7.961 21.773 7.758 1.00 92.62 519 MET A O 1
ATOM 4007 N N . SER A 1 520 ? -6.748 22.277 5.940 1.00 88.44 520 SER A N 1
ATOM 4008 C CA . SER A 1 520 ? -7.761 23.145 5.318 1.00 88.44 520 SER A CA 1
ATOM 4009 C C . SER A 1 520 ? -9.176 22.541 5.243 1.00 88.44 520 SER A C 1
ATOM 4011 O O . SER A 1 520 ? -10.115 23.301 5.457 1.00 88.44 520 SER A O 1
ATOM 4013 N N . PRO A 1 521 ? -9.368 21.227 5.004 1.00 87.75 521 PRO A N 1
ATOM 4014 C CA . PRO A 1 521 ? -10.683 20.586 5.026 1.00 87.75 521 PRO A CA 1
ATOM 4015 C C . PRO A 1 521 ? -11.411 20.585 6.383 1.00 87.75 521 PRO A C 1
ATOM 4017 O O . PRO A 1 521 ? -12.605 20.309 6.410 1.00 87.75 521 PRO A O 1
ATOM 4020 N N . LEU A 1 522 ? -10.731 20.827 7.511 1.00 86.62 522 LEU A N 1
ATOM 4021 C CA . LEU A 1 522 ? -11.313 20.625 8.848 1.00 86.62 522 LEU A CA 1
ATOM 4022 C C . LEU A 1 522 ? -11.963 21.855 9.461 1.00 86.62 522 LEU A C 1
ATOM 4024 O O . LEU A 1 522 ? -13.020 21.747 10.069 1.00 86.62 522 LEU A O 1
ATOM 4028 N N . GLY A 1 523 ? -11.329 23.008 9.347 1.00 75.69 523 GLY A N 1
ATOM 4029 C CA . GLY A 1 523 ? -11.814 24.237 9.973 1.00 75.69 523 GLY A CA 1
ATOM 4030 C C . GLY A 1 523 ? -10.930 25.411 9.617 1.00 75.69 523 GLY A C 1
ATOM 4031 O O . GLY A 1 523 ? -9.777 25.212 9.235 1.00 75.69 523 GLY A O 1
ATOM 4032 N N . LYS A 1 524 ? -11.458 26.622 9.779 1.00 58.75 524 LYS A N 1
ATOM 4033 C CA . LYS A 1 524 ? -10.678 27.629 10.495 1.00 58.75 524 LYS A CA 1
ATOM 4034 C C . LYS A 1 524 ? -10.996 27.499 11.971 1.00 58.75 524 LYS A C 1
ATOM 4036 O O . LYS A 1 524 ? -12.181 27.213 12.256 1.00 58.75 524 LYS A O 1
#

InterPro domains:
  IPR029058 Alpha/Beta hydrolase fold [G3DSA:3.40.50.1820] (303-524)
  IPR029058 Alpha/Beta hydrolase fold [SSF53474] (376-521)

pLDDT: mean 71.83, std 21.82, range [23.22, 98.56]

Foldseek 3Di:
DPPVVVVVVVVVVVVVVVLVVLPVPPPPQPLLVVLLVLLLVLLVVLLPPDAPDPPDDDDDPPPPDPVLVVSLVVNVVSVVCCCVPVNDADLCVLSVVLNVQSSVSSVCVVVVHRDHNVVSNVSSVSSNVSSVSSSVCCSVPPLDEFDDFDFQFFKAKEKAKDWAPVDAPDDDPPDDDDDDRDRIFIKIKMKMAGFDDDPPPPPVVVVVVVVVVVVVVPPPDDDDDDDDDDDDDDDDDDDDDDDDDDDDDPPPLPFFADHHPVVVVVVVVVLVVVVVVVVCVPDPDNDDDDPDDDDPDPPVSVVVVVVVVVVVVVVLVVQFFPFDQLDDLVRQLVLCVLVVHHSSNRSSSSSHTDSHGYRGFHHAFDQLCPDPNSHDGAAFEEEEEEAFQAALSPPVSVCSNSNSNRHIYMGIGRAQRHCKDADPVRDIRHHDVVVADPDPDPVSVLVVLLVVLVSLLVRSVSVLVVLVVLCCDPSHSNPRRYGLQRYAYEYEASGQSSRVVNVVVDVSHPYYHYHPYNNSSPDD

Secondary structure (DSSP, 8-state):
--SHHHHHHHHHHHHHHHHHHHHTTT--STTHHHHHHHHHHHHHHHHTPPP--TT-----TT---THHHHHHHHHHHHHHHIIIIII--GGGHHHHHHHHHHHHHHHHHHTT----HHHHHHHHHHHHHHHHHHHHHHHHS--PPPPPP-SSSEEEEEEEEEEESSS--------SSS----SSEEEEEEEEEEEPPPPP--TTHHHHHHHHHHHTTS-S----------------------------------PPPPPPHHHHHHHHHHHHHHHHHHHHHT-SS-PPPP--S----THHHHHHHHHHHHHHHHHHHHHTTSEEESS-HHHHHHHHHHTT--HHHHGGGGG-EEEEEETPPBPPPPPGGGSTTS---SEEEEEEEPPTT--TTTTHHHHHHHHHTT-EEEEEE-TTTSSEEE-TTS-EEE--TT-----S-HHHHHHHHHHHHHHHHHHHHHHHHHHHHHHH-TTSTTTTTEEEEEEEEEEETHHHHHHHHHHHH-TTEEEEEEES---TTT--

Mean predicted aligned error: 15.88 Å

Radius of gyration: 32.29 Å; Cα contacts (8 Å, |Δi|>4): 760; chains: 1; bounding box: 88×102×85 Å